Protein AF-0000000073364385 (afdb_homodimer)

Nearest PDB structures (foldseek):
  1y7i-assembly1_B  TM=8.921E-01  e=2.331E-27  Nicotiana tabacum
  3wwp-assembly2_L  TM=8.942E-01  e=1.582E-25  Baliospermum montanum
  6cod-assembly1_A  TM=8.585E-01  e=2.812E-25  Arabidopsis thaliana
  3dqz-assembly2_D  TM=8.590E-01  e=8.334E-25  Arabidopsis thaliana
  5tdx-assembly1_B  TM=8.971E-01  e=1.791E-23  synthetic construct

Radius of gyration: 24.04 Å; Cα contacts (8 Å, |Δi|>4): 1164; chains: 2; bounding box: 54×69×54 Å

Sequence (532 aa):
MPKVPDFLENINVKKFVLVHGEGFGAWCWYKTIALLEEAGLFPIAIDLTGSGIDLADTSSVTTLAEYSKPLISYLENLPEDEQVFLVGHSSGGACVSYALEHFPKKISKAIFLCATMVSDGQRPFDVFAEELGSAERFMQESQFLIYGNGKDKPPTAFMFEKQQMKGLYFNQSPTKDVALAMVSMRPIPLGPIMEKLSLSPEKYGTGRRFFIQTLDDRALSPDVQEKLVRDNPPERVFKIKGSDHCPFFSKPQSLHKMLLEIAQIPMPKVPDFLENINVKKFVLVHGEGFGAWCWYKTIALLEEAGLFPIAIDLTGSGIDLADTSSVTTLAEYSKPLISYLENLPEDEQVFLVGHSSGGACVSYALEHFPKKISKAIFLCATMVSDGQRPFDVFAEELGSAERFMQESQFLIYGNGKDKPPTAFMFEKQQMKGLYFNQSPTKDVALAMVSMRPIPLGPIMEKLSLSPEKYGTGRRFFIQTLDDRALSPDVQEKLVRDNPPERVFKIKGSDHCPFFSKPQSLHKMLLEIAQIP

Solvent-accessible surface area (backbone atoms only — not comparable to full-atom values): 26856 Å² total; per-residue (Å²): 120,84,76,67,58,79,75,54,76,74,39,85,64,51,35,34,38,38,36,40,28,75,26,38,19,27,49,65,39,15,52,49,40,33,55,35,42,75,63,71,35,45,60,45,61,41,42,37,56,25,16,37,68,42,56,49,58,31,52,74,36,57,36,51,66,56,31,32,38,55,58,51,54,51,60,71,68,46,57,89,90,46,50,26,36,38,36,10,25,30,56,16,12,42,49,46,50,52,43,26,45,74,41,38,84,42,39,64,34,38,36,29,41,59,31,29,57,66,52,67,67,36,33,46,49,65,70,37,21,88,77,58,39,50,71,68,54,35,76,71,64,50,87,38,59,32,43,72,80,33,84,93,41,73,66,21,23,32,46,77,53,69,69,56,42,42,57,28,40,38,68,49,37,49,60,40,56,51,38,28,44,74,58,48,52,44,56,27,39,39,31,33,36,66,37,61,41,86,59,44,68,89,29,32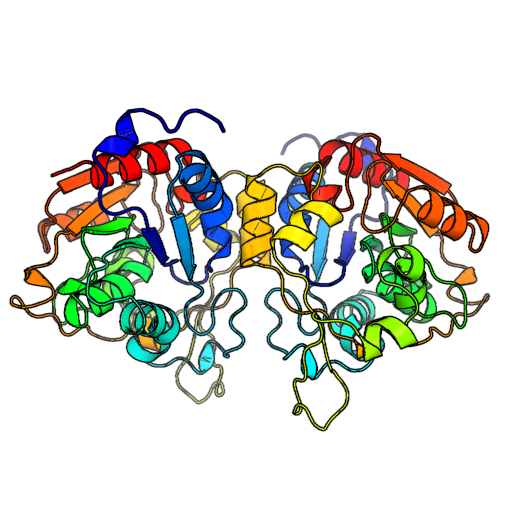,58,65,44,47,32,33,35,37,41,26,61,51,13,61,53,56,33,45,66,55,52,51,50,39,42,66,77,46,65,50,80,46,78,46,78,39,80,73,9,12,58,38,36,49,60,36,31,39,67,61,49,49,50,50,52,54,54,57,61,59,56,129,122,86,75,67,60,79,75,53,75,74,39,85,64,51,36,36,37,38,36,40,28,77,24,40,18,26,50,66,40,14,52,50,40,32,54,36,42,75,62,70,34,46,60,44,61,42,42,38,55,24,16,37,67,41,57,50,59,31,53,73,35,57,36,50,67,58,32,32,37,55,57,51,53,50,59,71,67,46,56,88,91,46,49,25,36,39,35,10,24,31,56,16,12,42,48,45,50,52,42,26,45,74,40,37,82,41,40,65,35,38,36,28,42,57,30,30,59,66,53,64,66,36,34,44,47,64,72,38,22,86,75,59,40,50,72,69,54,35,75,73,63,49,87,40,60,32,42,73,80,33,83,92,41,72,67,20,26,33,46,78,53,70,69,56,42,42,58,28,42,39,68,48,37,50,62,40,56,51,37,28,45,74,58,46,53,45,55,26,39,39,32,33,35,65,37,61,41,86,58,43,65,88,30,32,58,65,43,47,32,32,35,36,41,26,61,51,12,60,53,54,34,47,66,55,51,51,50,39,41,68,79,45,65,50,79,46,78,46,76,38,81,72,9,12,59,38,36,49,60,35,31,41,68,62,50,50,53,50,53,53,54,58,60,59,55,130

InterPro domains:
  IPR000073 Alpha/beta hydrolase fold-1 [PF12697] (16-253)
  IPR029058 Alpha/Beta hydrolase fold [G3DSA:3.40.50.1820] (9-264)
  IPR029058 Alpha/Beta hydrolase fold [SSF53474] (16-262)
  IPR045889 Methylesterase/Alpha-hydroxynitrile lyase [PTHR10992] (14-263)

pLDDT: mean 94.69, std 9.62, range [30.25, 98.94]

Structure (mmCIF, N/CA/C/O backbone):
data_AF-0000000073364385-model_v1
#
loop_
_entity.id
_entity.type
_entity.pdbx_description
1 polymer 'AB hydrolase-1 domain-containing protein'
#
loop_
_atom_site.group_PDB
_atom_site.id
_atom_site.type_symbol
_atom_site.label_atom_id
_atom_site.label_alt_id
_atom_site.label_comp_id
_atom_site.label_asym_id
_atom_site.label_entity_id
_atom_site.label_seq_id
_atom_site.pdbx_PDB_ins_code
_atom_site.Cartn_x
_atom_site.Cartn_y
_atom_site.Cartn_z
_atom_site.occupancy
_atom_site.B_iso_or_equiv
_atom_site.auth_seq_id
_atom_site.auth_comp_id
_atom_site.auth_asym_id
_atom_site.auth_atom_id
_atom_site.pdbx_PDB_model_num
ATOM 1 N N . MET A 1 1 ? -18.109 -6.727 23.766 1 30.61 1 MET A N 1
ATOM 2 C CA . MET A 1 1 ? -17.5 -5.539 23.156 1 30.61 1 MET A CA 1
ATOM 3 C C . MET A 1 1 ? -16.344 -5.02 24 1 30.61 1 MET A C 1
ATOM 5 O O . MET A 1 1 ? -16.5 -4.824 25.203 1 30.61 1 MET A O 1
ATOM 9 N N . PRO A 1 2 ? -15.055 -5.254 23.578 1 38.16 2 PRO A N 1
ATOM 10 C CA . PRO A 1 2 ? -14.086 -4.766 24.562 1 38.16 2 PRO A CA 1
ATOM 11 C C . PRO A 1 2 ? -14.484 -3.42 25.156 1 38.16 2 PRO A C 1
ATOM 13 O O . PRO A 1 2 ? -15.18 -2.631 24.516 1 38.16 2 PRO A O 1
ATOM 16 N N . LYS A 1 3 ? -14.352 -3.283 26.375 1 37.38 3 LYS A N 1
ATOM 17 C CA . LYS A 1 3 ? -14.719 -2.109 27.172 1 37.38 3 LYS A CA 1
ATOM 18 C C . LYS A 1 3 ? -14.039 -0.853 26.641 1 37.38 3 LYS A C 1
ATOM 20 O O . LYS A 1 3 ? -12.812 -0.801 26.531 1 37.38 3 LYS A O 1
ATOM 25 N N . VAL A 1 4 ? -14.633 -0.017 25.75 1 48.19 4 VAL A N 1
ATOM 26 C CA . VAL A 1 4 ? -14.172 1.332 25.438 1 48.19 4 VAL A CA 1
ATOM 27 C C . VAL A 1 4 ? -13.531 1.96 26.672 1 48.19 4 VAL A C 1
ATOM 29 O O . VAL A 1 4 ? -14.148 2.006 27.75 1 48.19 4 VAL A O 1
ATOM 32 N N . PRO A 1 5 ? -12.211 2.07 26.672 1 52.53 5 PRO A N 1
ATOM 33 C CA . PRO A 1 5 ? -11.633 2.654 27.891 1 52.53 5 PRO A CA 1
ATOM 34 C C . PRO A 1 5 ? -12.328 3.949 28.297 1 52.53 5 PRO A C 1
ATOM 36 O O . PRO A 1 5 ? -12.828 4.688 27.453 1 52.53 5 PRO A O 1
ATOM 39 N N . ASP A 1 6 ? -12.688 4.031 29.516 1 54.06 6 ASP A N 1
ATOM 40 C CA . ASP A 1 6 ? -13.25 5.176 30.234 1 54.06 6 ASP A CA 1
ATOM 41 C C . ASP A 1 6 ? -12.703 6.488 29.672 1 54.06 6 ASP A C 1
ATOM 43 O O . ASP A 1 6 ? -13.367 7.527 29.75 1 54.06 6 ASP A O 1
ATOM 47 N N . PHE A 1 7 ? -11.57 6.422 29.016 1 55.28 7 PHE A N 1
ATOM 48 C CA . PHE A 1 7 ? -10.883 7.629 28.562 1 55.28 7 PHE A CA 1
ATOM 49 C C . PHE A 1 7 ? -11.641 8.273 27.406 1 55.28 7 PHE A C 1
ATOM 51 O O . PHE A 1 7 ? -11.578 9.484 27.219 1 55.28 7 PHE A O 1
ATOM 58 N N . LEU A 1 8 ? -12.438 7.488 26.688 1 62.41 8 LEU A N 1
ATOM 59 C CA . LEU A 1 8 ? -13.07 8.008 25.484 1 62.41 8 LEU A CA 1
ATOM 60 C C . LEU A 1 8 ? -14.359 8.75 25.812 1 62.41 8 LEU A C 1
ATOM 62 O O . LEU A 1 8 ? -14.945 9.414 24.953 1 62.41 8 LEU A O 1
ATOM 66 N N . GLU A 1 9 ? -14.68 8.695 27.031 1 61.5 9 GLU A N 1
ATOM 67 C CA . GLU A 1 9 ? -15.945 9.328 27.375 1 61.5 9 GLU A CA 1
ATOM 68 C C . GLU A 1 9 ? -15.867 10.844 27.203 1 61.5 9 GLU A C 1
ATOM 70 O O . GLU A 1 9 ? -16.875 11.492 26.891 1 61.5 9 GLU A O 1
ATOM 75 N N . ASN A 1 10 ? -14.633 11.375 27.172 1 67 10 ASN A N 1
ATOM 76 C CA . ASN A 1 10 ? -14.539 12.828 27.141 1 67 10 ASN A CA 1
ATOM 77 C C . ASN A 1 10 ? -14.188 13.344 25.734 1 67 10 ASN A C 1
ATOM 79 O O . ASN A 1 10 ? -14.023 14.547 25.547 1 67 10 ASN A O 1
ATOM 83 N N . ILE A 1 11 ? -14.148 12.406 24.781 1 73.06 11 ILE A N 1
ATOM 84 C CA . ILE A 1 11 ? -13.758 12.859 23.453 1 73.06 11 ILE A CA 1
ATOM 85 C C . ILE A 1 11 ? -15.008 13.031 22.578 1 73.06 11 ILE A C 1
ATOM 87 O O . ILE A 1 11 ? -15.703 12.055 22.281 1 73.06 11 ILE A O 1
ATOM 91 N N . ASN A 1 12 ? -15.359 14.258 22.359 1 82.44 12 ASN A N 1
ATOM 92 C CA . ASN A 1 12 ? -16.531 14.57 21.547 1 82.44 12 ASN A CA 1
ATOM 93 C C . ASN A 1 12 ? -16.281 14.289 20.062 1 82.44 12 ASN A C 1
ATOM 95 O O . ASN A 1 12 ? -17.156 13.766 19.375 1 82.44 12 ASN A O 1
ATOM 99 N N . VAL A 1 13 ? -15.07 14.594 19.672 1 93.5 13 VAL A N 1
ATOM 100 C CA . VAL A 1 13 ? -14.68 14.328 18.297 1 93.5 13 VAL A CA 1
ATOM 101 C C . VAL A 1 13 ? -14.016 12.953 18.203 1 93.5 13 VAL A C 1
ATOM 103 O O . VAL A 1 13 ? -13.094 12.648 18.953 1 93.5 13 VAL A O 1
ATOM 106 N N . LYS A 1 14 ? -14.438 12.086 17.25 1 94.75 14 LYS A N 1
ATOM 107 C CA . LYS A 1 14 ? -13.953 10.711 17.203 1 94.75 14 LYS A CA 1
ATOM 108 C C . LYS A 1 14 ? -13.242 10.422 15.883 1 94.75 14 LYS A C 1
ATOM 110 O O . LYS A 1 14 ? -12.539 9.414 15.758 1 94.75 14 LYS A O 1
ATOM 115 N N . LYS A 1 15 ? -13.375 11.258 14.891 1 97.88 15 LYS A N 1
ATOM 116 C CA . LYS A 1 15 ? -12.82 11.031 13.555 1 97.88 15 LYS A CA 1
ATOM 117 C C . LYS A 1 15 ? -11.406 11.602 13.445 1 97.88 15 LYS A C 1
ATOM 119 O O . LYS A 1 15 ? -11.188 12.781 13.734 1 97.88 15 LYS A O 1
ATOM 124 N N . PHE A 1 16 ? -10.469 10.797 13.148 1 98.75 16 PHE A N 1
ATOM 125 C CA . PHE A 1 16 ? -9.117 11.211 12.805 1 98.75 16 PHE A CA 1
ATOM 126 C C . PHE A 1 16 ? -8.898 11.125 11.297 1 98.75 16 PHE A C 1
ATOM 128 O O . PHE A 1 16 ? -8.883 10.031 10.727 1 98.75 16 PHE A O 1
ATOM 135 N N . VAL A 1 17 ? -8.758 12.234 10.648 1 98.94 17 VAL A N 1
ATOM 136 C CA . VAL A 1 17 ? -8.383 12.25 9.234 1 98.94 17 VAL A CA 1
ATOM 137 C C . VAL A 1 17 ? -6.863 12.289 9.109 1 98.94 17 VAL A C 1
ATOM 139 O O . VAL A 1 17 ? -6.211 13.195 9.641 1 98.94 17 VAL A O 1
ATOM 142 N N . LEU A 1 18 ? -6.301 11.312 8.461 1 98.94 18 LEU A N 1
ATOM 143 C CA . LEU A 1 18 ? -4.859 11.117 8.383 1 98.94 18 LEU A CA 1
ATOM 144 C C . LEU A 1 18 ? -4.34 11.43 6.984 1 98.94 18 LEU A C 1
ATOM 146 O O . LEU A 1 18 ? -4.711 10.766 6.016 1 98.94 18 LEU A O 1
ATOM 150 N N . VAL A 1 19 ? -3.506 12.453 6.898 1 98.94 19 VAL A N 1
ATOM 151 C CA . VAL A 1 19 ? -2.945 12.922 5.633 1 98.94 19 VAL A CA 1
ATOM 152 C C . VAL A 1 19 ? -1.459 12.578 5.57 1 98.94 19 VAL A C 1
ATOM 154 O O . VAL A 1 19 ? -0.683 12.977 6.438 1 98.94 19 VAL A O 1
ATOM 157 N N . HIS A 1 20 ? -1.089 11.859 4.562 1 98.94 20 HIS A N 1
ATOM 158 C CA . HIS A 1 20 ? 0.266 11.344 4.406 1 98.94 20 HIS A CA 1
ATOM 159 C C . HIS A 1 20 ? 1.203 12.406 3.848 1 98.94 20 HIS A C 1
ATOM 161 O O . HIS A 1 20 ? 0.749 13.445 3.363 1 98.94 20 HIS A O 1
ATOM 167 N N . GLY A 1 21 ? 2.494 12.156 3.959 1 98.38 21 GLY A N 1
ATOM 168 C CA . GLY A 1 21 ? 3.535 13.008 3.408 1 98.38 21 GLY A CA 1
ATOM 169 C C . GLY A 1 21 ? 3.891 12.664 1.974 1 98.38 21 GLY A C 1
ATOM 170 O O . GLY A 1 21 ? 3.207 11.859 1.334 1 98.38 21 GLY A O 1
ATOM 171 N N . GLU A 1 22 ? 4.961 13.312 1.478 1 96.19 22 GLU A N 1
ATOM 172 C CA . GLU A 1 22 ? 5.348 13.195 0.075 1 96.19 22 GLU A CA 1
ATOM 173 C C . GLU A 1 22 ? 5.777 11.773 -0.262 1 96.19 22 GLU A C 1
ATOM 175 O O . GLU A 1 22 ? 6.543 11.156 0.483 1 96.19 22 GLU A O 1
ATOM 180 N N . GLY A 1 23 ? 5.191 11.25 -1.382 1 97.44 23 GLY A N 1
ATOM 181 C CA . GLY A 1 23 ? 5.535 9.93 -1.888 1 97.44 23 GLY A CA 1
ATOM 182 C C . GLY A 1 23 ? 4.754 8.812 -1.223 1 97.44 23 GLY A C 1
ATOM 183 O O . GLY A 1 23 ? 4.703 7.691 -1.734 1 97.44 23 GLY A O 1
ATOM 184 N N . PHE A 1 24 ? 4.211 9.078 -0.078 1 98.56 24 PHE A N 1
ATOM 185 C CA . PHE A 1 24 ? 3.479 8.055 0.669 1 98.56 24 PHE A CA 1
ATOM 186 C C . PHE A 1 24 ? 2.025 7.996 0.217 1 98.56 24 PHE A C 1
ATOM 188 O O . PHE A 1 24 ? 1.673 8.523 -0.837 1 98.56 24 PHE A O 1
ATOM 195 N N . GLY A 1 25 ? 1.195 7.309 0.905 1 98.81 25 GLY A N 1
ATOM 196 C CA . GLY A 1 25 ? -0.241 7.129 0.771 1 98.81 25 GLY A CA 1
ATOM 197 C C . GLY A 1 25 ? -0.914 6.711 2.064 1 98.81 25 GLY A C 1
ATOM 198 O O . GLY A 1 25 ? -0.271 6.656 3.115 1 98.81 25 GLY A O 1
ATOM 199 N N . ALA A 1 26 ? -2.162 6.441 1.927 1 98.88 26 ALA A N 1
ATOM 200 C CA . ALA A 1 26 ? -2.936 6.031 3.096 1 98.88 26 ALA A CA 1
ATOM 201 C C . ALA A 1 26 ? -2.326 4.797 3.754 1 98.88 26 ALA A C 1
ATOM 203 O O . ALA A 1 26 ? -2.441 4.613 4.969 1 98.88 26 ALA A O 1
ATOM 204 N N . TRP A 1 27 ? -1.649 3.977 2.992 1 98.88 27 TRP A N 1
ATOM 205 C CA . TRP A 1 27 ? -1.084 2.711 3.441 1 98.88 27 TRP A CA 1
ATOM 206 C C . TRP A 1 27 ? -0.108 2.928 4.594 1 98.88 27 TRP A C 1
ATOM 208 O O . TRP A 1 27 ? 0.073 2.047 5.438 1 98.88 27 TRP A O 1
ATOM 218 N N . CYS A 1 28 ? 0.535 4.078 4.695 1 98.94 28 CYS A N 1
ATOM 219 C CA . CYS A 1 28 ? 1.584 4.262 5.691 1 98.94 28 CYS A CA 1
ATOM 220 C C . CYS A 1 28 ? 0.997 4.312 7.098 1 98.94 28 CYS A C 1
ATOM 222 O O . CYS A 1 28 ? 1.711 4.105 8.078 1 98.94 28 CYS A O 1
ATOM 224 N N . TRP A 1 29 ? -0.343 4.508 7.188 1 98.94 29 TRP A N 1
ATOM 225 C CA . TRP A 1 29 ? -1.011 4.699 8.469 1 98.94 29 TRP A CA 1
ATOM 226 C C . TRP A 1 29 ? -1.554 3.379 9.008 1 98.94 29 TRP A C 1
ATOM 228 O O . TRP A 1 29 ? -2.318 3.361 9.969 1 98.94 29 TRP A O 1
ATOM 238 N N . TYR A 1 30 ? -1.189 2.209 8.461 1 98.88 30 TYR A N 1
ATOM 239 C CA . TYR A 1 30 ? -1.899 0.962 8.727 1 98.88 30 TYR A CA 1
ATOM 240 C C . TYR A 1 30 ? -1.832 0.601 10.203 1 98.88 30 TYR A C 1
ATOM 242 O O . TYR A 1 30 ? -2.816 0.13 10.781 1 98.88 30 TYR A O 1
ATOM 250 N N . LYS A 1 31 ? -0.706 0.881 10.891 1 98.88 31 LYS A N 1
ATOM 251 C CA . LYS A 1 31 ? -0.619 0.615 12.32 1 98.88 31 LYS A CA 1
ATOM 252 C C . LYS A 1 31 ? -1.45 1.617 13.117 1 98.88 31 LYS A C 1
ATOM 254 O O . LYS A 1 31 ? -2.133 1.245 14.078 1 98.88 31 LYS A O 1
ATOM 259 N N . THR A 1 32 ? -1.344 2.895 12.672 1 98.94 32 THR A N 1
ATOM 260 C CA . THR A 1 32 ? -2.109 3.947 13.328 1 98.94 32 THR A CA 1
ATOM 261 C C . THR A 1 32 ? -3.607 3.674 13.219 1 98.94 32 THR A C 1
ATOM 263 O O . THR A 1 32 ? -4.344 3.838 14.195 1 98.94 32 THR A O 1
ATOM 266 N N . ILE A 1 33 ? -4.059 3.24 12.047 1 98.88 33 ILE A N 1
ATOM 267 C CA . ILE A 1 33 ? -5.465 2.92 11.82 1 98.88 33 ILE A CA 1
ATOM 268 C C . ILE A 1 33 ? -5.91 1.835 12.797 1 98.88 33 ILE A C 1
ATOM 270 O O . ILE A 1 33 ? -6.926 1.983 13.484 1 98.88 33 ILE A O 1
ATOM 274 N N . ALA A 1 34 ? -5.145 0.776 12.875 1 98.69 34 ALA A N 1
ATOM 275 C CA . ALA A 1 34 ? -5.5 -0.346 13.742 1 98.69 34 ALA A CA 1
ATOM 276 C C . ALA A 1 34 ? -5.59 0.092 15.195 1 98.69 34 ALA A C 1
ATOM 278 O O . ALA A 1 34 ? -6.535 -0.263 15.906 1 98.69 34 ALA A O 1
ATOM 279 N N . LEU A 1 35 ? -4.621 0.88 15.664 1 98.75 35 LEU A N 1
ATOM 280 C CA . LEU A 1 35 ? -4.57 1.32 17.062 1 98.75 35 LEU A CA 1
ATOM 281 C C . LEU A 1 35 ? -5.738 2.248 17.375 1 98.75 35 LEU A C 1
ATOM 283 O O . LEU A 1 35 ? -6.359 2.129 18.438 1 98.75 35 LEU A O 1
ATOM 287 N N . LEU A 1 36 ? -6.051 3.184 16.438 1 98.56 36 LEU A N 1
ATOM 288 C CA . LEU A 1 36 ? -7.156 4.109 16.656 1 98.56 36 LEU A CA 1
ATOM 289 C C . LEU A 1 36 ? -8.484 3.365 16.688 1 98.56 36 LEU A C 1
ATOM 291 O O . LEU A 1 36 ? -9.344 3.648 17.531 1 98.56 36 LEU A O 1
ATOM 295 N N . GLU A 1 37 ? -8.625 2.404 15.781 1 97.69 37 GLU A N 1
ATOM 296 C CA . GLU A 1 37 ? -9.852 1.612 15.773 1 97.69 37 GLU A CA 1
ATOM 297 C C . GLU A 1 37 ? -10.008 0.817 17.062 1 97.69 37 GLU A C 1
ATOM 299 O O . GLU A 1 37 ? -11.109 0.723 17.609 1 97.69 37 GLU A O 1
ATOM 304 N N . GLU A 1 38 ? -8.93 0.231 17.531 1 97 38 GLU A N 1
ATOM 305 C CA . GLU A 1 38 ? -8.953 -0.527 18.781 1 97 38 GLU A CA 1
ATOM 306 C C . GLU A 1 38 ? -9.359 0.356 19.953 1 97 38 GLU A C 1
ATOM 308 O O . GLU A 1 38 ? -9.969 -0.123 20.922 1 97 38 GLU A O 1
ATOM 313 N N . ALA A 1 39 ? -9.086 1.648 19.844 1 96.06 39 ALA A N 1
ATOM 314 C CA . ALA A 1 39 ? -9.414 2.6 20.891 1 96.06 39 ALA A CA 1
ATOM 315 C C . ALA A 1 39 ? -10.836 3.129 20.734 1 96.06 39 ALA A C 1
ATOM 317 O O . ALA A 1 39 ? -11.273 4.008 21.484 1 96.06 39 ALA A O 1
ATOM 318 N N . GLY A 1 40 ? -11.57 2.654 19.75 1 95.12 40 GLY A N 1
ATOM 319 C CA . GLY A 1 40 ? -12.945 3.07 19.531 1 95.12 40 GLY A CA 1
ATOM 320 C C . GLY A 1 40 ? -13.07 4.363 18.75 1 95.12 40 GLY A C 1
ATOM 321 O O . GLY A 1 40 ? -14.109 5.02 18.781 1 95.12 40 GLY A O 1
ATOM 322 N N . LEU A 1 41 ? -12.016 4.777 18.109 1 97.25 41 LEU A N 1
ATOM 323 C CA . LEU A 1 41 ? -12.016 5.98 17.281 1 97.25 41 LEU A CA 1
ATOM 324 C C . LEU A 1 41 ? -12.148 5.621 15.797 1 97.25 41 LEU A C 1
ATOM 326 O O . LEU A 1 41 ? -12.18 4.441 15.438 1 97.25 41 LEU A O 1
ATOM 330 N N . PHE A 1 42 ? -12.336 6.617 14.945 1 97.31 42 PHE A N 1
ATOM 331 C CA . PHE A 1 42 ? -12.641 6.391 13.539 1 97.31 42 PHE A CA 1
ATOM 332 C C . PHE A 1 42 ? -11.578 7.023 12.648 1 97.31 42 PHE A C 1
ATOM 334 O O . PHE A 1 42 ? -11.742 8.156 12.188 1 97.31 42 PHE A O 1
ATOM 341 N N . PRO A 1 43 ? -10.562 6.258 12.312 1 98.69 43 PRO A N 1
ATOM 342 C CA . PRO A 1 43 ? -9.539 6.785 11.406 1 98.69 43 PRO A CA 1
ATOM 343 C C . PRO A 1 43 ? -9.984 6.793 9.945 1 98.69 43 PRO A C 1
ATOM 345 O O . PRO A 1 43 ? -10.609 5.832 9.484 1 98.69 43 PRO A O 1
ATOM 348 N N . ILE A 1 44 ? -9.703 7.855 9.289 1 98.56 44 ILE A N 1
ATOM 349 C CA . ILE A 1 44 ? -9.914 8.023 7.852 1 98.56 44 ILE A CA 1
ATOM 350 C C . ILE A 1 44 ? -8.594 8.422 7.184 1 98.56 44 ILE A C 1
ATOM 352 O O . ILE A 1 44 ? -8.242 9.602 7.152 1 98.56 44 ILE A O 1
ATOM 356 N N . ALA A 1 45 ? -7.926 7.461 6.613 1 98.81 45 ALA A N 1
ATOM 357 C CA . ALA A 1 45 ? -6.688 7.746 5.895 1 98.81 45 ALA A CA 1
ATOM 358 C C . ALA A 1 45 ? -6.965 8.07 4.434 1 98.81 45 ALA A C 1
ATOM 360 O O . ALA A 1 45 ? -7.605 7.293 3.725 1 98.81 45 ALA A O 1
ATOM 361 N N . ILE A 1 46 ? -6.449 9.156 3.957 1 98.25 46 ILE A N 1
ATOM 362 C CA . ILE A 1 46 ? -6.77 9.648 2.623 1 98.25 46 ILE A CA 1
ATOM 363 C C . ILE A 1 46 ? -5.531 9.555 1.73 1 98.25 46 ILE A C 1
ATOM 365 O O . ILE A 1 46 ? -4.43 9.922 2.148 1 98.25 46 ILE A O 1
ATOM 369 N N . ASP A 1 47 ? -5.746 9.023 0.524 1 98.81 47 ASP A N 1
ATOM 370 C CA . ASP A 1 47 ? -4.742 9.211 -0.519 1 98.81 47 ASP A CA 1
ATOM 371 C C . ASP A 1 47 ? -4.906 10.57 -1.199 1 98.81 47 ASP A C 1
ATOM 373 O O . ASP A 1 47 ? -5.938 10.836 -1.822 1 98.81 47 ASP A O 1
ATOM 377 N N . LEU A 1 48 ? -3.918 11.406 -1.078 1 98.88 48 LEU A N 1
ATOM 378 C CA . LEU A 1 48 ? -3.934 12.648 -1.851 1 98.88 48 LEU A CA 1
ATOM 379 C C . LEU A 1 48 ? -3.867 12.352 -3.346 1 98.88 48 LEU A C 1
ATOM 381 O O . LEU A 1 48 ? -3.58 11.227 -3.75 1 98.88 48 LEU A O 1
ATOM 385 N N . THR A 1 49 ? -4.199 13.375 -4.141 1 98.75 49 THR A N 1
ATOM 386 C CA . THR A 1 49 ? -4.203 13.18 -5.586 1 98.75 49 THR A CA 1
ATOM 387 C C . THR A 1 49 ? -2.842 12.695 -6.07 1 98.75 49 THR A C 1
ATOM 389 O O . THR A 1 49 ? -1.812 13.281 -5.734 1 98.75 49 THR A O 1
ATOM 392 N N . GLY A 1 50 ? -2.887 11.555 -6.824 1 98.19 50 GLY A N 1
ATOM 393 C CA . GLY A 1 50 ? -1.657 11.023 -7.391 1 98.19 50 GLY A CA 1
ATOM 394 C C . GLY A 1 50 ? -0.835 10.227 -6.395 1 98.19 50 GLY A C 1
ATOM 395 O O . GLY A 1 50 ? 0.344 9.961 -6.633 1 98.19 50 GLY A O 1
ATOM 396 N N . SER A 1 51 ? -1.427 9.828 -5.262 1 98.44 51 SER A N 1
ATOM 397 C CA . SER A 1 51 ? -0.741 9.078 -4.215 1 98.44 51 SER A CA 1
ATOM 398 C C . SER A 1 51 ? -1.478 7.781 -3.898 1 98.44 51 SER A C 1
ATOM 400 O O . SER A 1 51 ? -2.67 7.652 -4.18 1 98.44 51 SER A O 1
ATOM 402 N N . GLY A 1 52 ? -0.744 6.793 -3.311 1 98.31 52 GLY A N 1
ATOM 403 C CA . GLY A 1 52 ? -1.372 5.531 -2.961 1 98.31 52 GLY A CA 1
ATOM 404 C C . GLY A 1 52 ? -2.078 4.871 -4.129 1 98.31 52 GLY A C 1
ATOM 405 O O . GLY A 1 52 ? -1.483 4.672 -5.191 1 98.31 52 GLY A O 1
ATOM 406 N N . ILE A 1 53 ? -3.338 4.648 -3.975 1 97.81 53 ILE A N 1
ATOM 407 C CA . ILE A 1 53 ? -4.051 3.912 -5.012 1 97.81 53 ILE A CA 1
ATOM 408 C C . ILE A 1 53 ? -4.832 4.883 -5.895 1 97.81 53 ILE A C 1
ATOM 410 O O . ILE A 1 53 ? -5.645 4.465 -6.723 1 97.81 53 ILE A O 1
ATOM 414 N N . ASP A 1 54 ? -4.629 6.242 -5.633 1 98.19 54 ASP A N 1
ATOM 415 C CA . ASP A 1 54 ? -5.227 7.227 -6.531 1 98.19 54 ASP A CA 1
ATOM 416 C C . ASP A 1 54 ? -4.672 7.086 -7.945 1 98.19 54 ASP A C 1
ATOM 418 O O . ASP A 1 54 ? -3.461 6.965 -8.133 1 98.19 54 ASP A O 1
ATOM 422 N N . LEU A 1 55 ? -5.469 7.227 -8.961 1 97.25 55 LEU A N 1
ATOM 423 C CA . LEU A 1 55 ? -5.078 6.824 -10.305 1 97.25 55 LEU A CA 1
ATOM 424 C C . LEU A 1 55 ? -4.469 7.996 -11.07 1 97.25 55 LEU A C 1
ATOM 426 O O . LEU A 1 55 ? -3.898 7.812 -12.148 1 97.25 55 LEU A O 1
ATOM 430 N N . ALA A 1 56 ? -4.52 9.172 -10.477 1 97.69 56 ALA A N 1
ATOM 431 C CA . ALA A 1 56 ? -3.957 10.312 -11.188 1 97.69 56 ALA A CA 1
ATOM 432 C C . ALA A 1 56 ? -2.449 10.164 -11.359 1 97.69 56 ALA A C 1
ATOM 434 O O . ALA A 1 56 ? -1.76 9.672 -10.469 1 97.69 56 ALA A O 1
ATOM 435 N N . ASP A 1 57 ? -1.987 10.578 -12.516 1 97 57 ASP A N 1
ATOM 436 C CA . ASP A 1 57 ? -0.549 10.672 -12.742 1 97 57 ASP A CA 1
ATOM 437 C C . ASP A 1 57 ? 0.07 11.781 -11.891 1 97 57 ASP A C 1
ATOM 439 O O . ASP A 1 57 ? -0.333 12.938 -11.992 1 97 57 ASP A O 1
ATOM 443 N N . THR A 1 58 ? 1.018 11.398 -11.164 1 97.12 58 THR A N 1
ATOM 444 C CA . THR A 1 58 ? 1.676 12.344 -10.266 1 97.12 58 THR A CA 1
ATOM 445 C C . THR A 1 58 ? 2.168 13.562 -11.039 1 97.12 58 THR A C 1
ATOM 447 O O . THR A 1 58 ? 2.109 14.688 -10.531 1 97.12 58 THR A O 1
ATOM 450 N N . SER A 1 59 ? 2.615 13.406 -12.219 1 96.25 59 SER A N 1
ATOM 451 C CA . SER A 1 59 ? 3.189 14.469 -13.031 1 96.25 59 SER A CA 1
ATOM 452 C C . SER A 1 59 ? 2.125 15.477 -13.461 1 96.25 59 SER A C 1
ATOM 454 O O . SER A 1 59 ? 2.447 16.578 -13.906 1 96.25 59 SER A O 1
ATOM 456 N N . SER A 1 60 ? 0.899 15.125 -13.328 1 96.88 60 SER A N 1
ATOM 457 C CA . SER A 1 60 ? -0.179 16.016 -13.766 1 96.88 60 SER A CA 1
ATOM 458 C C . SER A 1 60 ? -0.701 16.859 -12.609 1 96.88 60 SER A C 1
ATOM 460 O O . SER A 1 60 ? -1.551 17.734 -12.805 1 96.88 60 SER A O 1
ATOM 462 N N . VAL A 1 61 ? -0.222 16.609 -11.406 1 98.25 61 VAL A N 1
ATOM 463 C CA . VAL A 1 61 ? -0.653 17.344 -10.234 1 98.25 61 VAL A CA 1
ATOM 464 C C . VAL A 1 61 ? 0.204 18.609 -10.07 1 98.25 61 VAL A C 1
ATOM 466 O O . VAL A 1 61 ? 1.39 18.516 -9.742 1 98.25 61 VAL A O 1
ATOM 469 N N . THR A 1 62 ? -0.411 19.812 -10.148 1 97.38 62 THR A N 1
ATOM 470 C CA . THR A 1 62 ? 0.435 20.984 -10.328 1 97.38 62 THR A CA 1
ATOM 471 C C . THR A 1 62 ? 0.217 21.984 -9.188 1 97.38 62 THR A C 1
ATOM 473 O O . THR A 1 62 ? 1.025 22.891 -8.992 1 97.38 62 THR A O 1
ATOM 476 N N . THR A 1 63 ? -0.88 21.844 -8.469 1 98.19 63 THR A N 1
ATOM 477 C CA . THR A 1 63 ? -1.158 22.812 -7.41 1 98.19 63 THR A CA 1
ATOM 478 C C . THR A 1 63 ? -1.45 22.094 -6.094 1 98.19 63 THR A C 1
ATOM 480 O O . THR A 1 63 ? -1.795 20.906 -6.09 1 98.19 63 THR A O 1
ATOM 483 N N . LEU A 1 64 ? -1.327 22.812 -5.043 1 98.12 64 LEU A N 1
ATOM 484 C CA . LEU A 1 64 ? -1.646 22.281 -3.721 1 98.12 64 LEU A CA 1
ATOM 485 C C . LEU A 1 64 ? -3.133 21.969 -3.605 1 98.12 64 LEU A C 1
ATOM 487 O O . LEU A 1 64 ? -3.516 20.984 -2.969 1 98.12 64 LEU A O 1
ATOM 491 N N . ALA A 1 65 ? -3.975 22.797 -4.203 1 98.12 65 ALA A N 1
ATOM 492 C CA . ALA A 1 65 ? -5.418 22.547 -4.211 1 98.12 65 ALA A CA 1
ATOM 493 C C . ALA A 1 65 ? -5.754 21.234 -4.891 1 98.12 65 ALA A C 1
ATOM 495 O O . ALA A 1 65 ? -6.547 20.438 -4.375 1 98.12 65 ALA A O 1
ATOM 496 N N . GLU A 1 66 ? -5.141 20.984 -6.023 1 98.5 66 GLU A N 1
ATOM 497 C CA . GLU A 1 66 ? -5.348 19.734 -6.746 1 98.5 66 GLU A CA 1
ATOM 498 C C . GLU A 1 66 ? -4.836 18.547 -5.938 1 98.5 66 GLU A C 1
ATOM 500 O O . GLU A 1 66 ? -5.504 17.516 -5.859 1 98.5 66 GLU A O 1
ATOM 505 N N . TYR A 1 67 ? -3.641 18.703 -5.441 1 98.75 67 TYR A N 1
ATOM 506 C CA . TYR A 1 67 ? -3.029 17.656 -4.629 1 98.75 67 TYR A CA 1
ATOM 507 C C . TYR A 1 67 ? -3.916 17.312 -3.441 1 98.75 67 TYR A C 1
ATOM 509 O O . TYR A 1 67 ? -4.059 16.141 -3.094 1 98.75 67 TYR A O 1
ATOM 517 N N . SER A 1 68 ? -4.637 18.312 -2.836 1 98.69 68 SER A N 1
ATOM 518 C CA . SER A 1 68 ? -5.418 18.172 -1.612 1 98.69 68 SER A CA 1
ATOM 519 C C . SER A 1 68 ? -6.875 17.828 -1.921 1 98.69 68 SER A C 1
ATOM 521 O O . SER A 1 68 ? -7.703 17.75 -1.014 1 98.69 68 SER A O 1
ATOM 523 N N . LYS A 1 69 ? -7.242 17.641 -3.119 1 98.62 69 LYS A N 1
ATOM 524 C CA . LYS A 1 69 ? -8.633 17.531 -3.547 1 98.62 69 LYS A CA 1
ATOM 525 C C . LYS A 1 69 ? -9.367 16.453 -2.76 1 98.62 69 LYS A C 1
ATOM 527 O O . LYS A 1 69 ? -10.492 16.672 -2.295 1 98.62 69 LYS A O 1
ATOM 532 N N . PRO A 1 70 ? -8.805 15.25 -2.559 1 98.75 70 PRO A N 1
ATOM 533 C CA . PRO A 1 70 ? -9.539 14.242 -1.789 1 98.75 70 PRO A CA 1
ATOM 534 C C . PRO A 1 70 ? -9.836 14.688 -0.361 1 98.75 70 PRO A C 1
ATOM 536 O O . PRO A 1 70 ? -10.914 14.398 0.168 1 98.75 70 PRO A O 1
ATOM 539 N N . LEU A 1 71 ? -8.906 15.367 0.278 1 98.81 71 LEU A N 1
ATOM 540 C CA . LEU A 1 71 ? -9.117 15.898 1.619 1 98.81 71 LEU A CA 1
ATOM 541 C C . LEU A 1 71 ? -10.203 16.969 1.617 1 98.81 71 LEU A C 1
ATOM 543 O O . LEU A 1 71 ? -11.102 16.953 2.463 1 98.81 71 LEU A O 1
ATOM 547 N N . ILE A 1 72 ? -10.102 17.875 0.631 1 98.38 72 ILE A N 1
ATOM 548 C CA . ILE A 1 72 ? -11.047 18.984 0.521 1 98.38 72 ILE A CA 1
ATOM 549 C C . ILE A 1 72 ? -12.453 18.438 0.29 1 98.38 72 ILE A C 1
ATOM 551 O O . ILE A 1 72 ? -13.406 18.859 0.939 1 98.38 72 ILE A O 1
ATOM 555 N N . SER A 1 73 ? -12.539 17.484 -0.604 1 98.5 73 SER A N 1
ATOM 556 C CA . SER A 1 73 ? -13.828 16.859 -0.888 1 98.5 73 SER A CA 1
ATOM 557 C C . SER A 1 73 ? -14.414 16.219 0.36 1 98.5 73 SER A C 1
ATOM 559 O O . SER A 1 73 ? -15.617 16.312 0.611 1 98.5 73 SER A O 1
ATOM 561 N N . TYR A 1 74 ? -13.617 15.547 1.146 1 98.69 74 TYR A N 1
ATOM 562 C CA . TYR A 1 74 ? -14.086 14.922 2.377 1 98.69 74 TYR A CA 1
ATOM 563 C C . TYR A 1 74 ? -14.633 15.969 3.346 1 98.69 74 TYR A C 1
ATOM 565 O O . TYR A 1 74 ? -15.727 15.805 3.893 1 98.69 74 TYR A O 1
ATOM 573 N N . LEU A 1 75 ? -13.875 17.031 3.555 1 98.44 75 LEU A N 1
ATOM 574 C CA . LEU A 1 75 ? -14.258 18.062 4.508 1 98.44 75 LEU A CA 1
ATOM 575 C C . LEU A 1 75 ? -15.508 18.797 4.035 1 98.44 75 LEU A C 1
ATOM 577 O O . LEU A 1 75 ? -16.359 19.172 4.848 1 98.44 75 LEU A O 1
ATOM 581 N N . GLU A 1 76 ? -15.586 19.016 2.697 1 97.62 76 GLU A N 1
ATOM 582 C CA . GLU A 1 76 ? -16.766 19.656 2.127 1 97.62 76 GLU A CA 1
ATOM 583 C C . GLU A 1 76 ? -18.031 18.844 2.4 1 97.62 76 GLU A C 1
ATOM 585 O O . GLU A 1 76 ? -19.109 19.406 2.6 1 97.62 76 GLU A O 1
ATOM 590 N N . ASN A 1 77 ? -17.891 17.547 2.438 1 97.44 77 ASN A N 1
ATOM 591 C CA . ASN A 1 77 ? -19.047 16.656 2.57 1 97.44 77 ASN A CA 1
ATOM 592 C C . ASN A 1 77 ? -19.312 16.312 4.027 1 97.44 77 ASN A C 1
ATOM 594 O O . ASN A 1 77 ? -20.297 15.625 4.336 1 97.44 77 ASN A O 1
ATOM 598 N N . LEU A 1 78 ? -18.422 16.688 4.891 1 96.81 78 LEU A N 1
ATOM 599 C CA . LEU A 1 78 ? -18.641 16.484 6.32 1 96.81 78 LEU A CA 1
ATOM 600 C C . LEU A 1 78 ? -19.844 17.297 6.805 1 96.81 78 LEU A C 1
ATOM 602 O O . LEU A 1 78 ? -19.969 18.469 6.48 1 96.81 78 LEU A O 1
ATOM 606 N N . PRO A 1 79 ? -20.781 16.688 7.535 1 95.44 79 PRO A N 1
ATOM 607 C CA . PRO A 1 79 ? -21.906 17.453 8.086 1 95.44 79 PRO A CA 1
ATOM 608 C C . PRO A 1 79 ? -21.469 18.703 8.836 1 95.44 79 PRO A C 1
ATOM 610 O O . PRO A 1 79 ? -20.406 18.703 9.477 1 95.44 79 PRO A O 1
ATOM 613 N N . GLU A 1 80 ? -22.297 19.688 8.836 1 92.25 80 GLU A N 1
ATOM 614 C CA . GLU A 1 80 ? -21.969 21.016 9.352 1 92.25 80 GLU A CA 1
ATOM 615 C C . GLU A 1 80 ? -21.688 20.953 10.859 1 92.25 80 GLU A C 1
ATOM 617 O O . GLU A 1 80 ? -20.891 21.734 11.375 1 92.25 80 GLU A O 1
ATOM 622 N N . ASP A 1 81 ? -22.25 20.047 11.492 1 93.25 81 ASP A N 1
ATOM 623 C CA . ASP A 1 81 ? -22.125 19.984 12.945 1 93.25 81 ASP A CA 1
ATOM 624 C C . ASP A 1 81 ? -21.047 19.016 13.375 1 93.25 81 ASP A C 1
ATOM 626 O O . ASP A 1 81 ? -20.891 18.734 14.57 1 93.25 81 ASP A O 1
ATOM 630 N N . GLU A 1 82 ? -20.266 18.562 12.414 1 96 82 GLU A N 1
ATOM 631 C CA . GLU A 1 82 ? -19.219 17.594 12.742 1 96 82 GLU A CA 1
ATOM 632 C C . GLU A 1 82 ? -17.828 18.203 12.531 1 96 82 GLU A C 1
ATOM 634 O O . GLU A 1 82 ? -17.641 19.047 11.648 1 96 82 GLU A O 1
ATOM 639 N N . GLN A 1 83 ? -16.953 17.797 13.375 1 97.75 83 GLN A N 1
ATOM 640 C CA . GLN A 1 83 ? -15.539 18.156 13.266 1 97.75 83 GLN A CA 1
ATOM 641 C C . GLN A 1 83 ? -14.641 16.922 13.258 1 97.75 83 GLN A C 1
ATOM 643 O O . GLN A 1 83 ? -15.086 15.828 13.594 1 97.75 83 GLN A O 1
ATOM 648 N N . VAL A 1 84 ? -13.445 17.156 12.883 1 98.62 84 VAL A N 1
ATOM 649 C CA . VAL A 1 84 ? -12.484 16.062 12.859 1 98.62 84 VAL A CA 1
ATOM 650 C C . VAL A 1 84 ? -11.164 16.516 13.484 1 98.62 84 VAL A C 1
ATOM 652 O O . VAL A 1 84 ? -10.891 17.719 13.57 1 98.62 84 VAL A O 1
ATOM 655 N N . PHE A 1 85 ? -10.359 15.578 14.008 1 98.75 85 PHE A N 1
ATOM 656 C CA . PHE A 1 85 ? -8.922 15.758 14.188 1 98.75 85 PHE A CA 1
ATOM 657 C C . PHE A 1 85 ? -8.18 15.531 12.875 1 98.75 85 PHE A C 1
ATOM 659 O O . PHE A 1 85 ? -8.32 14.477 12.25 1 98.75 85 PHE A O 1
ATOM 666 N N . LEU A 1 86 ? -7.461 16.5 12.453 1 98.88 86 LEU A N 1
ATOM 667 C CA . LEU A 1 86 ? -6.734 16.406 11.188 1 98.88 86 LEU A CA 1
ATOM 668 C C . LEU A 1 86 ? -5.238 16.266 11.43 1 98.88 86 LEU A C 1
ATOM 670 O O . LEU A 1 86 ? -4.613 17.125 12.047 1 98.88 86 LEU A O 1
ATOM 674 N N . VAL A 1 87 ? -4.676 15.164 11 1 98.94 87 VAL A N 1
ATOM 675 C CA . VAL A 1 87 ? -3.258 14.875 11.18 1 98.94 87 VAL A CA 1
ATOM 676 C C . VAL A 1 87 ? -2.543 14.953 9.836 1 98.94 87 VAL A C 1
ATOM 678 O O . VAL A 1 87 ? -3 14.375 8.844 1 98.94 87 VAL A O 1
ATOM 681 N N . GLY A 1 88 ? -1.49 15.656 9.727 1 98.94 88 GLY A N 1
ATOM 682 C CA . GLY A 1 88 ? -0.67 15.727 8.523 1 98.94 88 GLY A CA 1
ATOM 683 C C . GLY A 1 88 ? 0.783 15.375 8.773 1 98.94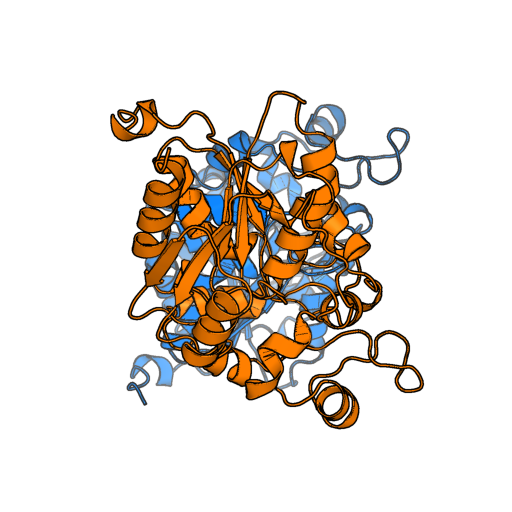 88 GLY A C 1
ATOM 684 O O . GLY A 1 88 ? 1.419 15.93 9.672 1 98.94 88 GLY A O 1
ATOM 685 N N . HIS A 1 89 ? 1.322 14.492 7.984 1 98.94 89 HIS A N 1
ATOM 686 C CA . HIS A 1 89 ? 2.709 14.047 8.078 1 98.94 89 HIS A CA 1
ATOM 687 C C . HIS A 1 89 ? 3.578 14.75 7.035 1 98.94 89 HIS A C 1
ATOM 689 O O . HIS A 1 89 ? 3.186 14.867 5.871 1 98.94 89 HIS A O 1
ATOM 695 N N . SER A 1 90 ? 4.754 15.203 7.445 1 98.31 90 SER A N 1
ATOM 696 C CA . SER A 1 90 ? 5.762 15.719 6.523 1 98.31 90 SER A CA 1
ATOM 697 C C . SER A 1 90 ? 5.18 16.781 5.605 1 98.31 90 SER A C 1
ATOM 699 O O . SER A 1 90 ? 4.586 17.766 6.078 1 98.31 90 SER A O 1
ATOM 701 N N . SER A 1 91 ? 5.25 16.688 4.32 1 97.25 91 SER A N 1
ATOM 702 C CA . SER A 1 91 ? 4.715 17.672 3.396 1 97.25 91 SER A CA 1
ATOM 703 C C . SER A 1 91 ? 3.193 17.734 3.461 1 97.25 91 SER A C 1
ATOM 705 O O . SER A 1 91 ? 2.582 18.703 3.008 1 97.25 91 SER A O 1
ATOM 707 N N . GLY A 1 92 ? 2.58 16.672 4.051 1 98.44 92 GLY A N 1
ATOM 708 C CA . GLY A 1 92 ? 1.144 16.703 4.277 1 98.44 92 GLY A CA 1
ATOM 709 C C . GLY A 1 92 ? 0.708 17.844 5.191 1 98.44 92 GLY A C 1
ATOM 710 O O . GLY A 1 92 ? -0.47 18.203 5.223 1 98.44 92 GLY A O 1
ATOM 711 N N . GLY A 1 93 ? 1.637 18.406 5.945 1 98.56 93 GLY A N 1
ATOM 712 C CA . GLY A 1 93 ? 1.349 19.578 6.762 1 98.56 93 GLY A CA 1
ATOM 713 C C . GLY A 1 93 ? 0.855 20.766 5.953 1 98.56 93 GLY A C 1
ATOM 714 O O . GLY A 1 93 ? 0.034 21.547 6.43 1 98.56 93 GLY A O 1
ATOM 715 N N . ALA A 1 94 ? 1.392 20.906 4.738 1 98.06 94 ALA A N 1
ATOM 716 C CA . ALA A 1 94 ? 0.927 21.969 3.855 1 98.06 94 ALA A CA 1
ATOM 717 C C . ALA A 1 94 ? -0.543 21.781 3.492 1 98.06 94 ALA A C 1
ATOM 719 O O . ALA A 1 94 ? -1.296 22.75 3.395 1 98.06 94 ALA A O 1
ATOM 720 N N . CYS A 1 95 ? -0.928 20.516 3.291 1 98.56 95 CYS A N 1
ATOM 721 C CA . CYS A 1 95 ? -2.328 20.219 3.014 1 98.56 95 CYS A CA 1
ATOM 722 C C . CYS A 1 95 ? -3.199 20.5 4.23 1 98.56 95 CYS A C 1
ATOM 724 O O . CYS A 1 95 ? -4.336 20.953 4.09 1 98.56 95 CYS A O 1
ATOM 726 N N . VAL A 1 96 ? -2.674 20.219 5.402 1 98.69 96 VAL A N 1
ATOM 727 C CA . VAL A 1 96 ? -3.371 20.547 6.645 1 98.69 96 VAL A CA 1
ATOM 728 C C . VAL A 1 96 ? -3.561 22.062 6.758 1 98.69 96 VAL A C 1
ATOM 730 O O . VAL A 1 96 ? -4.652 22.531 7.082 1 98.69 96 VAL A O 1
ATOM 733 N N . SER A 1 97 ? -2.5 22.812 6.48 1 98.31 97 SER A N 1
ATOM 734 C CA . SER A 1 97 ? -2.594 24.266 6.504 1 98.31 97 SER A CA 1
ATOM 735 C C . SER A 1 97 ? -3.619 24.781 5.496 1 98.31 97 SER A C 1
ATOM 737 O O . SER A 1 97 ? -4.406 25.672 5.797 1 98.31 97 SER A O 1
ATOM 739 N N . TYR A 1 98 ? -3.566 24.188 4.32 1 98.25 98 TYR A N 1
ATOM 740 C CA . TYR A 1 98 ? -4.543 24.531 3.295 1 98.25 98 TYR A CA 1
ATOM 741 C C . TYR A 1 98 ? -5.961 24.266 3.783 1 98.25 98 TYR A C 1
ATOM 743 O O . TYR A 1 98 ? -6.852 25.109 3.592 1 98.25 98 TYR A O 1
ATOM 751 N N . ALA A 1 99 ? -6.195 23.172 4.422 1 98.5 99 ALA A N 1
ATOM 752 C CA . ALA A 1 99 ? -7.504 22.797 4.953 1 98.5 99 ALA A CA 1
ATOM 753 C C . ALA A 1 99 ? -7.938 23.766 6.055 1 98.5 99 ALA A C 1
ATOM 755 O O . ALA A 1 99 ? -9.102 24.172 6.117 1 98.5 99 ALA A O 1
ATOM 756 N N . LEU A 1 100 ? -7.035 24.172 6.926 1 98.19 100 LEU A N 1
ATOM 757 C CA . LEU A 1 100 ? -7.34 25.109 7.996 1 98.19 100 LEU A CA 1
ATOM 758 C C . LEU A 1 100 ? -7.781 26.453 7.426 1 98.19 100 LEU A C 1
ATOM 760 O O . LEU A 1 100 ? -8.664 27.125 7.984 1 98.19 100 LEU A O 1
ATOM 764 N N . GLU A 1 101 ? -7.152 26.875 6.312 1 98.25 101 GLU A N 1
ATOM 765 C CA . GLU A 1 101 ? -7.48 28.141 5.676 1 98.25 101 GLU A CA 1
ATOM 766 C C . GLU A 1 101 ? -8.875 28.109 5.062 1 98.25 101 GLU A C 1
ATOM 768 O O . GLU A 1 101 ? -9.586 29.109 5.062 1 98.25 101 GLU A O 1
ATOM 773 N N . HIS A 1 102 ? -9.312 26.969 4.652 1 97.62 102 HIS A N 1
ATOM 774 C CA . HIS A 1 102 ? -10.531 26.906 3.854 1 97.62 102 HIS A CA 1
ATOM 775 C C . HIS A 1 102 ? -11.688 26.312 4.652 1 97.62 102 HIS A C 1
ATOM 777 O O . HIS A 1 102 ? -12.852 26.594 4.371 1 97.62 102 HIS A O 1
ATOM 783 N N . PHE A 1 103 ? -11.367 25.484 5.68 1 97.38 103 PHE A N 1
ATOM 784 C CA . PHE A 1 103 ? -12.398 24.797 6.457 1 97.38 103 PHE A CA 1
ATOM 785 C C . PHE A 1 103 ? -12.078 24.859 7.949 1 97.38 103 PHE A C 1
ATOM 787 O O . PHE A 1 103 ? -12.086 23.828 8.633 1 97.38 103 PHE A O 1
ATOM 794 N N . PRO A 1 104 ? -11.836 26.031 8.484 1 96.62 104 PRO A N 1
ATOM 795 C CA . PRO A 1 104 ? -11.422 26.125 9.883 1 96.62 104 PRO A CA 1
ATOM 796 C C . PRO A 1 104 ? -12.477 25.578 10.844 1 96.62 104 PRO A C 1
ATOM 798 O O . PRO A 1 104 ? -12.141 25.016 11.891 1 96.62 104 PRO A O 1
ATOM 801 N N . LYS A 1 105 ? -13.766 25.594 10.492 1 96.44 105 LYS A N 1
ATOM 802 C CA . LYS A 1 105 ? -14.852 25.203 11.383 1 96.44 105 LYS A CA 1
ATOM 803 C C . LYS A 1 105 ? -15.008 23.688 11.406 1 96.44 105 LYS A C 1
ATOM 805 O O . LYS A 1 105 ? -15.656 23.125 12.297 1 96.44 105 LYS A O 1
ATOM 810 N N . LYS A 1 106 ? -14.438 23 10.438 1 98 106 LYS A N 1
ATOM 811 C CA . LYS A 1 106 ? -14.562 21.547 10.328 1 98 106 LYS A CA 1
ATOM 812 C C . LYS A 1 106 ? -13.438 20.844 11.094 1 98 106 LYS A C 1
ATOM 814 O O . LYS A 1 106 ? -13.492 19.641 11.312 1 98 106 LYS A O 1
ATOM 819 N N . ILE A 1 107 ? -12.453 21.594 11.539 1 98.38 107 ILE A N 1
ATOM 820 C CA . ILE A 1 107 ? -11.266 21 12.133 1 98.38 107 ILE A CA 1
ATOM 821 C C . ILE A 1 107 ? -11.18 21.391 13.609 1 98.38 107 ILE A C 1
ATOM 823 O O . ILE A 1 107 ? -10.961 22.562 13.938 1 98.38 107 ILE A O 1
ATOM 827 N N . SER A 1 108 ? -11.336 20.453 14.438 1 98.12 108 SER A N 1
ATOM 828 C CA . SER A 1 108 ? -11.266 20.688 15.875 1 98.12 108 SER A CA 1
ATOM 829 C C . SER A 1 108 ? -9.828 20.922 16.328 1 98.12 108 SER A C 1
ATOM 831 O O . SER A 1 108 ? -9.555 21.828 17.109 1 98.12 108 SER A O 1
ATOM 833 N N . LYS A 1 109 ? -8.945 20.078 15.867 1 98.5 109 LYS A N 1
ATOM 834 C CA . LYS A 1 109 ? -7.516 20.172 16.125 1 98.5 109 LYS A CA 1
ATOM 835 C C . LYS A 1 109 ? -6.707 19.719 14.898 1 98.5 109 LYS A C 1
ATOM 837 O O . LYS A 1 109 ? -7.066 18.75 14.234 1 98.5 109 LYS A O 1
ATOM 842 N N . ALA A 1 110 ? -5.746 20.5 14.57 1 98.81 110 ALA A N 1
ATOM 843 C CA . ALA A 1 110 ? -4.785 20.156 13.523 1 98.81 110 ALA A CA 1
ATOM 844 C C . ALA A 1 110 ? -3.465 19.688 14.125 1 98.81 110 ALA A C 1
ATOM 846 O O . ALA A 1 110 ? -2.842 20.406 14.914 1 98.81 110 ALA A O 1
ATOM 847 N N . ILE A 1 111 ? -3.057 18.531 13.789 1 98.94 111 ILE A N 1
ATOM 848 C CA . ILE A 1 111 ? -1.851 17.922 14.344 1 98.94 111 ILE A CA 1
ATOM 849 C C . ILE A 1 111 ? -0.799 17.781 13.242 1 98.94 111 ILE A C 1
ATOM 851 O O . ILE A 1 111 ? -0.996 17.031 12.289 1 98.94 111 ILE A O 1
ATOM 855 N N . PHE A 1 112 ? 0.275 18.5 13.359 1 98.88 112 PHE A N 1
ATOM 856 C CA . PHE A 1 112 ? 1.407 18.422 12.445 1 98.88 112 PHE A CA 1
ATOM 857 C C . PHE A 1 112 ? 2.434 17.406 12.945 1 98.88 112 PHE A C 1
ATOM 859 O O . PHE A 1 112 ? 3.1 17.641 13.953 1 98.88 112 PHE A O 1
ATOM 866 N N . LEU A 1 113 ? 2.545 16.328 12.258 1 98.94 113 LEU A N 1
ATOM 867 C CA . LEU A 1 113 ? 3.451 15.25 12.609 1 98.94 113 LEU A CA 1
ATOM 868 C C . LEU A 1 113 ? 4.773 15.375 11.859 1 98.94 113 LEU A C 1
ATOM 870 O O . LEU A 1 113 ? 4.875 14.961 10.703 1 98.94 113 LEU A O 1
ATOM 874 N N . CYS A 1 114 ? 5.84 15.922 12.562 1 98.5 114 CYS A N 1
ATOM 875 C CA . CYS A 1 114 ? 7.086 16.297 11.906 1 98.5 114 CYS A CA 1
ATOM 876 C C . CYS A 1 114 ? 6.824 16.859 10.516 1 98.5 114 CYS A C 1
ATOM 878 O O . CYS A 1 114 ? 7.398 16.391 9.531 1 98.5 114 CYS A O 1
ATOM 880 N N . ALA A 1 115 ? 6.004 17.859 10.414 1 98.38 115 ALA A N 1
ATOM 881 C CA . ALA A 1 115 ? 5.398 18.266 9.148 1 98.38 115 ALA A CA 1
ATOM 882 C C . ALA A 1 115 ? 5.734 19.719 8.82 1 98.38 115 ALA A C 1
ATOM 884 O O . ALA A 1 115 ? 6.188 20.469 9.688 1 98.38 115 ALA A O 1
ATOM 885 N N . THR A 1 116 ? 5.516 20.062 7.566 1 96 116 THR A N 1
ATOM 886 C CA . THR A 1 116 ? 5.738 21.422 7.066 1 96 116 THR A CA 1
ATOM 887 C C . THR A 1 116 ? 4.633 22.359 7.543 1 96 116 THR A C 1
ATOM 889 O O . THR A 1 116 ? 3.732 22.703 6.773 1 96 116 THR A O 1
ATOM 892 N N . MET A 1 117 ? 4.73 22.797 8.758 1 96.12 117 MET A N 1
ATOM 893 C CA . MET A 1 117 ? 3.848 23.828 9.273 1 96.12 117 MET A CA 1
ATOM 894 C C . MET A 1 117 ? 4.348 25.219 8.875 1 96.12 117 MET A C 1
ATOM 896 O O . MET A 1 117 ? 4.77 26 9.727 1 96.12 117 MET A O 1
ATOM 900 N N . VAL A 1 118 ? 4.168 25.578 7.578 1 89.44 118 VAL A N 1
ATOM 901 C CA . VAL A 1 118 ? 4.801 26.75 6.992 1 89.44 118 VAL A CA 1
ATOM 902 C C . VAL A 1 118 ? 4.016 28 7.375 1 89.44 118 VAL A C 1
ATOM 904 O O . VAL A 1 118 ? 2.832 27.922 7.707 1 89.44 118 VAL A O 1
ATOM 907 N N . SER A 1 119 ? 4.723 29.094 7.312 1 93.12 119 SER A N 1
ATOM 908 C CA . SER A 1 119 ? 4.102 30.406 7.5 1 93.12 119 SER A CA 1
ATOM 909 C C . SER A 1 119 ? 3.527 30.938 6.191 1 93.12 119 SER A C 1
ATOM 911 O O . SER A 1 119 ? 3.803 30.406 5.121 1 93.12 119 SER A O 1
ATOM 913 N N . ASP A 1 120 ? 2.697 31.938 6.348 1 95.62 120 ASP A N 1
ATOM 914 C CA . ASP A 1 120 ? 2.113 32.594 5.176 1 95.62 120 ASP A CA 1
ATOM 915 C C . ASP A 1 120 ? 3.193 32.969 4.172 1 95.62 120 ASP A C 1
ATOM 917 O O . ASP A 1 120 ? 4.23 33.531 4.547 1 95.62 120 ASP A O 1
ATOM 921 N N . GLY A 1 121 ? 2.957 32.656 2.896 1 95.25 121 GLY A N 1
ATOM 922 C CA . GLY A 1 121 ? 3.854 33.031 1.82 1 95.25 121 GLY A CA 1
ATOM 923 C C . GLY A 1 121 ? 5.016 32.094 1.633 1 95.25 121 GLY A C 1
ATOM 924 O O . GLY A 1 121 ? 5.832 32.25 0.727 1 95.25 121 GLY A O 1
ATOM 925 N N . GLN A 1 122 ? 5.125 31.047 2.455 1 94 122 GLN A N 1
ATOM 926 C CA . GLN A 1 122 ? 6.215 30.078 2.34 1 94 122 GLN A CA 1
ATOM 927 C C . GLN A 1 122 ? 5.793 28.859 1.526 1 94 122 GLN A C 1
ATOM 929 O O . GLN A 1 122 ? 4.605 28.531 1.461 1 94 122 GLN A O 1
ATOM 934 N N . ARG A 1 123 ? 6.871 28.281 0.919 1 94.69 123 ARG A N 1
ATOM 935 C CA . ARG A 1 123 ? 6.691 27.016 0.221 1 94.69 123 ARG A CA 1
ATOM 936 C C . ARG A 1 123 ? 7.016 25.844 1.134 1 94.69 123 ARG A C 1
ATOM 938 O O . ARG A 1 123 ? 7.969 25.891 1.914 1 94.69 123 ARG A O 1
ATOM 945 N N . PRO A 1 124 ? 6.195 24.719 0.995 1 95.19 124 PRO A N 1
ATOM 946 C CA . PRO A 1 124 ? 6.555 23.516 1.742 1 95.19 124 PRO A CA 1
ATOM 947 C C . PRO A 1 124 ? 7.992 23.062 1.482 1 95.19 124 PRO A C 1
ATOM 949 O O . PRO A 1 124 ? 8.68 22.625 2.406 1 95.19 124 PRO A O 1
ATOM 952 N N . PHE A 1 125 ? 8.492 23.234 0.302 1 94.69 125 PHE A N 1
ATOM 953 C CA . PHE A 1 125 ? 9.828 22.781 -0.083 1 94.69 125 PHE A CA 1
ATOM 954 C C . PHE A 1 125 ? 10.891 23.469 0.766 1 94.69 125 PHE A C 1
ATOM 956 O O . PHE A 1 125 ? 11.914 22.859 1.096 1 94.69 125 PHE A O 1
ATOM 963 N N . ASP A 1 126 ? 10.664 24.672 1.123 1 91.44 126 ASP A N 1
ATOM 964 C CA . ASP A 1 126 ? 11.68 25.469 1.805 1 91.44 126 ASP A CA 1
ATOM 965 C C . ASP A 1 126 ? 12.016 24.891 3.172 1 91.44 126 ASP A C 1
ATOM 967 O O . ASP A 1 126 ? 13.117 25.094 3.686 1 91.44 126 ASP A O 1
ATOM 971 N N . VAL A 1 127 ? 11.109 24.141 3.686 1 90.94 127 VAL A N 1
ATOM 972 C CA . VAL A 1 127 ? 11.312 23.516 4.988 1 90.94 127 VAL A CA 1
ATOM 973 C C . VAL A 1 127 ? 12.383 22.438 4.879 1 90.94 127 VAL A C 1
ATOM 975 O O . VAL A 1 127 ? 13.086 22.141 5.852 1 90.94 127 VAL A O 1
ATOM 978 N N . PHE A 1 128 ? 12.539 21.875 3.713 1 90.19 128 PHE A N 1
ATOM 979 C CA . PHE A 1 128 ? 13.477 20.781 3.496 1 90.19 128 PHE A CA 1
ATOM 980 C C . PHE A 1 128 ? 14.789 21.297 2.936 1 90.19 128 PHE A C 1
ATOM 982 O O . PHE A 1 128 ? 15.648 20.5 2.525 1 90.19 128 PHE A O 1
ATOM 989 N N . ALA A 1 129 ? 15.016 22.562 2.846 1 86.31 129 ALA A N 1
ATOM 990 C CA . ALA A 1 129 ? 16.156 23.172 2.168 1 86.31 129 ALA A CA 1
ATOM 991 C C . ALA A 1 129 ? 17.469 2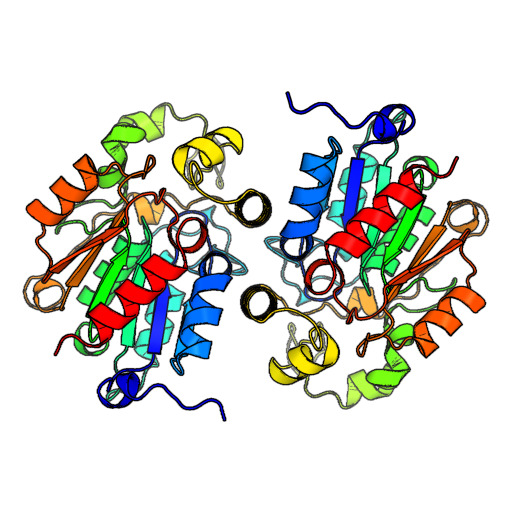2.766 2.822 1 86.31 129 ALA A C 1
ATOM 993 O O . ALA A 1 129 ? 18.5 22.656 2.152 1 86.31 129 ALA A O 1
ATOM 994 N N . GLU A 1 130 ? 17.438 22.562 4.07 1 82.25 130 GLU A N 1
ATOM 995 C CA . GLU A 1 130 ? 18.641 22.141 4.762 1 82.25 130 GLU A CA 1
ATOM 996 C C . GLU A 1 130 ? 19.156 20.812 4.199 1 82.25 130 GLU A C 1
ATOM 998 O O . GLU A 1 130 ? 20.375 20.609 4.066 1 82.25 130 GLU A O 1
ATOM 1003 N N . GLU A 1 131 ? 18.328 19.938 3.852 1 81.69 131 GLU A N 1
ATOM 1004 C CA . GLU A 1 131 ? 18.703 18.609 3.383 1 81.69 131 GLU A CA 1
ATOM 1005 C C . GLU A 1 131 ? 18.828 18.578 1.862 1 81.69 131 GLU A C 1
ATOM 1007 O O . GLU A 1 131 ? 19.719 17.906 1.328 1 81.69 131 GLU A O 1
ATOM 1012 N N . LEU A 1 132 ? 18.031 19.344 1.21 1 84.62 132 LEU A N 1
ATOM 1013 C CA . LEU A 1 132 ? 17.938 19.188 -0.236 1 84.62 132 LEU A CA 1
ATOM 1014 C C . LEU A 1 132 ? 18.594 20.359 -0.961 1 84.62 132 LEU A C 1
ATOM 1016 O O . LEU A 1 132 ? 18.781 20.312 -2.178 1 84.62 132 LEU A O 1
ATOM 1020 N N . GLY A 1 133 ? 18.953 21.328 -0.201 1 85.88 133 GLY A N 1
ATOM 1021 C CA . GLY A 1 133 ? 19.391 22.578 -0.814 1 85.88 133 GLY A CA 1
ATOM 1022 C C . GLY A 1 133 ? 18.25 23.5 -1.168 1 85.88 133 GLY A C 1
ATOM 1023 O O . GLY A 1 133 ? 17.078 23.156 -0.954 1 85.88 133 GLY A O 1
ATOM 1024 N N . SER A 1 134 ? 18.672 24.672 -1.697 1 88 134 SER A N 1
ATOM 1025 C CA . SER A 1 134 ? 17.641 25.609 -2.111 1 88 134 SER A CA 1
ATOM 1026 C C . SER A 1 134 ? 16.797 25.031 -3.248 1 88 134 SER A C 1
ATOM 1028 O O . SER A 1 134 ? 17.234 24.125 -3.949 1 88 134 SER A O 1
ATOM 1030 N N . ALA A 1 135 ? 15.586 25.594 -3.373 1 87.69 135 ALA A N 1
ATOM 1031 C CA . ALA A 1 135 ? 14.703 25.172 -4.457 1 87.69 135 ALA A CA 1
ATOM 1032 C C . ALA A 1 135 ? 15.383 25.312 -5.812 1 87.69 135 ALA A C 1
ATOM 1034 O O . ALA A 1 135 ? 15.281 24.422 -6.66 1 87.69 135 ALA A O 1
ATOM 1035 N N . GLU A 1 136 ? 16.047 26.406 -6.012 1 88.81 136 GLU A N 1
ATOM 1036 C CA . GLU A 1 136 ? 16.719 26.672 -7.27 1 88.81 136 GLU A CA 1
ATOM 1037 C C . GLU A 1 136 ? 17.812 25.641 -7.543 1 88.81 136 GLU A C 1
ATOM 1039 O O . GLU A 1 136 ? 17.891 25.109 -8.648 1 88.81 136 GLU A O 1
ATOM 1044 N N . ARG A 1 137 ? 18.547 25.406 -6.555 1 89.88 137 ARG A N 1
ATOM 1045 C CA . ARG A 1 137 ? 19.641 24.438 -6.703 1 89.88 137 ARG A CA 1
ATOM 1046 C C . ARG A 1 137 ? 19.094 23.047 -6.961 1 89.88 137 ARG A C 1
ATOM 1048 O O . ARG A 1 137 ? 19.594 22.312 -7.816 1 89.88 137 ARG A O 1
ATOM 1055 N N . PHE A 1 138 ? 18.094 22.688 -6.203 1 91.75 138 PHE A N 1
ATOM 1056 C CA . PHE A 1 138 ? 17.469 21.375 -6.359 1 91.75 138 PHE A CA 1
ATOM 1057 C C . PHE A 1 138 ? 16.953 21.188 -7.777 1 91.75 138 PHE A C 1
ATOM 1059 O O . PHE A 1 138 ? 17.188 20.156 -8.406 1 91.75 138 PHE A O 1
ATOM 1066 N N . MET A 1 139 ? 16.297 22.172 -8.359 1 88.5 139 MET A N 1
ATOM 1067 C CA . MET A 1 139 ? 15.68 22.109 -9.68 1 88.5 139 MET A CA 1
ATOM 1068 C C . MET A 1 139 ? 16.734 22.047 -10.773 1 88.5 139 MET A C 1
ATOM 1070 O O . MET A 1 139 ? 16.484 21.5 -11.852 1 88.5 139 MET A O 1
ATOM 1074 N N . GLN A 1 140 ? 17.875 22.484 -10.438 1 85.31 140 GLN A N 1
ATOM 1075 C CA . GLN A 1 140 ? 18.922 22.562 -11.445 1 85.31 140 GLN A CA 1
ATOM 1076 C C . GLN A 1 140 ? 19.812 21.328 -11.406 1 85.31 140 GLN A C 1
ATOM 1078 O O . GLN A 1 140 ? 20.281 20.844 -12.453 1 85.31 140 GLN A O 1
ATOM 1083 N N . GLU A 1 141 ? 19.969 20.75 -10.242 1 85.5 141 GLU A N 1
ATOM 1084 C CA . GLU A 1 141 ? 21.094 19.828 -10.117 1 85.5 141 GLU A CA 1
ATOM 1085 C C . GLU A 1 141 ? 20.625 18.438 -9.688 1 85.5 141 GLU A C 1
ATOM 1087 O O . GLU A 1 141 ? 21.375 17.469 -9.781 1 85.5 141 GLU A O 1
ATOM 1092 N N . SER A 1 142 ? 19.453 18.422 -9.328 1 89.69 142 SER A N 1
ATOM 1093 C CA . SER A 1 142 ? 19.062 17.156 -8.703 1 89.69 142 SER A CA 1
ATOM 1094 C C . SER A 1 142 ? 18.938 16.047 -9.734 1 89.69 142 SER A C 1
ATOM 1096 O O . SER A 1 142 ? 18.359 16.234 -10.805 1 89.69 142 SER A O 1
ATOM 1098 N N . GLN A 1 143 ? 19.453 14.875 -9.344 1 90.19 143 GLN A N 1
ATOM 1099 C CA . GLN A 1 143 ? 19.344 13.688 -10.18 1 90.19 143 GLN A CA 1
ATOM 1100 C C . GLN A 1 143 ? 18.016 12.977 -9.961 1 90.19 143 GLN A C 1
ATOM 1102 O O . GLN A 1 143 ? 17.719 11.992 -10.641 1 90.19 143 GLN A O 1
ATOM 1107 N N . PHE A 1 144 ? 17.219 13.461 -9.086 1 92.88 144 PHE A N 1
ATOM 1108 C CA . PHE A 1 144 ? 15.992 12.789 -8.656 1 92.88 144 PHE A CA 1
ATOM 1109 C C . PHE A 1 144 ? 14.789 13.289 -9.445 1 92.88 144 PHE A C 1
ATOM 1111 O O . PHE A 1 144 ? 13.688 12.758 -9.312 1 92.88 144 PHE A O 1
ATOM 1118 N N . LEU A 1 145 ? 14.977 14.242 -10.289 1 95.75 145 LEU A N 1
ATOM 1119 C CA . LEU A 1 145 ? 13.883 14.914 -10.969 1 95.75 145 LEU A CA 1
ATOM 1120 C C . LEU A 1 145 ? 13.297 14.023 -12.062 1 95.75 145 LEU A C 1
ATOM 1122 O O . LEU A 1 145 ? 14.023 13.266 -12.703 1 95.75 145 LEU A O 1
ATOM 1126 N N . ILE A 1 146 ? 12.062 14.117 -12.219 1 96.5 146 ILE A N 1
ATOM 1127 C CA . ILE A 1 146 ? 11.297 13.438 -13.258 1 96.5 146 ILE A CA 1
ATOM 1128 C C . ILE A 1 146 ? 10.68 14.469 -14.195 1 96.5 146 ILE A C 1
ATOM 1130 O O . ILE A 1 146 ? 10.094 15.453 -13.75 1 96.5 146 ILE A O 1
ATOM 1134 N N . TYR A 1 147 ? 10.812 14.211 -15.477 1 96.12 147 TYR A N 1
ATOM 1135 C CA . TYR A 1 147 ? 10.281 15.086 -16.516 1 96.12 147 TYR A CA 1
ATOM 1136 C C . TYR A 1 147 ? 9.109 14.438 -17.234 1 96.12 147 TYR A C 1
ATOM 1138 O O . TYR A 1 147 ? 9.25 13.961 -18.359 1 96.12 147 TYR A O 1
ATOM 1146 N N . GLY A 1 148 ? 7.977 14.516 -16.594 1 94.25 148 GLY A N 1
ATOM 1147 C CA . GLY A 1 148 ? 6.789 13.82 -17.062 1 94.25 148 GLY A CA 1
ATOM 1148 C C . GLY A 1 148 ? 6.27 14.367 -18.375 1 94.25 148 GLY A C 1
ATOM 1149 O O . GLY A 1 148 ? 5.535 13.688 -19.094 1 94.25 148 GLY A O 1
ATOM 1150 N N . ASN A 1 149 ? 6.594 15.57 -18.766 1 94.81 149 ASN A N 1
ATOM 1151 C CA . ASN A 1 149 ? 6.133 16.203 -20 1 94.81 149 ASN A CA 1
ATOM 1152 C C . ASN A 1 149 ? 7.234 16.25 -21.062 1 94.81 149 ASN A C 1
ATOM 1154 O O . ASN A 1 149 ? 7.105 16.953 -22.062 1 94.81 149 ASN A O 1
ATOM 1158 N N . GLY A 1 150 ? 8.297 15.609 -20.734 1 94.44 150 GLY A N 1
ATOM 1159 C CA . GLY A 1 150 ? 9.438 15.648 -21.641 1 94.44 150 GLY A CA 1
ATOM 1160 C C . GLY A 1 150 ? 10.625 16.391 -21.062 1 94.44 150 GLY A C 1
ATOM 1161 O O . GLY A 1 150 ? 10.461 17.344 -20.297 1 94.44 150 GLY A O 1
ATOM 1162 N N . LYS A 1 151 ? 11.781 16.031 -21.469 1 92.12 151 LYS A N 1
ATOM 1163 C CA . LYS A 1 151 ? 13.031 16.547 -20.922 1 92.12 151 LYS A CA 1
ATOM 1164 C C . LYS A 1 151 ? 13.227 18.031 -21.266 1 92.12 151 LYS A C 1
ATOM 1166 O O . LYS A 1 151 ? 14.016 18.719 -20.641 1 92.12 151 LYS A O 1
ATOM 1171 N N . ASP A 1 152 ? 12.523 18.484 -22.281 1 94 152 ASP A N 1
ATOM 1172 C CA . ASP A 1 152 ? 12.656 19.875 -22.734 1 94 152 ASP A CA 1
ATOM 1173 C C . ASP A 1 152 ? 11.703 20.781 -21.969 1 94 152 ASP A C 1
ATOM 1175 O O . ASP A 1 152 ? 11.695 22 -22.188 1 94 152 ASP A O 1
ATOM 1179 N N . LYS A 1 153 ? 10.945 20.219 -21.109 1 94.56 153 LYS A N 1
ATOM 1180 C CA . LYS A 1 153 ? 10.016 20.969 -20.266 1 94.56 153 LYS A CA 1
ATOM 1181 C C . LYS A 1 153 ? 10.445 20.906 -18.812 1 94.56 153 LYS A C 1
ATOM 1183 O O . LYS A 1 153 ? 11.305 20.109 -18.438 1 94.56 153 LYS A O 1
ATOM 1188 N N . PRO A 1 154 ? 9.953 21.797 -17.969 1 94 154 PRO A N 1
ATOM 1189 C CA . PRO A 1 154 ? 10.312 21.766 -16.547 1 94 154 PRO A CA 1
ATOM 1190 C C . PRO A 1 154 ? 9.953 20.438 -15.883 1 94 154 PRO A C 1
ATOM 1192 O O . PRO A 1 154 ? 9.008 19.766 -16.312 1 94 154 PRO A O 1
ATOM 1195 N N . PRO A 1 155 ? 10.727 20.078 -14.875 1 96.38 155 PRO A N 1
ATOM 1196 C CA . PRO A 1 155 ? 10.398 18.844 -14.148 1 96.38 155 PRO A CA 1
ATOM 1197 C C . PRO A 1 155 ? 9.031 18.906 -13.469 1 96.38 155 PRO A C 1
ATOM 1199 O O . PRO A 1 155 ? 8.57 19.984 -13.086 1 96.38 155 PRO A O 1
ATOM 1202 N N . THR A 1 156 ? 8.391 17.734 -13.328 1 97.12 156 THR A N 1
ATOM 1203 C CA . THR A 1 156 ? 7.016 17.672 -12.852 1 97.12 156 THR A CA 1
ATOM 1204 C C . THR A 1 156 ? 6.945 16.922 -11.516 1 97.12 156 THR A C 1
ATOM 1206 O O . THR A 1 156 ? 5.957 17.031 -10.789 1 97.12 156 THR A O 1
ATOM 1209 N N . ALA A 1 157 ? 7.941 16.109 -11.242 1 97.69 157 ALA A N 1
ATOM 1210 C CA . ALA A 1 157 ? 7.98 15.289 -10.039 1 97.69 157 ALA A CA 1
ATOM 1211 C C . ALA A 1 157 ? 9.414 14.93 -9.664 1 97.69 157 ALA A C 1
ATOM 1213 O O . ALA A 1 157 ? 10.359 15.305 -10.359 1 97.69 157 ALA A O 1
ATOM 1214 N N . PHE A 1 158 ? 9.602 14.336 -8.492 1 95.88 158 PHE A N 1
ATOM 1215 C CA . PHE A 1 158 ? 10.898 13.773 -8.117 1 95.88 158 PHE A CA 1
ATOM 1216 C C . PHE A 1 158 ? 10.719 12.523 -7.27 1 95.88 158 PHE A C 1
ATOM 1218 O O . PHE A 1 158 ? 9.633 12.266 -6.746 1 95.88 158 PHE A O 1
ATOM 1225 N N . MET A 1 159 ? 11.664 11.734 -7.203 1 95.81 159 MET A N 1
ATOM 1226 C CA . MET A 1 159 ? 11.68 10.5 -6.422 1 95.81 159 MET A CA 1
ATOM 1227 C C . MET A 1 159 ? 13.102 10.156 -5.984 1 95.81 159 MET A C 1
ATOM 1229 O O . MET A 1 159 ? 14.016 10.117 -6.809 1 95.81 159 MET A O 1
ATOM 1233 N N . PHE A 1 160 ? 13.219 9.883 -4.711 1 92.56 160 PHE A N 1
ATOM 1234 C CA . PHE A 1 160 ? 14.523 9.477 -4.195 1 92.56 160 PHE A CA 1
ATOM 1235 C C . PHE A 1 160 ? 14.805 8.016 -4.531 1 92.56 160 PHE A C 1
ATOM 1237 O O . PHE A 1 160 ? 13.875 7.211 -4.648 1 92.56 160 PHE A O 1
ATOM 1244 N N . GLU A 1 161 ? 16.078 7.719 -4.609 1 92.5 161 GLU A N 1
ATOM 1245 C CA . GLU A 1 161 ? 16.484 6.32 -4.727 1 92.5 161 GLU A CA 1
ATOM 1246 C C . GLU A 1 161 ? 16.219 5.559 -3.428 1 92.5 161 GLU A C 1
ATOM 1248 O O . GLU A 1 161 ? 16.172 6.156 -2.352 1 92.5 161 GLU A O 1
ATOM 1253 N N . LYS A 1 162 ? 16.156 4.262 -3.541 1 90.56 162 LYS A N 1
ATOM 1254 C CA . LYS A 1 162 ? 15.797 3.404 -2.418 1 90.56 162 LYS A CA 1
ATOM 1255 C C . LYS A 1 162 ? 16.766 3.584 -1.253 1 90.56 162 LYS A C 1
ATOM 1257 O O . LYS A 1 162 ? 16.344 3.717 -0.102 1 90.56 162 LYS A O 1
ATOM 1262 N N . GLN A 1 163 ? 17.969 3.613 -1.54 1 90.69 163 GLN A N 1
ATOM 1263 C CA . GLN A 1 163 ? 18.969 3.719 -0.483 1 90.69 163 GLN A CA 1
ATOM 1264 C C . GLN A 1 163 ? 18.891 5.066 0.226 1 90.69 163 GLN A C 1
ATOM 1266 O O . GLN A 1 163 ? 19.047 5.145 1.445 1 90.69 163 GLN A O 1
ATOM 1271 N N . GLN A 1 164 ? 18.641 6.102 -0.571 1 90.94 164 GLN A N 1
ATOM 1272 C CA . GLN A 1 164 ? 18.484 7.43 0.012 1 90.94 164 GLN A CA 1
ATOM 1273 C C . GLN A 1 164 ? 17.25 7.5 0.896 1 90.94 164 GLN A C 1
ATOM 1275 O O . GLN A 1 164 ? 17.281 8.094 1.977 1 90.94 164 GLN A O 1
ATOM 1280 N N . MET A 1 165 ? 16.234 6.918 0.458 1 93.12 165 MET A N 1
ATOM 1281 C CA . MET A 1 165 ? 15 6.895 1.234 1 93.12 165 MET A CA 1
ATOM 1282 C C . MET A 1 165 ? 15.203 6.168 2.561 1 93.12 165 MET A C 1
ATOM 1284 O O . MET A 1 165 ? 14.75 6.641 3.605 1 93.12 165 MET A O 1
ATOM 1288 N N . LYS A 1 166 ? 15.891 5.016 2.512 1 94.81 166 LYS A N 1
ATOM 1289 C CA . LYS A 1 166 ? 16.141 4.219 3.709 1 94.81 166 LYS A CA 1
ATOM 1290 C C . LYS A 1 166 ? 16.891 5.031 4.758 1 94.81 166 LYS A C 1
ATOM 1292 O O . LYS A 1 166 ? 16.578 4.961 5.949 1 94.81 166 LYS A O 1
ATOM 1297 N N . GLY A 1 167 ? 17.812 5.836 4.316 1 94.75 167 GLY A N 1
ATOM 1298 C CA . GLY A 1 167 ? 18.625 6.629 5.223 1 94.75 167 GLY A CA 1
ATOM 1299 C C . GLY A 1 167 ? 17.922 7.871 5.73 1 94.75 167 GLY A C 1
ATOM 1300 O O . GLY A 1 167 ? 18.094 8.266 6.883 1 94.75 167 GLY A O 1
ATOM 1301 N N . LEU A 1 168 ? 17.078 8.438 4.902 1 94.25 168 LEU A N 1
ATOM 1302 C CA . LEU A 1 168 ? 16.484 9.727 5.215 1 94.25 168 LEU A CA 1
ATOM 1303 C C . LEU A 1 168 ? 15.164 9.547 5.969 1 94.25 168 LEU A C 1
ATOM 1305 O O . LEU A 1 168 ? 14.914 10.234 6.957 1 94.25 168 LEU A O 1
ATOM 1309 N N . TYR A 1 169 ? 14.367 8.57 5.531 1 97.25 169 TYR A N 1
ATOM 1310 C CA . TYR A 1 169 ? 13.008 8.469 6.059 1 97.25 169 TYR A CA 1
ATOM 1311 C C . TYR A 1 169 ? 12.906 7.355 7.094 1 97.25 169 TYR A C 1
ATOM 1313 O O . TYR A 1 169 ? 12.07 7.418 8 1 97.25 169 TYR A O 1
ATOM 1321 N N . PHE A 1 170 ? 13.766 6.301 6.945 1 98.44 170 PHE A N 1
ATOM 1322 C CA . PHE A 1 170 ? 13.469 5.059 7.648 1 98.44 170 PHE A CA 1
ATOM 1323 C C . PHE A 1 170 ? 14.664 4.609 8.477 1 98.44 170 PHE A C 1
ATOM 1325 O O . PHE A 1 170 ? 14.93 3.412 8.609 1 98.44 170 PHE A O 1
ATOM 1332 N N . ASN A 1 171 ? 15.422 5.496 9 1 98.12 171 ASN A N 1
ATOM 1333 C CA . ASN A 1 171 ? 16.672 5.184 9.695 1 98.12 171 ASN A CA 1
ATOM 1334 C C . ASN A 1 171 ? 16.406 4.52 11.047 1 98.12 171 ASN A C 1
ATOM 1336 O O . ASN A 1 171 ? 17.344 4.039 11.695 1 98.12 171 ASN A O 1
ATOM 1340 N N . GLN A 1 172 ? 15.133 4.449 11.531 1 98.31 172 GLN A N 1
ATOM 1341 C CA . GLN A 1 172 ? 14.773 3.766 12.773 1 98.31 172 GLN A CA 1
ATOM 1342 C C . GLN A 1 172 ? 13.586 2.828 12.555 1 98.31 172 GLN A C 1
ATOM 1344 O O . GLN A 1 172 ? 13.086 2.225 13.508 1 98.31 172 GLN A O 1
ATOM 1349 N N . SER A 1 173 ? 13.078 2.715 11.32 1 98.69 173 SER A N 1
ATOM 1350 C CA . SER A 1 173 ? 11.891 1.926 11.016 1 98.69 173 SER A CA 1
ATOM 1351 C C . SER A 1 173 ? 12.242 0.454 10.82 1 98.69 173 SER A C 1
ATOM 1353 O O . SER A 1 173 ? 13.289 0.13 10.258 1 98.69 173 SER A O 1
ATOM 1355 N N . PRO A 1 174 ? 11.352 -0.444 11.266 1 98.38 174 PRO A N 1
ATOM 1356 C CA . PRO A 1 174 ? 11.562 -1.875 11.039 1 98.38 174 PRO A CA 1
ATOM 1357 C C . PRO A 1 174 ? 11.656 -2.23 9.555 1 98.38 174 PRO A C 1
ATOM 1359 O O . PRO A 1 174 ? 11 -1.599 8.719 1 98.38 174 PRO A O 1
ATOM 1362 N N . THR A 1 175 ? 12.336 -3.309 9.266 1 97.94 175 THR A N 1
ATOM 1363 C CA . THR A 1 175 ? 12.625 -3.721 7.895 1 97.94 175 THR A CA 1
ATOM 1364 C C . THR A 1 175 ? 11.336 -4.035 7.145 1 97.94 175 THR A C 1
ATOM 1366 O O . THR A 1 175 ? 11.234 -3.789 5.941 1 97.94 175 THR A O 1
ATOM 1369 N N . LYS A 1 176 ? 10.336 -4.578 7.832 1 98.5 176 LYS A N 1
ATOM 1370 C CA . LYS A 1 176 ? 9.07 -4.898 7.164 1 98.5 176 LYS A CA 1
ATOM 1371 C C . LYS A 1 176 ? 8.375 -3.635 6.68 1 98.5 176 LYS A C 1
ATOM 1373 O O . LYS A 1 176 ? 7.781 -3.623 5.598 1 98.5 176 LYS A O 1
ATOM 1378 N N . ASP A 1 177 ? 8.453 -2.609 7.496 1 98.81 177 ASP A N 1
ATOM 1379 C CA . ASP A 1 177 ? 7.844 -1.344 7.102 1 98.81 177 ASP A CA 1
ATOM 1380 C C . ASP A 1 177 ? 8.602 -0.708 5.938 1 98.81 177 ASP A C 1
ATOM 1382 O O . ASP A 1 177 ? 7.992 -0.096 5.055 1 98.81 177 ASP A O 1
ATOM 1386 N N . VAL A 1 178 ? 9.891 -0.859 5.977 1 98.56 178 VAL A N 1
ATOM 1387 C CA . VAL A 1 178 ? 10.711 -0.362 4.883 1 98.56 178 VAL A CA 1
ATOM 1388 C C . VAL A 1 178 ? 10.367 -1.106 3.594 1 98.56 178 VAL A C 1
ATOM 1390 O O . VAL A 1 178 ? 10.219 -0.492 2.535 1 98.56 178 VAL A O 1
ATOM 1393 N N . ALA A 1 179 ? 10.211 -2.408 3.664 1 98.62 179 ALA A N 1
ATOM 1394 C CA . ALA A 1 179 ? 9.805 -3.213 2.514 1 98.62 179 ALA A CA 1
ATOM 1395 C C . ALA A 1 179 ? 8.469 -2.74 1.954 1 98.62 179 ALA A C 1
ATOM 1397 O O . ALA A 1 179 ? 8.305 -2.617 0.738 1 98.62 179 ALA A O 1
ATOM 1398 N N . LEU A 1 180 ? 7.535 -2.486 2.852 1 98.81 180 LEU A N 1
ATOM 1399 C CA . LEU A 1 180 ? 6.242 -1.958 2.439 1 98.81 180 LEU A CA 1
ATOM 1400 C C . LEU A 1 180 ? 6.406 -0.652 1.668 1 98.81 180 LEU A C 1
ATOM 1402 O O . LEU A 1 180 ? 5.816 -0.478 0.6 1 98.81 180 LEU A O 1
ATOM 1406 N N . ALA A 1 181 ? 7.172 0.223 2.199 1 98.69 181 ALA A N 1
ATOM 1407 C CA . ALA A 1 181 ? 7.383 1.526 1.576 1 98.69 181 ALA A CA 1
ATOM 1408 C C . ALA A 1 181 ? 8.008 1.377 0.192 1 98.69 181 ALA A C 1
ATOM 1410 O O . ALA A 1 181 ? 7.602 2.053 -0.756 1 98.69 181 ALA A O 1
ATOM 1411 N N . MET A 1 182 ? 8.938 0.491 0.025 1 97.75 182 MET A N 1
ATOM 1412 C CA . MET A 1 182 ? 9.703 0.355 -1.215 1 97.75 182 MET A CA 1
ATOM 1413 C C . MET A 1 182 ? 8.805 -0.104 -2.357 1 97.75 182 MET A C 1
ATOM 1415 O O . MET A 1 182 ? 9.07 0.188 -3.523 1 97.75 182 MET A O 1
ATOM 1419 N N . VAL A 1 183 ? 7.711 -0.746 -1.993 1 98.12 183 VAL A N 1
ATOM 1420 C CA . VAL A 1 183 ? 6.855 -1.241 -3.066 1 98.12 183 VAL A CA 1
ATOM 1421 C C . VAL A 1 183 ? 5.617 -0.358 -3.189 1 98.12 183 VAL A C 1
ATOM 1423 O O . VAL A 1 183 ? 4.781 -0.57 -4.07 1 98.12 183 VAL A O 1
ATOM 1426 N N . SER A 1 184 ? 5.48 0.658 -2.293 1 98.62 184 SER A N 1
ATOM 1427 C CA . SER A 1 184 ? 4.211 1.377 -2.244 1 98.62 184 SER A CA 1
ATOM 1428 C C . SER A 1 184 ? 4.41 2.865 -2.516 1 98.62 184 SER A C 1
ATOM 1430 O O . SER A 1 184 ? 3.451 3.576 -2.822 1 98.62 184 SER A O 1
ATOM 1432 N N . MET A 1 185 ? 5.59 3.383 -2.363 1 98.06 185 MET A N 1
ATOM 1433 C CA . MET A 1 185 ? 5.832 4.809 -2.549 1 98.06 185 MET A CA 1
ATOM 1434 C C . MET A 1 185 ? 5.781 5.18 -4.027 1 98.06 185 MET A C 1
ATOM 1436 O O . MET A 1 185 ? 6.223 4.41 -4.883 1 98.06 185 MET A O 1
ATOM 1440 N N . ARG A 1 186 ? 5.277 6.359 -4.332 1 97.94 186 ARG A N 1
ATOM 1441 C CA . ARG A 1 186 ? 5.168 6.926 -5.672 1 97.94 186 ARG A CA 1
ATOM 1442 C C . ARG A 1 186 ? 5.98 8.211 -5.793 1 97.94 186 ARG A C 1
ATOM 1444 O O . ARG A 1 186 ? 6.41 8.773 -4.785 1 97.94 186 ARG A O 1
ATOM 1451 N N . PRO A 1 187 ? 6.238 8.672 -7.027 1 97.69 187 PRO A N 1
ATOM 1452 C CA . PRO A 1 187 ? 6.91 9.969 -7.176 1 97.69 187 PRO A CA 1
ATOM 1453 C C . PRO A 1 187 ? 6.164 11.102 -6.473 1 97.69 187 PRO A C 1
ATOM 1455 O O . PRO A 1 187 ? 4.961 10.992 -6.223 1 97.69 187 PRO A O 1
ATOM 1458 N N . ILE A 1 188 ? 6.883 12.102 -6.133 1 97.19 188 ILE A N 1
ATOM 1459 C CA . ILE A 1 188 ? 6.363 13.266 -5.426 1 97.19 188 ILE A CA 1
ATOM 1460 C C . ILE A 1 188 ? 6.098 14.398 -6.414 1 97.19 188 ILE A C 1
ATOM 1462 O O . ILE A 1 188 ? 6.996 14.805 -7.16 1 97.19 188 ILE A O 1
ATOM 1466 N N . PRO A 1 189 ? 4.891 14.883 -6.492 1 98 189 PRO A N 1
ATOM 1467 C CA . PRO A 1 189 ? 4.645 16.016 -7.398 1 98 189 PRO A CA 1
ATOM 1468 C C . PRO A 1 189 ? 5.344 17.297 -6.949 1 98 189 PRO A C 1
ATOM 1470 O O . PRO A 1 189 ? 5.238 17.672 -5.785 1 98 189 PRO A O 1
ATOM 1473 N N . LEU A 1 190 ? 5.938 18 -7.84 1 96.88 190 LEU A N 1
ATOM 1474 C CA . LEU A 1 190 ? 6.711 19.188 -7.516 1 96.88 190 LEU A CA 1
ATOM 1475 C C . LEU A 1 190 ? 5.801 20.391 -7.348 1 96.88 190 LEU A C 1
ATOM 1477 O O . LEU A 1 190 ? 6.035 21.234 -6.477 1 96.88 190 LEU A O 1
ATOM 1481 N N . GLY A 1 191 ? 4.785 20.5 -8.164 1 96.25 191 GLY A N 1
ATOM 1482 C CA . GLY A 1 191 ? 3.914 21.656 -8.172 1 96.25 191 GLY A CA 1
ATOM 1483 C C . GLY A 1 191 ? 3.432 22.047 -6.789 1 96.25 191 GLY A C 1
ATOM 1484 O O . GLY A 1 191 ? 3.729 23.141 -6.309 1 96.25 191 GLY A O 1
ATOM 1485 N N . PRO A 1 192 ? 2.773 21.125 -6.121 1 97.69 192 PRO A N 1
ATOM 1486 C CA . PRO A 1 192 ? 2.242 21.438 -4.793 1 97.69 192 PRO A CA 1
ATOM 1487 C C . PRO A 1 192 ? 3.338 21.766 -3.779 1 97.69 192 PRO A C 1
ATOM 1489 O O . PRO A 1 192 ? 3.152 22.625 -2.918 1 97.69 192 PRO A O 1
ATOM 1492 N N . ILE A 1 193 ? 4.473 21.125 -3.852 1 95.88 193 ILE A N 1
ATOM 1493 C CA . ILE A 1 193 ? 5.559 21.266 -2.887 1 95.88 193 ILE A CA 1
ATOM 1494 C C . ILE A 1 193 ? 6.242 22.625 -3.084 1 95.88 193 ILE A C 1
ATOM 1496 O O . ILE A 1 193 ? 6.734 23.219 -2.125 1 95.88 193 ILE A O 1
ATOM 1500 N N . MET A 1 194 ? 6.18 23.172 -4.305 1 95.38 194 MET A N 1
ATOM 1501 C CA . MET A 1 194 ? 6.871 24.406 -4.664 1 95.38 194 MET A CA 1
ATOM 1502 C C . MET A 1 194 ? 5.922 25.594 -4.613 1 95.38 194 MET A C 1
ATOM 1504 O O . MET A 1 194 ? 6.324 26.734 -4.887 1 95.38 194 MET A O 1
ATOM 1508 N N . GLU A 1 195 ? 4.727 25.359 -4.25 1 96.56 195 GLU A N 1
ATOM 1509 C CA . GLU A 1 195 ? 3.719 26.422 -4.234 1 96.56 195 GLU A CA 1
ATOM 1510 C C . GLU A 1 195 ? 3.719 27.156 -2.898 1 96.56 195 GLU A C 1
ATOM 1512 O O . GLU A 1 195 ? 3.713 26.531 -1.836 1 96.56 195 GLU A O 1
ATOM 1517 N N . LYS A 1 196 ? 3.643 28.5 -2.996 1 96.56 196 LYS A N 1
ATOM 1518 C CA . LYS A 1 196 ? 3.504 29.297 -1.778 1 96.56 196 LYS A CA 1
ATOM 1519 C C . LYS A 1 196 ? 2.082 29.219 -1.229 1 96.56 196 LYS A C 1
ATOM 1521 O O . LYS A 1 196 ? 1.114 29.25 -1.991 1 96.56 196 LYS A O 1
ATOM 1526 N N . LEU A 1 197 ? 1.984 29.125 0.069 1 96.75 197 LEU A N 1
ATOM 1527 C CA . LEU A 1 197 ? 0.667 29.109 0.693 1 96.75 197 LEU A CA 1
ATOM 1528 C C . LEU A 1 197 ? 0.224 30.5 1.092 1 96.75 197 LEU A C 1
ATOM 1530 O O . LEU A 1 197 ? 1.05 31.328 1.484 1 96.75 197 LEU A O 1
ATOM 1534 N N . SER A 1 198 ? -1.052 30.766 0.897 1 97.12 198 SER A N 1
ATOM 1535 C CA . SER A 1 198 ? -1.692 31.969 1.429 1 97.12 198 SER A CA 1
ATOM 1536 C C . SER A 1 198 ? -2.527 31.641 2.664 1 97.12 198 SER A C 1
ATOM 1538 O O . SER A 1 198 ? -3.566 30.984 2.562 1 97.12 198 SER A O 1
ATOM 1540 N N . LEU A 1 199 ? -2.105 32.094 3.814 1 97.44 199 LEU A N 1
ATOM 1541 C CA . LEU A 1 199 ? -2.742 31.797 5.094 1 97.44 199 LEU A CA 1
ATOM 1542 C C . LEU A 1 199 ? -3.125 33.062 5.816 1 97.44 199 LEU A C 1
ATOM 1544 O O . LEU A 1 199 ? -2.375 34.062 5.789 1 97.44 199 LEU A O 1
ATOM 1548 N N . SER A 1 200 ? -4.281 33.094 6.418 1 97.5 200 SER A N 1
ATOM 1549 C CA . SER A 1 200 ? -4.77 34.312 7.07 1 97.5 200 SER A CA 1
ATOM 1550 C C . SER A 1 200 ? -4.902 34.094 8.578 1 97.5 200 SER A C 1
ATOM 1552 O O . SER A 1 200 ? -5.184 33 9.039 1 97.5 200 SER A O 1
ATOM 1554 N N . PRO A 1 201 ? -4.75 35.188 9.32 1 95.88 201 PRO A N 1
ATOM 1555 C CA . PRO A 1 201 ? -4.941 35.094 10.773 1 95.88 201 PRO A CA 1
ATOM 1556 C C . PRO A 1 201 ? -6.387 34.781 11.156 1 95.88 201 PRO A C 1
ATOM 1558 O O . PRO A 1 201 ? -6.629 34.156 12.195 1 95.88 201 PRO A O 1
ATOM 1561 N N . GLU A 1 202 ? -7.379 35.125 10.328 1 96.81 202 GLU A N 1
ATOM 1562 C CA . GLU A 1 202 ? -8.797 35 10.656 1 96.81 202 GLU A CA 1
ATOM 1563 C C . GLU A 1 202 ? -9.281 33.562 10.414 1 96.81 202 GLU A C 1
ATOM 1565 O O . GLU A 1 202 ? -10.344 33.188 10.906 1 96.81 202 GLU A O 1
ATOM 1570 N N . LYS A 1 203 ? -8.492 32.844 9.656 1 97.19 203 LYS A N 1
ATOM 1571 C CA . LYS A 1 203 ? -8.883 31.469 9.344 1 97.19 203 LYS A CA 1
ATOM 1572 C C . LYS A 1 203 ? -7.844 30.469 9.852 1 97.19 203 LYS A C 1
ATOM 1574 O O . LYS A 1 203 ? -7.934 30 10.984 1 97.19 203 LYS A O 1
ATOM 1579 N N . TYR A 1 204 ? -6.762 30.328 9.094 1 97.38 204 TYR A N 1
ATOM 1580 C CA . TYR A 1 204 ? -5.672 29.453 9.531 1 97.38 204 TYR A CA 1
ATOM 1581 C C . TYR A 1 204 ? -5.25 29.781 10.953 1 97.38 204 TYR A C 1
ATOM 1583 O O . TYR A 1 204 ? -5.039 28.875 11.766 1 97.38 204 TYR A O 1
ATOM 1591 N N . GLY A 1 205 ? -5.137 31.016 11.211 1 95.5 205 GLY A N 1
ATOM 1592 C CA . GLY A 1 205 ? -4.602 31.484 12.477 1 95.5 205 GLY A CA 1
ATOM 1593 C C . GLY A 1 205 ? -5.48 31.156 13.664 1 95.5 205 GLY A C 1
ATOM 1594 O O . GLY A 1 205 ? -5.023 31.156 14.812 1 95.5 205 GLY A O 1
ATOM 1595 N N . THR A 1 206 ? -6.77 30.891 13.414 1 95.44 206 THR A N 1
ATOM 1596 C CA . THR A 1 206 ? -7.691 30.609 14.5 1 95.44 206 THR A CA 1
ATOM 1597 C C . THR A 1 206 ? -7.715 29.125 14.82 1 95.44 206 THR A C 1
ATOM 1599 O O . THR A 1 206 ? -8.273 28.703 15.836 1 95.44 206 THR A O 1
ATOM 1602 N N . GLY A 1 207 ? -7.164 28.312 13.977 1 96.94 207 GLY A N 1
ATOM 1603 C CA . GLY A 1 207 ? -7.164 26.875 14.188 1 96.94 207 GLY A CA 1
ATOM 1604 C C . GLY A 1 207 ? -6.293 26.453 15.352 1 96.94 207 GLY A C 1
ATOM 1605 O O . GLY A 1 207 ? -5.223 27.016 15.578 1 96.94 207 GLY A O 1
ATOM 1606 N N . ARG A 1 208 ? -6.719 25.469 16.109 1 98.31 208 ARG A N 1
ATOM 1607 C CA . ARG A 1 208 ? -5.898 24.859 17.141 1 98.31 208 ARG A CA 1
ATOM 1608 C C . ARG A 1 208 ? -4.871 23.891 16.547 1 98.31 208 ARG A C 1
ATOM 1610 O O . ARG A 1 208 ? -5.234 22.859 15.992 1 98.31 208 ARG A O 1
ATOM 1617 N N . ARG A 1 209 ? -3.652 24.266 16.688 1 98.69 209 ARG A N 1
ATOM 1618 C CA . ARG A 1 209 ? -2.578 23.516 16.047 1 98.69 209 ARG A CA 1
ATOM 1619 C C . ARG A 1 209 ? -1.682 22.859 17.078 1 98.69 209 ARG A C 1
ATOM 1621 O O . ARG A 1 209 ? -1.38 23.438 18.125 1 98.69 209 ARG A O 1
ATOM 1628 N N . PHE A 1 210 ? -1.29 21.672 16.828 1 98.88 210 PHE A N 1
ATOM 1629 C CA . PHE A 1 210 ? -0.366 20.875 17.625 1 98.88 210 PHE A CA 1
ATOM 1630 C C . PHE A 1 210 ? 0.751 20.312 16.766 1 98.88 210 PHE A C 1
ATOM 1632 O O . PHE A 1 210 ? 0.547 20.047 15.578 1 98.88 210 PHE A O 1
ATOM 1639 N N . PHE A 1 211 ? 1.907 20.188 17.344 1 98.88 211 PHE A N 1
ATOM 1640 C CA . PHE A 1 211 ? 3.057 19.672 16.609 1 98.88 211 PHE A CA 1
ATOM 1641 C C . PHE A 1 211 ? 3.693 18.516 17.359 1 98.88 211 PHE A C 1
ATOM 1643 O O . PHE A 1 211 ? 3.875 18.562 18.578 1 98.88 211 PHE A O 1
ATOM 1650 N N . ILE A 1 212 ? 3.947 17.453 16.688 1 98.94 212 ILE A N 1
ATOM 1651 C CA . ILE A 1 212 ? 4.695 16.328 17.219 1 98.94 212 ILE A CA 1
ATOM 1652 C C . ILE A 1 212 ? 6.062 16.234 16.547 1 98.94 212 ILE A C 1
ATOM 1654 O O . ILE A 1 212 ? 6.152 16 15.344 1 98.94 212 ILE A O 1
ATOM 1658 N N . GLN A 1 213 ? 7.098 16.406 17.312 1 98.81 213 GLN A N 1
ATOM 1659 C CA . GLN A 1 213 ? 8.469 16.328 16.812 1 98.81 213 GLN A CA 1
ATOM 1660 C C . GLN A 1 213 ? 9.016 14.906 16.906 1 98.81 213 GLN A C 1
ATOM 1662 O O . GLN A 1 213 ? 8.734 14.188 17.875 1 98.81 213 GLN A O 1
ATOM 1667 N N . THR A 1 214 ? 9.695 14.5 15.93 1 98.81 214 THR A N 1
ATOM 1668 C CA . THR A 1 214 ? 10.438 13.25 15.914 1 98.81 214 THR A CA 1
ATOM 1669 C C . THR A 1 214 ? 11.938 13.508 16.031 1 98.81 214 THR A C 1
ATOM 1671 O O . THR A 1 214 ? 12.523 14.188 15.18 1 98.81 214 THR A O 1
ATOM 1674 N N . LEU A 1 215 ? 12.57 12.93 16.969 1 98.56 215 LEU A N 1
ATOM 1675 C CA . LEU A 1 215 ? 13.852 13.469 17.406 1 98.56 215 LEU A CA 1
ATOM 1676 C C . LEU A 1 215 ? 15.008 12.75 16.719 1 98.56 215 LEU A C 1
ATOM 1678 O O . LEU A 1 215 ? 16.156 13.195 16.781 1 98.56 215 LEU A O 1
ATOM 1682 N N . ASP A 1 216 ? 14.812 11.656 16.031 1 98.5 216 ASP A N 1
ATOM 1683 C CA . ASP A 1 216 ? 15.828 11 15.211 1 98.5 216 ASP A CA 1
ATOM 1684 C C . ASP A 1 216 ? 15.5 11.117 13.727 1 98.5 216 ASP A C 1
ATOM 1686 O O . ASP A 1 216 ? 15.805 10.211 12.945 1 98.5 216 ASP A O 1
ATOM 1690 N N . ASP A 1 217 ? 14.789 12.141 13.391 1 98.12 217 ASP A N 1
ATOM 1691 C CA . ASP A 1 217 ? 14.367 12.43 12.023 1 98.12 217 ASP A CA 1
ATOM 1692 C C . ASP A 1 217 ? 15.523 12.977 11.188 1 98.12 217 ASP A C 1
ATOM 1694 O O . ASP A 1 217 ? 16.156 13.969 11.555 1 98.12 217 ASP A O 1
ATOM 1698 N N . ARG A 1 218 ? 15.797 12.359 10.047 1 96.56 218 ARG A N 1
ATOM 1699 C CA . ARG A 1 218 ? 16.891 12.805 9.203 1 96.56 218 ARG A CA 1
ATOM 1700 C C . ARG A 1 218 ? 16.375 13.57 7.984 1 96.56 218 ARG A C 1
ATOM 1702 O O . ARG A 1 218 ? 17.141 14.25 7.301 1 96.56 218 ARG A O 1
ATOM 1709 N N . ALA A 1 219 ? 15.102 13.422 7.688 1 95.44 219 ALA A N 1
ATOM 1710 C CA . ALA A 1 219 ? 14.508 14.164 6.578 1 95.44 219 ALA A CA 1
ATOM 1711 C C . ALA A 1 219 ? 14.188 15.602 6.992 1 95.44 219 ALA A C 1
ATOM 1713 O O . ALA A 1 219 ? 14.406 16.531 6.219 1 95.44 219 ALA A O 1
ATOM 1714 N N . LEU A 1 220 ? 13.609 15.719 8.102 1 96.31 220 LEU A N 1
ATOM 1715 C CA . LEU A 1 220 ? 13.359 16.984 8.789 1 96.31 220 LEU A CA 1
ATOM 1716 C C . LEU A 1 220 ? 14.016 16.984 10.164 1 96.31 220 LEU A C 1
ATOM 1718 O O . LEU A 1 220 ? 13.375 16.641 11.164 1 96.31 220 LEU A O 1
ATOM 1722 N N . SER A 1 221 ? 15.18 17.516 10.266 1 96.12 221 SER A N 1
ATOM 1723 C CA . SER A 1 221 ? 15.969 17.406 11.484 1 96.12 221 SER A CA 1
ATOM 1724 C C . SER A 1 221 ? 15.25 18.031 12.672 1 96.12 221 SER A C 1
ATOM 1726 O O . SER A 1 221 ? 14.422 18.938 12.5 1 96.12 221 SER A O 1
ATOM 1728 N N . PRO A 1 222 ? 15.578 17.547 13.859 1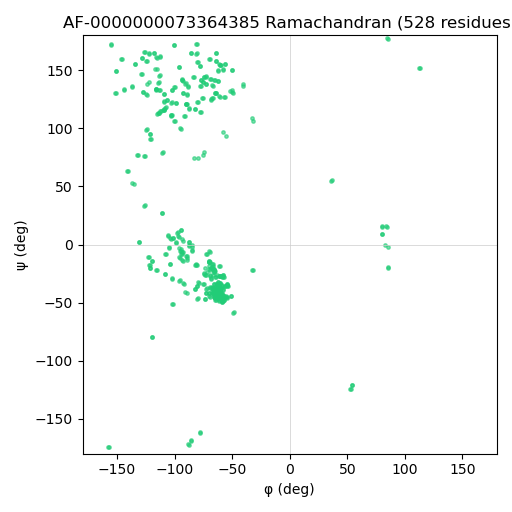 96.88 222 PRO A N 1
ATOM 1729 C CA . PRO A 1 222 ? 14.992 18.172 15.055 1 96.88 222 PRO A CA 1
ATOM 1730 C C . PRO A 1 222 ? 15.219 19.672 15.117 1 96.88 222 PRO A C 1
ATOM 1732 O O . PRO A 1 222 ? 14.336 20.422 15.562 1 96.88 222 PRO A O 1
ATOM 1735 N N . ASP A 1 223 ? 16.328 20.125 14.633 1 96.56 223 ASP A N 1
ATOM 1736 C CA . ASP A 1 223 ? 16.609 21.562 14.625 1 96.56 223 ASP A CA 1
ATOM 1737 C C . ASP A 1 223 ? 15.656 22.312 13.711 1 96.56 223 ASP A C 1
ATOM 1739 O O . ASP A 1 223 ? 15.164 23.391 14.055 1 96.56 223 ASP A O 1
ATOM 1743 N N . VAL A 1 224 ? 15.453 21.766 12.555 1 96.06 224 VAL A N 1
ATOM 1744 C CA . VAL A 1 224 ? 14.523 22.391 11.609 1 96.06 224 VAL A CA 1
ATOM 1745 C C . VAL A 1 224 ? 13.117 22.391 12.188 1 96.06 224 VAL A C 1
ATOM 1747 O O . VAL A 1 224 ? 12.391 23.375 12.07 1 96.06 224 VAL A O 1
ATOM 1750 N N . GLN A 1 225 ? 12.727 21.281 12.805 1 97.81 225 GLN A N 1
ATOM 1751 C CA . GLN A 1 225 ? 11.406 21.203 13.43 1 97.81 225 GLN A CA 1
ATOM 1752 C C . GLN A 1 225 ? 11.258 22.25 14.531 1 97.81 225 GLN A C 1
ATOM 1754 O O . GLN A 1 225 ? 10.211 22.891 14.656 1 97.81 225 GLN A O 1
ATOM 1759 N N . GLU A 1 226 ? 12.281 22.391 15.312 1 97.19 226 GLU A N 1
ATOM 1760 C CA . GLU A 1 226 ? 12.281 23.406 16.359 1 97.19 226 GLU A CA 1
ATOM 1761 C C . GLU A 1 226 ? 12.117 24.812 15.773 1 97.19 226 GLU A C 1
ATOM 1763 O O . GLU A 1 226 ? 11.383 25.641 16.312 1 97.19 226 GLU A O 1
ATOM 1768 N N . LYS A 1 227 ? 12.812 25.078 14.727 1 94.94 227 LYS A N 1
ATOM 1769 C CA . LYS A 1 227 ? 12.703 26.375 14.055 1 94.94 227 LYS A CA 1
ATOM 1770 C C . LYS A 1 227 ? 11.289 26.609 13.547 1 94.94 227 LYS A C 1
ATOM 1772 O O . LYS A 1 227 ? 10.766 27.734 13.656 1 94.94 227 LYS A O 1
ATOM 1777 N N . LEU A 1 228 ? 10.68 25.578 12.992 1 95.25 228 LEU A N 1
ATOM 1778 C CA . LEU A 1 228 ? 9.312 25.672 12.477 1 95.25 228 LEU A CA 1
ATOM 1779 C C . LEU A 1 228 ? 8.344 26.109 13.578 1 95.25 228 LEU A C 1
ATOM 1781 O O . LEU A 1 228 ? 7.543 27.016 13.375 1 95.25 228 LEU A O 1
ATOM 1785 N N . VAL A 1 229 ? 8.43 25.438 14.75 1 97 229 VAL A N 1
ATOM 1786 C CA . VAL A 1 229 ? 7.457 25.703 15.805 1 97 229 VAL A CA 1
ATOM 1787 C C . VAL A 1 229 ? 7.762 27.047 16.469 1 97 229 VAL A C 1
ATOM 1789 O O . VAL A 1 229 ? 6.859 27.703 17 1 97 229 VAL A O 1
ATOM 1792 N N . ARG A 1 230 ? 8.984 27.453 16.406 1 96.25 230 ARG A N 1
ATOM 1793 C CA . ARG A 1 230 ? 9.336 28.781 16.906 1 96.25 230 ARG A CA 1
ATOM 1794 C C . ARG A 1 230 ? 8.766 29.875 16.016 1 96.25 230 ARG A C 1
ATOM 1796 O O . ARG A 1 230 ? 8.211 30.859 16.516 1 96.25 230 ARG A O 1
ATOM 1803 N N . ASP A 1 231 ? 8.875 29.75 14.695 1 93.25 231 ASP A N 1
ATOM 1804 C CA . ASP A 1 231 ? 8.445 30.75 13.727 1 93.25 231 ASP A CA 1
ATOM 1805 C C . ASP A 1 231 ? 6.93 30.766 13.594 1 93.25 231 ASP A C 1
ATOM 1807 O O . ASP A 1 231 ? 6.344 31.812 13.273 1 93.25 231 ASP A O 1
ATOM 1811 N N . ASN A 1 232 ? 6.293 29.688 13.711 1 95.12 232 ASN A N 1
ATOM 1812 C CA . ASN A 1 232 ? 4.848 29.484 13.633 1 95.12 232 ASN A CA 1
ATOM 1813 C C . ASN A 1 232 ? 4.336 28.641 14.789 1 95.12 232 ASN A C 1
ATOM 1815 O O . ASN A 1 232 ? 3.998 27.469 14.609 1 95.12 232 ASN A O 1
ATOM 1819 N N . PRO A 1 233 ? 4.223 29.297 15.961 1 96.88 233 PRO A N 1
ATOM 1820 C CA . PRO A 1 233 ? 4.031 28.547 17.203 1 96.88 233 PRO A CA 1
ATOM 1821 C C . PRO A 1 233 ? 2.678 27.844 17.266 1 96.88 233 PRO A C 1
ATOM 1823 O O . PRO A 1 233 ? 1.638 28.484 17.094 1 96.88 233 PRO A O 1
ATOM 1826 N N . PRO A 1 234 ? 2.633 26.531 17.516 1 98.19 234 PRO A N 1
ATOM 1827 C CA . PRO A 1 234 ? 1.39 25.812 17.797 1 98.19 234 PRO A CA 1
ATOM 1828 C C . PRO A 1 234 ? 0.942 25.969 19.25 1 98.19 234 PRO A C 1
ATOM 1830 O O . PRO A 1 234 ? 1.647 26.578 20.062 1 98.19 234 PRO A O 1
ATOM 1833 N N . GLU A 1 235 ? -0.278 25.453 19.5 1 98.25 235 GLU A N 1
ATOM 1834 C CA . GLU A 1 235 ? -0.805 25.453 20.859 1 98.25 235 GLU A CA 1
ATOM 1835 C C . GLU A 1 235 ? 0.082 24.656 21.797 1 98.25 235 GLU A C 1
ATOM 1837 O O . GLU A 1 235 ? 0.327 25.062 22.938 1 98.25 235 GLU A O 1
ATOM 1842 N N . ARG A 1 236 ? 0.571 23.5 21.344 1 98.5 236 ARG A N 1
ATOM 1843 C CA . ARG A 1 236 ? 1.455 22.625 22.125 1 98.5 236 ARG A CA 1
ATOM 1844 C C . ARG A 1 236 ? 2.377 21.828 21.219 1 98.5 236 ARG A C 1
ATOM 1846 O O . ARG A 1 236 ? 2.014 21.516 20.078 1 98.5 236 ARG A O 1
ATOM 1853 N N . VAL A 1 237 ? 3.535 21.547 21.75 1 98.75 237 VAL A N 1
ATOM 1854 C CA . VAL A 1 237 ? 4.523 20.719 21.047 1 98.75 237 VAL A CA 1
ATOM 1855 C C . VAL A 1 237 ? 4.766 19.438 21.828 1 98.75 237 VAL A C 1
ATOM 1857 O O . VAL A 1 237 ? 4.902 19.453 23.062 1 98.75 237 VAL A O 1
ATOM 1860 N N . PHE A 1 238 ? 4.766 18.344 21.172 1 98.75 238 PHE A N 1
ATOM 1861 C CA . PHE A 1 238 ? 5.086 17.016 21.688 1 98.75 238 PHE A CA 1
ATOM 1862 C C . PHE A 1 238 ? 6.336 16.453 21.031 1 98.75 238 PHE A C 1
ATOM 1864 O O . PHE A 1 238 ? 6.75 16.938 19.969 1 98.75 238 PHE A O 1
ATOM 1871 N N . LYS A 1 239 ? 6.965 15.445 21.703 1 98.75 239 LYS A N 1
ATOM 1872 C CA . LYS A 1 239 ? 8.203 14.891 21.172 1 98.75 239 LYS A CA 1
ATOM 1873 C C . LYS A 1 239 ? 8.203 13.367 21.266 1 98.75 239 LYS A C 1
ATOM 1875 O O . LYS A 1 239 ? 7.734 12.797 22.25 1 98.75 239 LYS A O 1
ATOM 1880 N N . ILE A 1 240 ? 8.609 12.734 20.266 1 98.75 240 ILE A N 1
ATOM 1881 C CA . ILE A 1 240 ? 8.82 11.289 20.266 1 98.75 240 ILE A CA 1
ATOM 1882 C C . ILE A 1 240 ? 10.312 10.992 20.141 1 98.75 240 ILE A C 1
ATOM 1884 O O . ILE A 1 240 ? 10.93 11.273 19.109 1 98.75 240 ILE A O 1
ATOM 1888 N N . LYS A 1 241 ? 10.898 10.406 21.172 1 98.06 241 LYS A N 1
ATOM 1889 C CA . LYS A 1 241 ? 12.289 9.984 21.156 1 98.06 241 LYS A CA 1
ATOM 1890 C C . LYS A 1 241 ? 12.469 8.688 20.359 1 98.06 241 LYS A C 1
ATOM 1892 O O . LYS A 1 241 ? 11.617 7.801 20.422 1 98.06 241 LYS A O 1
ATOM 1897 N N . GLY A 1 242 ? 13.523 8.602 19.641 1 97.94 242 GLY A N 1
ATOM 1898 C CA . GLY A 1 242 ? 13.867 7.371 18.938 1 97.94 242 GLY A CA 1
ATOM 1899 C C . GLY A 1 242 ? 13.102 7.184 17.641 1 97.94 242 GLY A C 1
ATOM 1900 O O . GLY A 1 242 ? 13.148 6.113 17.031 1 97.94 242 GLY A O 1
ATOM 1901 N N . SER A 1 243 ? 12.391 8.234 17.25 1 98.56 243 SER A N 1
ATOM 1902 C CA . SER A 1 243 ? 11.617 8.109 16.016 1 98.56 243 SER A CA 1
ATOM 1903 C C . SER A 1 243 ? 12.32 8.805 14.844 1 98.56 243 SER A C 1
ATOM 1905 O O . SER A 1 243 ? 12.82 9.922 14.992 1 98.56 243 SER A O 1
ATOM 1907 N N . ASP A 1 244 ? 12.375 8.07 13.727 1 98.75 244 ASP A N 1
ATOM 1908 C CA . ASP A 1 244 ? 12.797 8.68 12.469 1 98.75 244 ASP A CA 1
ATOM 1909 C C . ASP A 1 244 ? 11.656 9.492 11.852 1 98.75 244 ASP A C 1
ATOM 1911 O O . ASP A 1 244 ? 10.75 9.945 12.555 1 98.75 244 ASP A O 1
ATOM 1915 N N . HIS A 1 245 ? 11.703 9.828 10.562 1 98.62 245 HIS A N 1
ATOM 1916 C CA . HIS A 1 245 ? 10.75 10.703 9.891 1 98.62 245 HIS A CA 1
ATOM 1917 C C . HIS A 1 245 ? 9.383 10.031 9.773 1 98.62 245 HIS A C 1
ATOM 1919 O O . HIS A 1 245 ? 8.422 10.648 9.305 1 98.62 245 HIS A O 1
ATOM 1925 N N . CYS A 1 246 ? 9.312 8.719 10.164 1 98.88 246 CYS A N 1
ATOM 1926 C CA . CYS A 1 246 ? 8.078 7.953 10.039 1 98.88 246 CYS A CA 1
ATOM 1927 C C . CYS A 1 246 ? 7.68 7.336 11.367 1 98.88 246 CYS A C 1
ATOM 1929 O O . CYS A 1 246 ? 7.719 6.113 11.531 1 98.88 246 CYS A O 1
ATOM 1931 N N . PRO A 1 247 ? 7.145 8.172 12.234 1 98.94 247 PRO A N 1
ATOM 1932 C CA . PRO A 1 247 ? 6.828 7.66 13.57 1 98.94 247 PRO A CA 1
ATOM 1933 C C . PRO A 1 247 ? 5.727 6.602 13.555 1 98.94 247 PRO A C 1
ATOM 1935 O O . PRO A 1 247 ? 5.629 5.789 14.477 1 98.94 247 PRO A O 1
ATOM 1938 N N . PHE A 1 248 ? 4.875 6.555 12.508 1 98.94 248 PHE A N 1
ATOM 1939 C CA . PHE A 1 248 ? 3.838 5.535 12.391 1 98.94 248 PHE A CA 1
ATOM 1940 C C . PHE A 1 248 ? 4.453 4.172 12.102 1 98.94 248 PHE A C 1
ATOM 1942 O O . PHE A 1 248 ? 3.783 3.145 12.234 1 98.94 248 PHE A O 1
ATOM 1949 N N . PHE A 1 249 ? 5.691 4.109 11.734 1 98.88 249 PHE A N 1
ATOM 1950 C CA . PHE A 1 249 ? 6.441 2.871 11.555 1 98.88 249 PHE A CA 1
ATOM 1951 C C . PHE A 1 249 ? 7.355 2.621 12.75 1 98.88 249 PHE A C 1
ATOM 1953 O O . PHE A 1 249 ? 7.25 1.588 13.414 1 98.88 249 PHE A O 1
ATOM 1960 N N . SER A 1 250 ? 8.18 3.604 13.156 1 98.81 250 SER A N 1
ATOM 1961 C CA . SER A 1 250 ? 9.281 3.418 14.102 1 98.81 250 SER A CA 1
ATOM 1962 C C . SER A 1 250 ? 8.773 3.414 15.539 1 98.81 250 SER A C 1
ATOM 1964 O O . SER A 1 250 ? 9.328 2.721 16.391 1 98.81 250 SER A O 1
ATOM 1966 N N . LYS A 1 251 ? 7.758 4.238 15.797 1 98.81 251 LYS A N 1
ATOM 1967 C CA . LYS A 1 251 ? 7.227 4.352 17.156 1 98.81 251 LYS A CA 1
ATOM 1968 C C . LYS A 1 251 ? 5.707 4.477 17.141 1 98.81 251 LYS A C 1
ATOM 1970 O O . LYS A 1 251 ? 5.152 5.426 17.688 1 98.81 251 LYS A O 1
ATOM 1975 N N . PRO A 1 252 ? 5.035 3.438 16.656 1 98.81 252 PRO A N 1
ATOM 1976 C CA . PRO A 1 252 ? 3.584 3.553 16.484 1 98.81 252 PRO A CA 1
ATOM 1977 C C . PRO A 1 252 ? 2.846 3.689 17.812 1 98.81 252 PRO A C 1
ATOM 1979 O O . PRO A 1 252 ? 1.842 4.402 17.891 1 98.81 252 PRO A O 1
ATOM 1982 N N . GLN A 1 253 ? 3.303 3.066 18.859 1 98.69 253 GLN A N 1
ATOM 1983 C CA . GLN A 1 253 ? 2.637 3.148 20.156 1 98.69 253 GLN A CA 1
ATOM 1984 C C . GLN A 1 253 ? 2.801 4.535 20.766 1 98.69 253 GLN A C 1
ATOM 1986 O O . GLN A 1 253 ? 1.856 5.082 21.344 1 98.69 253 GLN A O 1
ATOM 1991 N N . SER A 1 254 ? 4.008 5.098 20.656 1 98.81 254 SER A N 1
ATOM 1992 C CA . SER A 1 254 ? 4.234 6.449 21.156 1 98.81 254 SER A CA 1
ATOM 1993 C C . SER A 1 254 ? 3.379 7.469 20.406 1 98.81 254 SER A C 1
ATOM 1995 O O . SER A 1 254 ? 2.799 8.367 21.016 1 98.81 254 SER A O 1
ATOM 1997 N N . LEU A 1 255 ? 3.346 7.309 19.094 1 98.94 255 LEU A N 1
ATOM 1998 C CA . LEU A 1 255 ? 2.508 8.195 18.297 1 98.94 255 LEU A CA 1
ATOM 1999 C C . LEU A 1 255 ? 1.045 8.086 18.719 1 98.94 255 LEU A C 1
ATOM 2001 O O . LEU A 1 255 ? 0.362 9.102 18.891 1 98.94 255 LEU A O 1
ATOM 2005 N N . HIS A 1 256 ? 0.592 6.832 18.906 1 98.75 256 HIS A N 1
ATOM 2006 C CA . HIS A 1 256 ? -0.786 6.59 19.328 1 98.75 256 HIS A CA 1
ATOM 2007 C C . HIS A 1 256 ? -1.095 7.285 20.641 1 98.75 256 HIS A C 1
ATOM 2009 O O . HIS A 1 256 ? -2.125 7.953 20.781 1 98.75 256 HIS A O 1
ATOM 2015 N N . LYS A 1 257 ? -0.23 7.164 21.562 1 98.25 257 LYS A N 1
ATOM 2016 C CA . LYS A 1 257 ? -0.402 7.793 22.859 1 98.25 257 LYS A CA 1
ATOM 2017 C C . LYS A 1 257 ? -0.502 9.312 22.734 1 98.25 257 LYS A C 1
ATOM 2019 O O . LYS A 1 257 ? -1.349 9.945 23.359 1 98.25 257 LYS A O 1
ATOM 2024 N N . MET A 1 258 ? 0.297 9.922 21.938 1 98.5 258 MET A N 1
ATOM 2025 C CA . MET A 1 258 ? 0.304 11.367 21.75 1 98.5 258 MET A CA 1
ATOM 2026 C C . MET A 1 258 ? -0.979 11.844 21.078 1 98.5 258 MET A C 1
ATOM 2028 O O . MET A 1 258 ? -1.525 12.883 21.438 1 98.5 258 MET A O 1
ATOM 2032 N N . LEU A 1 259 ? -1.417 11.094 20.078 1 98.5 259 LEU A N 1
ATOM 2033 C CA . LEU A 1 259 ? -2.668 11.445 19.406 1 98.5 259 LEU A CA 1
ATOM 2034 C C . LEU A 1 259 ? -3.83 11.438 20.391 1 98.5 259 LEU A C 1
ATOM 2036 O O . LEU A 1 259 ? -4.66 12.344 20.391 1 98.5 259 LEU A O 1
ATOM 2040 N N . LEU A 1 260 ? -3.867 10.422 21.281 1 97.25 260 LEU A N 1
ATOM 2041 C CA . LEU A 1 260 ? -4.93 10.336 22.266 1 97.25 260 LEU A CA 1
ATOM 2042 C C . LEU A 1 260 ? -4.828 11.477 23.281 1 97.25 260 LEU A C 1
ATOM 2044 O O . LEU A 1 260 ? -5.844 12.039 23.688 1 97.25 260 LEU A O 1
ATOM 2048 N N . GLU A 1 261 ? -3.596 11.773 23.672 1 96.94 261 GLU A N 1
ATOM 2049 C CA . GLU A 1 261 ? -3.389 12.891 24.594 1 96.94 261 GLU A CA 1
ATOM 2050 C C . GLU A 1 261 ? -3.885 14.203 24 1 96.94 261 GLU A C 1
ATOM 2052 O O . GLU A 1 261 ? -4.562 14.977 24.672 1 96.94 261 GLU A O 1
ATOM 2057 N N . ILE A 1 262 ? -3.568 14.461 22.766 1 97.88 262 ILE A N 1
ATOM 2058 C CA . ILE A 1 262 ? -3.988 15.688 22.094 1 97.88 262 ILE A CA 1
ATOM 2059 C C . ILE A 1 262 ? -5.512 15.719 21.984 1 97.88 262 ILE A C 1
ATOM 2061 O O . ILE A 1 262 ? -6.133 16.75 22.234 1 97.88 262 ILE A O 1
ATOM 2065 N N . ALA A 1 263 ? -6.113 14.586 21.625 1 96.56 263 ALA A N 1
ATOM 2066 C CA . ALA A 1 263 ? -7.566 14.492 21.484 1 96.56 263 ALA A CA 1
ATOM 2067 C C . ALA A 1 263 ? -8.273 14.867 22.781 1 96.56 263 ALA A C 1
ATOM 2069 O O . ALA A 1 263 ? -9.383 15.406 22.766 1 96.56 263 ALA A O 1
ATOM 2070 N N . GLN A 1 264 ? -7.625 14.695 23.891 1 94.5 264 GLN A N 1
ATOM 2071 C CA . GLN A 1 264 ? -8.258 14.867 25.203 1 94.5 264 GLN A CA 1
ATOM 2072 C C . GLN A 1 264 ? -8.062 16.297 25.719 1 94.5 264 GLN A C 1
ATOM 2074 O O . GLN A 1 264 ? -8.68 16.688 26.703 1 94.5 264 GLN A O 1
ATOM 2079 N N . ILE A 1 265 ? -7.188 17 25.125 1 94.12 265 ILE A N 1
ATOM 2080 C CA . ILE A 1 265 ? -7 18.375 25.531 1 94.12 265 ILE A CA 1
ATOM 2081 C C . ILE A 1 265 ? -8.297 19.156 25.328 1 94.12 265 ILE A C 1
ATOM 2083 O O . ILE A 1 265 ? -8.898 19.109 24.25 1 94.12 265 ILE A O 1
ATOM 2087 N N . PRO A 1 266 ? -8.797 19.844 26.359 1 90.12 266 PRO A N 1
ATOM 2088 C CA . PRO A 1 266 ? -10.07 20.562 26.25 1 90.12 266 PRO A CA 1
ATOM 2089 C C . PRO A 1 266 ? -10 21.75 25.281 1 90.12 266 PRO A C 1
ATOM 2091 O O . PRO A 1 266 ? -8.938 22.328 25.094 1 90.12 266 PRO A O 1
ATOM 2094 N N . MET B 1 1 ? 28.422 -8.484 7.93 1 30.25 1 MET B N 1
ATOM 2095 C CA . MET B 1 1 ? 27.344 -9 7.086 1 30.25 1 MET B CA 1
ATOM 2096 C C . MET B 1 1 ? 26.703 -10.219 7.719 1 30.25 1 MET B C 1
ATOM 2098 O O . MET B 1 1 ? 27.391 -11.172 8.102 1 30.25 1 MET B O 1
ATOM 2102 N N . PRO B 1 2 ? 25.469 -10.07 8.32 1 38.5 2 PRO B N 1
ATOM 2103 C CA . PRO B 1 2 ? 25.047 -11.328 8.945 1 38.5 2 PRO B CA 1
ATOM 2104 C C . PRO B 1 2 ? 25.375 -12.547 8.086 1 38.5 2 PRO B C 1
ATOM 2106 O O . PRO B 1 2 ? 25.422 -12.445 6.855 1 38.5 2 PRO B O 1
ATOM 2109 N N . LYS B 1 3 ? 25.812 -13.516 8.68 1 38.47 3 LYS B N 1
ATOM 2110 C CA . LYS B 1 3 ? 26.25 -14.766 8.062 1 38.47 3 LYS B CA 1
ATOM 2111 C C . LYS B 1 3 ? 25.125 -15.406 7.246 1 38.47 3 LYS B C 1
ATOM 2113 O O . LYS B 1 3 ? 24.047 -15.672 7.77 1 38.47 3 LYS B O 1
ATOM 2118 N N . VAL B 1 4 ? 25.016 -15.234 5.93 1 48.81 4 VAL B N 1
ATOM 2119 C CA . VAL B 1 4 ? 24.172 -16.031 5.055 1 48.81 4 VAL B CA 1
ATOM 2120 C C . VAL B 1 4 ? 24.094 -17.469 5.586 1 48.81 4 VAL B C 1
ATOM 2122 O O . VAL B 1 4 ? 25.109 -18.109 5.828 1 48.81 4 VAL B O 1
ATOM 2125 N N . PRO B 1 5 ? 22.922 -17.828 6.121 1 53.03 5 PRO B N 1
ATOM 2126 C CA . PRO B 1 5 ? 22.891 -19.203 6.629 1 53.03 5 PRO B CA 1
ATOM 2127 C C . PRO B 1 5 ? 23.391 -20.219 5.609 1 53.03 5 PRO B C 1
ATOM 2129 O O . PRO B 1 5 ? 23.234 -20.016 4.402 1 53.03 5 PRO B O 1
ATOM 2132 N N . ASP B 1 6 ? 24.25 -21.047 6.016 1 54.06 6 ASP B N 1
ATOM 2133 C CA . ASP B 1 6 ? 24.828 -22.188 5.309 1 54.06 6 ASP B CA 1
ATOM 2134 C C . ASP B 1 6 ? 23.812 -22.812 4.352 1 54.06 6 ASP B C 1
ATOM 2136 O O . ASP B 1 6 ? 24.188 -23.391 3.328 1 54.06 6 ASP B O 1
ATOM 2140 N N . PHE B 1 7 ? 22.547 -22.578 4.605 1 55.22 7 PHE B N 1
ATOM 2141 C CA . PHE B 1 7 ? 21.5 -23.25 3.836 1 55.22 7 PHE B CA 1
ATOM 2142 C C . PHE B 1 7 ? 21.406 -22.672 2.428 1 55.22 7 PHE B C 1
ATOM 2144 O O . PHE B 1 7 ? 21 -23.359 1.493 1 55.22 7 PHE B O 1
ATOM 2151 N N . LEU B 1 8 ? 21.922 -21.469 2.236 1 62.44 8 LEU B N 1
ATOM 2152 C CA . LEU B 1 8 ? 21.75 -20.812 0.946 1 62.44 8 LEU B CA 1
ATOM 2153 C C . LEU B 1 8 ? 22.828 -21.25 -0.033 1 62.44 8 LEU B C 1
ATOM 2155 O O . LEU B 1 8 ? 22.766 -20.938 -1.224 1 62.44 8 LEU B O 1
ATOM 2159 N N . GLU B 1 9 ? 23.703 -21.984 0.471 1 61.41 9 GLU B N 1
ATOM 2160 C CA . GLU B 1 9 ? 24.797 -22.359 -0.417 1 61.41 9 GLU B CA 1
ATOM 2161 C C . GLU B 1 9 ? 24.312 -23.266 -1.547 1 61.41 9 GLU B C 1
ATOM 2163 O O . GLU B 1 9 ? 24.875 -23.25 -2.645 1 61.41 9 GLU B O 1
ATOM 2168 N N . ASN B 1 10 ? 23.141 -23.875 -1.352 1 67 10 ASN B N 1
ATOM 2169 C CA . ASN B 1 10 ? 22.719 -24.844 -2.361 1 67 10 ASN B CA 1
ATOM 2170 C C . ASN B 1 10 ? 21.641 -24.266 -3.273 1 67 10 ASN B C 1
ATOM 2172 O O . ASN B 1 10 ? 21.125 -24.953 -4.16 1 67 10 ASN B O 1
ATOM 2176 N N . ILE B 1 11 ? 21.344 -22.969 -3.068 1 72.88 11 ILE B N 1
ATOM 2177 C CA . ILE B 1 11 ? 20.281 -22.406 -3.891 1 72.88 11 ILE B CA 1
ATOM 2178 C C . ILE B 1 11 ? 20.891 -21.625 -5.055 1 72.88 11 ILE B C 1
ATOM 2180 O O . ILE B 1 11 ? 21.562 -20.609 -4.852 1 72.88 11 ILE B O 1
ATOM 2184 N N . ASN B 1 12 ? 20.797 -22.203 -6.207 1 82.31 12 ASN B N 1
ATOM 2185 C CA . ASN B 1 12 ? 21.328 -21.562 -7.41 1 82.31 12 ASN B CA 1
ATOM 2186 C C . ASN B 1 12 ? 20.484 -20.391 -7.848 1 82.31 12 ASN B C 1
ATOM 2188 O O . ASN B 1 12 ? 21 -19.344 -8.242 1 82.31 12 ASN B O 1
ATOM 2192 N N . VAL B 1 13 ? 19.203 -20.578 -7.695 1 93.5 13 VAL B N 1
ATOM 2193 C CA . VAL B 1 13 ? 18.266 -19.516 -8.031 1 93.5 13 VAL B CA 1
ATOM 2194 C C . VAL B 1 13 ? 17.969 -18.688 -6.785 1 93.5 13 VAL B C 1
ATOM 2196 O O . VAL B 1 13 ? 17.625 -19.219 -5.734 1 93.5 13 VAL B O 1
ATOM 2199 N N . LYS B 1 14 ? 18.062 -17.328 -6.855 1 94.75 14 LYS B N 1
ATOM 2200 C CA . LYS B 1 14 ? 17.938 -16.484 -5.668 1 94.75 14 LYS B CA 1
ATOM 2201 C C . LYS B 1 14 ? 16.766 -15.523 -5.805 1 94.75 14 LYS B C 1
ATOM 2203 O O . LYS B 1 14 ? 16.344 -14.914 -4.82 1 94.75 14 LYS B O 1
ATOM 2208 N N . LYS B 1 15 ? 16.219 -15.352 -6.977 1 97.88 15 LYS B N 1
ATOM 2209 C CA . LYS B 1 15 ? 15.156 -14.375 -7.23 1 97.88 15 LYS B CA 1
ATOM 2210 C C . LYS B 1 15 ? 13.781 -14.992 -7.016 1 97.88 15 LYS B C 1
ATOM 2212 O O . LYS B 1 15 ? 13.461 -16.031 -7.602 1 97.88 15 LYS B O 1
ATOM 2217 N N . PHE B 1 16 ? 13.031 -14.453 -6.137 1 98.75 16 PHE B N 1
ATOM 2218 C CA . PHE B 1 16 ? 11.617 -14.781 -5.957 1 98.75 16 PHE B CA 1
ATOM 2219 C C . PHE B 1 16 ? 10.727 -13.711 -6.57 1 98.75 16 PHE B C 1
ATOM 2221 O O . PHE B 1 16 ? 10.703 -12.57 -6.09 1 98.75 16 PHE B O 1
ATOM 2228 N N . VAL B 1 17 ? 10.039 -14.023 -7.629 1 98.94 17 VAL B N 1
ATOM 2229 C CA . VAL B 1 17 ? 9.039 -13.125 -8.188 1 98.94 17 VAL B CA 1
ATOM 2230 C C . VAL B 1 17 ? 7.684 -13.398 -7.543 1 98.94 17 VAL B C 1
ATOM 2232 O O . VAL B 1 17 ? 7.184 -14.523 -7.594 1 98.94 17 VAL B O 1
ATOM 2235 N N . LEU B 1 18 ? 7.113 -12.406 -6.914 1 98.94 18 LEU B N 1
ATOM 2236 C CA . LEU B 1 18 ? 5.898 -12.547 -6.117 1 98.94 18 LEU B CA 1
ATOM 2237 C C . LEU B 1 18 ? 4.715 -11.883 -6.809 1 98.94 18 LEU B C 1
ATOM 2239 O O . LEU B 1 18 ? 4.715 -10.664 -7.016 1 98.94 18 LEU B O 1
ATOM 2243 N N . VAL B 1 19 ? 3.734 -12.695 -7.18 1 98.94 19 VAL B N 1
ATOM 2244 C CA . VAL B 1 19 ? 2.547 -12.234 -7.891 1 98.94 19 VAL B CA 1
ATOM 2245 C C . VAL B 1 19 ? 1.335 -12.289 -6.961 1 98.94 19 VAL B C 1
ATOM 2247 O O . VAL B 1 19 ? 1.008 -13.352 -6.422 1 98.94 19 VAL B O 1
ATOM 2250 N N . HIS B 1 20 ? 0.691 -11.172 -6.797 1 98.88 20 HIS B N 1
ATOM 2251 C CA . HIS B 1 20 ? -0.412 -11.023 -5.855 1 98.88 20 HIS B CA 1
ATOM 2252 C C . HIS B 1 20 ? -1.716 -11.547 -6.445 1 98.88 20 HIS B C 1
ATOM 2254 O O . HIS B 1 20 ? -1.804 -11.797 -7.652 1 98.88 20 HIS B O 1
ATOM 2260 N N . GLY B 1 21 ? -2.689 -11.758 -5.582 1 98.38 21 GLY B N 1
ATOM 2261 C CA . GLY B 1 21 ? -4.031 -12.172 -5.965 1 98.38 21 GLY B CA 1
ATOM 2262 C C . GLY B 1 21 ? -4.945 -11 -6.293 1 98.38 21 GLY B C 1
ATOM 2263 O O . GLY B 1 21 ? -4.492 -9.859 -6.379 1 98.38 21 GLY B O 1
ATOM 2264 N N . GLU B 1 22 ? -6.238 -11.32 -6.496 1 96.19 22 GLU B N 1
ATOM 2265 C CA . GLU B 1 22 ? -7.215 -10.336 -6.953 1 96.19 22 GLU B CA 1
ATOM 2266 C C . GLU B 1 22 ? -7.418 -9.242 -5.914 1 96.19 22 GLU B C 1
ATOM 2268 O O . GLU B 1 22 ? -7.566 -9.523 -4.723 1 96.19 22 GLU B O 1
ATOM 2273 N N . GLY B 1 23 ? -7.336 -7.969 -6.406 1 97.44 23 GLY B N 1
ATOM 2274 C CA . GLY B 1 23 ? -7.57 -6.801 -5.574 1 97.44 23 GLY B CA 1
ATOM 2275 C C . GLY B 1 23 ? -6.336 -6.352 -4.812 1 97.44 23 GLY B C 1
ATOM 2276 O O . GLY B 1 23 ? -6.289 -5.23 -4.305 1 97.44 23 GLY B O 1
ATOM 2277 N N . PHE B 1 24 ? -5.391 -7.215 -4.668 1 98.56 24 PHE B N 1
ATOM 2278 C CA . PHE B 1 24 ? -4.188 -6.906 -3.91 1 98.56 24 PHE B CA 1
ATOM 2279 C C . PHE B 1 24 ? -3.156 -6.211 -4.793 1 98.56 24 PHE B C 1
ATOM 2281 O O . PHE B 1 24 ? -3.486 -5.727 -5.875 1 98.56 24 PHE B O 1
ATOM 2288 N N . GLY B 1 25 ? -1.965 -6.07 -4.355 1 98.81 25 GLY B N 1
ATOM 2289 C CA . GLY B 1 25 ? -0.772 -5.527 -4.984 1 98.81 25 GLY B CA 1
ATOM 2290 C C . GLY B 1 25 ? 0.515 -6.016 -4.348 1 98.81 25 GLY B C 1
ATOM 2291 O O . GLY B 1 25 ? 0.489 -6.871 -3.461 1 98.81 25 GLY B O 1
ATOM 2292 N N . ALA B 1 26 ? 1.57 -5.449 -4.824 1 98.88 26 ALA B N 1
ATOM 2293 C CA . ALA B 1 26 ? 2.881 -5.832 -4.305 1 98.88 26 ALA B CA 1
ATOM 2294 C C . ALA B 1 26 ? 2.959 -5.609 -2.795 1 98.88 26 ALA B C 1
ATOM 2296 O O . ALA B 1 26 ? 3.682 -6.32 -2.094 1 98.88 26 ALA B O 1
ATOM 2297 N N . TRP B 1 27 ? 2.199 -4.668 -2.283 1 98.88 27 TRP B N 1
ATOM 2298 C CA . TRP B 1 27 ? 2.221 -4.273 -0.878 1 98.88 27 TRP B CA 1
ATOM 2299 C C . TRP B 1 27 ? 1.9 -5.457 0.028 1 98.88 27 TRP B C 1
ATOM 2301 O O . TRP B 1 27 ? 2.348 -5.508 1.176 1 98.88 27 TRP B O 1
ATOM 2311 N N . CYS B 1 28 ? 1.148 -6.445 -0.427 1 98.94 28 CYS B N 1
ATOM 2312 C CA . CYS B 1 28 ? 0.699 -7.516 0.46 1 98.94 28 CYS B CA 1
ATOM 2313 C C . CYS B 1 28 ? 1.861 -8.414 0.865 1 98.94 28 CYS B C 1
ATOM 2315 O O . CYS B 1 28 ? 1.775 -9.141 1.857 1 98.94 28 CYS B O 1
ATOM 2317 N N . TRP B 1 29 ? 3 -8.305 0.13 1 98.94 29 TRP B N 1
ATOM 2318 C CA . TRP B 1 29 ? 4.141 -9.188 0.333 1 98.94 29 TRP B CA 1
ATOM 2319 C C . TRP B 1 29 ? 5.156 -8.562 1.283 1 98.94 29 TRP B C 1
ATOM 2321 O O . TRP B 1 29 ? 6.273 -9.07 1.425 1 98.94 29 TRP B O 1
ATOM 2331 N N . TYR B 1 30 ? 4.848 -7.477 2 1 98.88 30 TYR B N 1
ATOM 2332 C CA . TYR B 1 30 ? 5.859 -6.676 2.678 1 98.88 30 TYR B CA 1
ATOM 2333 C C . TYR B 1 30 ? 6.598 -7.5 3.729 1 98.88 30 TYR B C 1
ATOM 2335 O O . TYR B 1 30 ? 7.812 -7.375 3.881 1 98.88 30 TYR B O 1
ATOM 2343 N N . LYS B 1 31 ? 5.914 -8.43 4.43 1 98.88 31 LYS B N 1
ATOM 2344 C CA . LYS B 1 31 ? 6.59 -9.281 5.398 1 98.88 31 LYS B CA 1
ATOM 2345 C C . LYS B 1 31 ? 7.453 -10.328 4.695 1 98.88 31 LYS B C 1
ATOM 2347 O O . LYS B 1 31 ? 8.578 -10.609 5.121 1 98.88 31 LYS B O 1
ATOM 2352 N N . THR B 1 32 ? 6.855 -10.891 3.615 1 98.94 32 THR B N 1
ATOM 2353 C CA . THR B 1 32 ? 7.582 -11.883 2.836 1 98.94 32 THR B CA 1
ATOM 2354 C C . THR B 1 32 ? 8.859 -11.289 2.252 1 98.94 32 THR B C 1
ATOM 2356 O O . THR B 1 32 ? 9.914 -11.922 2.281 1 98.94 32 THR B O 1
ATOM 2359 N N . ILE B 1 33 ? 8.781 -10.062 1.739 1 98.88 33 ILE B N 1
ATOM 2360 C CA . ILE B 1 33 ? 9.93 -9.375 1.175 1 98.88 33 ILE B CA 1
ATOM 2361 C C . ILE B 1 33 ? 11.023 -9.242 2.234 1 98.88 33 ILE B C 1
ATOM 2363 O O . ILE B 1 33 ? 12.18 -9.602 1.991 1 98.88 33 ILE B O 1
ATOM 2367 N N . ALA B 1 34 ? 10.656 -8.766 3.391 1 98.69 34 ALA B N 1
ATOM 2368 C CA . ALA B 1 34 ? 11.625 -8.547 4.461 1 98.69 34 ALA B CA 1
ATOM 2369 C C . ALA B 1 34 ? 12.305 -9.852 4.859 1 98.69 34 ALA B C 1
ATOM 2371 O O . ALA B 1 34 ? 13.523 -9.906 5.02 1 98.69 34 ALA B O 1
ATOM 2372 N N . LEU B 1 35 ? 11.531 -10.93 5.012 1 98.75 35 LEU B N 1
ATOM 2373 C CA . LEU B 1 35 ? 12.055 -12.227 5.441 1 98.75 35 LEU B CA 1
ATOM 2374 C C . LEU B 1 35 ? 12.992 -12.805 4.387 1 98.75 35 LEU B C 1
ATOM 2376 O O . LEU B 1 35 ? 14.055 -13.336 4.715 1 98.75 35 LEU B O 1
ATOM 2380 N N . LEU B 1 36 ? 12.578 -12.695 3.084 1 98.56 36 LEU B N 1
ATOM 2381 C CA . LEU B 1 36 ? 13.414 -13.219 2.006 1 98.56 36 LEU B CA 1
ATOM 2382 C C . LEU B 1 36 ? 14.727 -12.445 1.907 1 98.56 36 LEU B C 1
ATOM 2384 O O . LEU B 1 36 ? 15.789 -13.039 1.722 1 98.56 36 LEU B O 1
ATOM 2388 N N . GLU B 1 37 ? 14.633 -11.133 2.061 1 97.75 37 GLU B N 1
ATOM 2389 C CA . GLU B 1 37 ? 15.844 -10.32 2.023 1 97.75 37 GLU B CA 1
ATOM 2390 C C . GLU B 1 37 ? 16.781 -10.672 3.176 1 97.75 37 GLU B C 1
ATOM 2392 O O . GLU B 1 37 ? 18 -10.75 2.994 1 97.75 37 GLU B O 1
ATOM 2397 N N . GLU B 1 38 ? 16.234 -10.852 4.344 1 97 38 GLU B N 1
ATOM 2398 C CA . GLU B 1 38 ? 17.031 -11.234 5.512 1 97 38 GLU B CA 1
ATOM 2399 C C . GLU B 1 38 ? 17.734 -12.562 5.293 1 97 38 GLU B C 1
ATOM 2401 O O . GLU B 1 38 ? 18.828 -12.789 5.832 1 97 38 GLU B O 1
ATOM 2406 N N . ALA B 1 39 ? 17.156 -13.398 4.457 1 96.06 39 ALA B N 1
ATOM 2407 C CA . ALA B 1 39 ? 17.734 -14.711 4.164 1 96.06 39 ALA B CA 1
ATOM 2408 C C . ALA B 1 39 ? 18.734 -14.625 3.018 1 96.06 39 ALA B C 1
ATOM 2410 O O . ALA B 1 39 ? 19.266 -15.648 2.57 1 96.06 39 ALA B O 1
ATOM 2411 N N . GLY B 1 40 ? 18.969 -13.445 2.494 1 95.12 40 GLY B N 1
ATOM 2412 C CA . GLY B 1 40 ? 19.938 -13.266 1.427 1 95.12 40 GLY B CA 1
ATOM 2413 C C . GLY B 1 40 ? 19.375 -13.547 0.049 1 95.12 40 GLY B C 1
ATOM 2414 O O . GLY B 1 40 ? 20.125 -13.758 -0.906 1 95.12 40 GLY B O 1
ATOM 2415 N N . LEU B 1 41 ? 18.078 -13.602 -0.071 1 97.31 41 LEU B N 1
ATOM 2416 C CA . LEU B 1 41 ? 17.406 -13.82 -1.347 1 97.31 41 LEU B CA 1
ATOM 2417 C C . LEU B 1 41 ? 16.891 -12.5 -1.92 1 97.31 41 LEU B C 1
ATOM 2419 O O . LEU B 1 41 ? 17 -11.453 -1.277 1 97.31 41 LEU B O 1
ATOM 2423 N N . PHE B 1 42 ? 16.406 -12.516 -3.158 1 97.31 42 PHE B N 1
ATOM 2424 C CA . PHE B 1 42 ? 16.047 -11.297 -3.871 1 97.31 42 PHE B CA 1
ATOM 2425 C C . PHE B 1 42 ? 14.57 -11.328 -4.27 1 97.31 42 PHE B C 1
ATOM 2427 O O . PHE B 1 42 ? 14.227 -11.711 -5.391 1 97.31 42 PHE B O 1
ATOM 2434 N N . PRO B 1 43 ? 13.719 -10.812 -3.4 1 98.69 43 PRO B N 1
ATOM 2435 C CA . PRO B 1 43 ? 12.297 -10.758 -3.742 1 98.69 43 PRO B CA 1
ATOM 2436 C C . PRO B 1 43 ? 11.969 -9.617 -4.711 1 98.69 43 PRO B C 1
ATOM 2438 O O . PRO B 1 43 ? 12.484 -8.508 -4.559 1 98.69 43 PRO B O 1
ATOM 2441 N N . ILE B 1 44 ? 11.18 -9.93 -5.672 1 98.56 44 ILE B N 1
ATOM 2442 C CA . ILE B 1 44 ? 10.625 -8.969 -6.625 1 98.56 44 ILE B CA 1
ATOM 2443 C C . ILE B 1 44 ? 9.102 -9.062 -6.621 1 98.56 44 ILE B C 1
ATOM 2445 O O . ILE B 1 44 ? 8.523 -9.906 -7.305 1 98.56 44 ILE B O 1
ATOM 2449 N N . ALA B 1 45 ? 8.477 -8.164 -5.914 1 98.81 45 ALA B N 1
ATOM 2450 C CA . ALA B 1 45 ? 7.02 -8.125 -5.891 1 98.81 45 ALA B CA 1
ATOM 2451 C C . ALA B 1 45 ? 6.477 -7.242 -7.012 1 98.81 45 ALA B C 1
ATOM 2453 O O . ALA B 1 45 ? 6.859 -6.078 -7.133 1 98.81 45 ALA B O 1
ATOM 2454 N N . ILE B 1 46 ? 5.562 -7.734 -7.766 1 98.25 46 ILE B N 1
ATOM 2455 C CA . ILE B 1 46 ? 5.078 -7.047 -8.961 1 98.25 46 ILE B CA 1
ATOM 2456 C C . ILE B 1 46 ? 3.623 -6.633 -8.758 1 98.25 46 ILE B C 1
ATOM 2458 O O . ILE B 1 46 ? 2.809 -7.418 -8.266 1 98.25 46 ILE B O 1
ATOM 2462 N N . ASP B 1 47 ? 3.344 -5.379 -9.102 1 98.81 47 ASP B N 1
ATOM 2463 C CA . ASP B 1 47 ? 1.948 -4.992 -9.289 1 98.81 47 ASP B CA 1
ATOM 2464 C C . ASP B 1 47 ? 1.453 -5.379 -10.68 1 98.81 47 ASP B C 1
ATOM 2466 O O . ASP B 1 47 ? 1.964 -4.883 -11.688 1 98.81 47 ASP B O 1
ATOM 2470 N N . LEU B 1 48 ? 0.486 -6.246 -10.734 1 98.88 48 LEU B N 1
ATOM 2471 C CA . LEU B 1 48 ? -0.154 -6.52 -12.016 1 98.88 48 LEU B CA 1
ATOM 2472 C C . LEU B 1 48 ? -0.863 -5.277 -12.547 1 98.88 48 LEU B C 1
ATOM 2474 O O . LEU B 1 48 ? -1.045 -4.301 -11.812 1 98.88 48 LEU B O 1
ATOM 2478 N N . THR B 1 49 ? -1.202 -5.328 -13.852 1 98.75 49 THR B N 1
ATOM 2479 C CA . THR B 1 49 ? -1.847 -4.168 -14.453 1 98.75 49 THR B CA 1
ATOM 2480 C C . THR B 1 49 ? -3.121 -3.803 -13.703 1 98.75 49 THR B C 1
ATOM 2482 O O . THR B 1 49 ? -3.967 -4.664 -13.445 1 98.75 49 THR B O 1
ATOM 2485 N N . GLY B 1 50 ? -3.184 -2.502 -13.305 1 98.19 50 GLY B N 1
ATOM 2486 C CA . GLY B 1 50 ? -4.375 -2.016 -12.625 1 98.19 50 GLY B CA 1
ATOM 2487 C C . GLY B 1 50 ? -4.414 -2.375 -11.156 1 98.19 50 GLY B C 1
ATOM 2488 O O . GLY B 1 50 ? -5.465 -2.291 -10.516 1 98.19 50 GLY B O 1
ATOM 2489 N N . SER B 1 51 ? -3.279 -2.791 -10.586 1 98.44 51 SER B N 1
ATOM 2490 C CA . SER B 1 51 ? -3.189 -3.18 -9.18 1 98.44 51 SER B CA 1
ATOM 2491 C C . SER B 1 51 ? -2.119 -2.375 -8.453 1 98.44 51 SER B C 1
ATOM 2493 O O . SER B 1 51 ? -1.212 -1.825 -9.078 1 98.44 51 SER B O 1
ATOM 2495 N N . GLY B 1 52 ? -2.242 -2.291 -7.09 1 98.31 52 GLY B N 1
ATOM 2496 C CA . GLY B 1 52 ? -1.256 -1.555 -6.316 1 98.31 52 GLY B CA 1
ATOM 2497 C C . GLY B 1 52 ? -1.065 -0.128 -6.793 1 98.31 52 GLY B C 1
ATOM 2498 O O . GLY B 1 52 ? -2.033 0.625 -6.922 1 98.31 52 GLY B O 1
ATOM 2499 N N . ILE B 1 53 ? 0.127 0.192 -7.176 1 97.81 53 ILE B N 1
ATOM 2500 C CA . ILE B 1 53 ? 0.403 1.579 -7.531 1 97.81 53 ILE B CA 1
ATOM 2501 C C . ILE B 1 53 ? 0.422 1.726 -9.055 1 97.81 53 ILE B C 1
ATOM 2503 O O . ILE B 1 53 ? 0.81 2.771 -9.578 1 97.81 53 ILE B O 1
ATOM 2507 N N . ASP B 1 54 ? 0.063 0.589 -9.781 1 98.19 54 ASP B N 1
ATOM 2508 C CA . ASP B 1 54 ? -0.09 0.702 -11.227 1 98.19 54 ASP B CA 1
ATOM 2509 C C . ASP B 1 54 ? -1.211 1.674 -11.586 1 98.19 54 ASP B C 1
ATOM 2511 O O . ASP B 1 54 ? -2.303 1.607 -11.016 1 98.19 54 ASP B O 1
ATOM 2515 N N . LEU B 1 55 ? -1.062 2.482 -12.586 1 97.25 55 LEU B N 1
ATOM 2516 C CA . LEU B 1 55 ? -1.955 3.617 -12.797 1 97.25 55 LEU B CA 1
ATOM 2517 C C . LEU B 1 55 ? -3.102 3.238 -13.734 1 97.25 55 LEU B C 1
ATOM 2519 O O . LEU B 1 55 ? -4.062 3.998 -13.875 1 97.25 55 LEU B O 1
ATOM 2523 N N . ALA B 1 56 ? -3.033 2.051 -14.281 1 97.69 56 ALA B N 1
ATOM 2524 C CA . ALA B 1 56 ? -4.109 1.66 -15.195 1 97.69 56 ALA B CA 1
ATOM 2525 C C . ALA B 1 56 ? -5.438 1.545 -14.453 1 97.69 56 ALA B C 1
ATOM 2527 O O . ALA B 1 56 ? -5.48 1.083 -13.312 1 97.69 56 ALA B O 1
ATOM 2528 N N . ASP B 1 57 ? -6.473 1.979 -15.133 1 97 57 ASP B N 1
ATOM 2529 C CA . ASP B 1 57 ? -7.824 1.757 -14.633 1 97 57 ASP B CA 1
ATOM 2530 C C . ASP B 1 57 ? -8.188 0.275 -14.672 1 97 57 ASP B C 1
ATOM 2532 O O . ASP B 1 57 ? -8.156 -0.346 -15.742 1 97 57 ASP B O 1
ATOM 2536 N N . THR B 1 58 ? -8.555 -0.198 -13.57 1 97.06 58 THR B N 1
ATOM 2537 C CA . THR B 1 58 ? -8.898 -1.611 -13.461 1 97.06 58 THR B CA 1
ATOM 2538 C C . THR B 1 58 ? -9.969 -1.992 -14.484 1 97.06 58 THR B C 1
ATOM 2540 O O . THR B 1 58 ? -9.93 -3.09 -15.039 1 97.06 58 THR B O 1
ATOM 2543 N N . SER B 1 59 ? -10.867 -1.139 -14.773 1 96.25 59 SER B N 1
ATOM 2544 C CA . SER B 1 59 ? -11.984 -1.402 -15.672 1 96.25 59 SER B CA 1
ATOM 2545 C C . SER B 1 59 ? -11.516 -1.533 -17.109 1 96.25 59 SER B C 1
ATOM 2547 O O . SER B 1 59 ? -12.258 -2.025 -17.969 1 96.25 59 SER B O 1
ATOM 2549 N N . SER B 1 60 ? -10.336 -1.12 -17.391 1 96.88 60 SER B N 1
ATOM 2550 C CA . SER B 1 60 ? -9.828 -1.162 -18.766 1 96.88 60 SER B CA 1
ATOM 2551 C C . SER B 1 60 ? -9.023 -2.432 -19.016 1 96.88 60 SER B C 1
ATOM 2553 O O . SER B 1 60 ? -8.594 -2.688 -20.141 1 96.88 60 SER B O 1
ATOM 2555 N N . VAL B 1 61 ? -8.805 -3.225 -17.984 1 98.19 61 VAL B N 1
ATOM 2556 C CA . VAL B 1 61 ? -8.039 -4.461 -18.109 1 98.19 61 VAL B CA 1
ATOM 2557 C C . VAL B 1 61 ? -8.969 -5.605 -18.5 1 98.19 61 VAL B C 1
ATOM 2559 O O . VAL B 1 61 ? -9.797 -6.051 -17.703 1 98.19 61 VAL B O 1
ATOM 2562 N N . THR B 1 62 ? -8.758 -6.207 -19.703 1 97.38 62 THR B N 1
ATOM 2563 C CA . THR B 1 62 ? -9.82 -7.062 -20.219 1 97.38 62 THR B CA 1
ATOM 2564 C C . THR B 1 62 ? -9.312 -8.484 -20.438 1 97.38 62 THR B C 1
ATOM 2566 O O . THR B 1 62 ? -10.102 -9.414 -20.594 1 97.38 62 THR B O 1
ATOM 2569 N N . THR B 1 63 ? -8.008 -8.656 -20.5 1 98.19 63 THR B N 1
ATOM 2570 C CA . THR B 1 63 ? -7.48 -9.992 -20.766 1 98.19 63 THR B CA 1
ATOM 2571 C C . THR B 1 63 ? -6.441 -10.383 -19.719 1 98.19 63 THR B C 1
ATOM 2573 O O . THR B 1 63 ? -5.879 -9.516 -19.047 1 98.19 63 THR B O 1
ATOM 2576 N N . LEU B 1 64 ? -6.203 -11.633 -19.625 1 98.12 64 LEU B N 1
ATOM 2577 C CA . LEU B 1 64 ? -5.18 -12.148 -18.719 1 98.12 64 LEU B CA 1
ATOM 2578 C C . LEU B 1 64 ? -3.793 -11.68 -19.156 1 98.12 64 LEU B C 1
ATOM 2580 O O . LEU B 1 64 ? -2.943 -11.383 -18.312 1 98.12 64 LEU B O 1
ATOM 2584 N N . ALA B 1 65 ? -3.543 -11.625 -20.438 1 98.12 65 ALA B N 1
ATOM 2585 C CA . ALA B 1 65 ? -2.273 -11.133 -20.969 1 98.12 65 ALA B CA 1
ATOM 2586 C C . ALA B 1 65 ? -2.02 -9.695 -20.547 1 98.12 65 ALA B C 1
ATOM 2588 O O . ALA B 1 65 ? -0.918 -9.352 -20.109 1 98.12 65 ALA B O 1
ATOM 2589 N N . GLU B 1 66 ? -3.033 -8.859 -20.672 1 98.5 66 GLU B N 1
ATOM 2590 C CA . GLU B 1 66 ? -2.922 -7.469 -20.25 1 98.5 66 GLU B CA 1
ATOM 2591 C C . GLU B 1 66 ? -2.699 -7.355 -18.75 1 98.5 66 GLU B C 1
ATOM 2593 O O . GLU B 1 66 ? -1.862 -6.574 -18.297 1 98.5 66 GLU B O 1
ATOM 2598 N N . TYR B 1 67 ? -3.508 -8.086 -18.031 1 98.75 67 TYR B N 1
ATOM 2599 C CA . TYR B 1 67 ? -3.396 -8.102 -16.578 1 98.75 67 TYR B CA 1
ATOM 2600 C C . TYR B 1 67 ? -1.994 -8.508 -16.141 1 98.75 67 TYR B C 1
ATOM 2602 O O . TYR B 1 67 ? -1.44 -7.938 -15.203 1 98.75 67 TYR B O 1
ATOM 2610 N N . SER B 1 68 ? -1.325 -9.445 -16.891 1 98.69 68 SER B N 1
ATOM 2611 C CA . SER B 1 68 ? -0.042 -10.039 -16.531 1 98.69 68 SER B CA 1
ATOM 2612 C C . SER B 1 68 ? 1.117 -9.273 -17.156 1 98.69 68 SER B C 1
ATOM 2614 O O . SER B 1 68 ? 2.275 -9.68 -17.031 1 98.69 68 SER B O 1
ATOM 2616 N N . LYS B 1 69 ? 0.903 -8.203 -17.812 1 98.62 69 LYS B N 1
ATOM 2617 C CA . LYS B 1 69 ? 1.9 -7.52 -18.625 1 98.62 69 LYS B CA 1
ATOM 2618 C C . LYS B 1 69 ? 3.146 -7.191 -17.812 1 98.62 69 LYS B C 1
ATOM 2620 O O . LYS B 1 69 ? 4.27 -7.418 -18.266 1 98.62 69 LYS B O 1
ATOM 2625 N N . PRO B 1 70 ? 3.037 -6.66 -16.578 1 98.75 70 PRO B N 1
ATOM 2626 C CA . PRO B 1 70 ? 4.258 -6.367 -15.82 1 98.75 70 PRO B CA 1
ATOM 2627 C C . PRO B 1 70 ? 5.098 -7.613 -15.555 1 98.75 70 PRO B C 1
ATOM 2629 O O . PRO B 1 70 ? 6.328 -7.555 -15.594 1 98.75 70 PRO B O 1
ATOM 2632 N N . LEU B 1 71 ? 4.469 -8.719 -15.258 1 98.81 71 LEU B N 1
ATOM 2633 C CA . LEU B 1 71 ? 5.168 -9.984 -15.039 1 98.81 71 LEU B CA 1
ATOM 2634 C C . LEU B 1 71 ? 5.844 -10.453 -16.328 1 98.81 71 LEU B C 1
ATOM 2636 O O . LEU B 1 71 ? 7.016 -10.836 -16.312 1 98.81 71 LEU B O 1
ATOM 2640 N N . ILE B 1 72 ? 5.078 -10.383 -17.422 1 98.44 72 ILE B N 1
ATOM 2641 C CA . ILE B 1 72 ? 5.582 -10.828 -18.719 1 98.44 72 ILE B CA 1
ATOM 2642 C C . ILE B 1 72 ? 6.785 -9.977 -19.125 1 98.44 72 ILE B C 1
ATOM 2644 O O . ILE B 1 72 ? 7.809 -10.508 -19.562 1 98.44 72 ILE B O 1
ATOM 2648 N N . SER B 1 73 ? 6.633 -8.703 -18.969 1 98.5 73 SER B N 1
ATOM 2649 C CA . SER B 1 73 ? 7.73 -7.797 -19.297 1 98.5 73 SER B CA 1
ATOM 2650 C C . SER B 1 73 ? 8.977 -8.117 -18.469 1 98.5 73 SER B C 1
ATOM 2652 O O . SER B 1 73 ? 10.094 -8.094 -19 1 98.5 73 SER B O 1
ATOM 2654 N N . TYR B 1 74 ? 8.828 -8.406 -17.203 1 98.69 74 TYR B N 1
ATOM 2655 C CA . TYR B 1 74 ? 9.961 -8.758 -16.359 1 98.69 74 TYR B CA 1
ATOM 2656 C C . TYR B 1 74 ? 10.648 -10.016 -16.859 1 98.69 74 TYR B C 1
ATOM 2658 O O . TYR B 1 74 ? 11.875 -10.055 -16.984 1 98.69 74 TYR B O 1
ATOM 2666 N N . LEU B 1 75 ? 9.875 -11.039 -17.141 1 98.44 75 LEU B N 1
ATOM 2667 C CA . LEU B 1 75 ? 10.422 -12.328 -17.562 1 98.44 75 LEU B CA 1
ATOM 2668 C C . LEU B 1 75 ? 11.078 -12.203 -18.938 1 98.44 75 LEU B C 1
ATOM 2670 O O . LEU B 1 75 ? 12.109 -12.836 -19.188 1 98.44 75 LEU B O 1
ATOM 2674 N N . GLU B 1 76 ? 10.461 -11.383 -19.828 1 97.62 76 GLU B N 1
ATOM 2675 C CA . GLU B 1 76 ? 11.031 -11.141 -21.141 1 97.62 76 GLU B CA 1
ATOM 2676 C C . GLU B 1 76 ? 12.422 -10.508 -21.031 1 97.62 76 GLU B C 1
ATOM 2678 O O . GLU B 1 76 ? 13.297 -10.781 -21.859 1 97.62 76 GLU B O 1
ATOM 2683 N N . ASN B 1 77 ? 12.609 -9.703 -20.016 1 97.44 77 ASN B N 1
ATOM 2684 C CA . ASN B 1 77 ? 13.852 -8.945 -19.891 1 97.44 77 ASN B CA 1
ATOM 2685 C C . ASN B 1 77 ? 14.867 -9.68 -19.016 1 97.44 77 ASN B C 1
ATOM 2687 O O . ASN B 1 77 ? 16 -9.227 -18.844 1 97.44 77 ASN B O 1
ATOM 2691 N N . LEU B 1 78 ? 14.445 -10.742 -18.406 1 96.81 78 LEU B N 1
ATOM 2692 C CA . LEU B 1 78 ? 15.367 -11.57 -17.625 1 96.81 78 LEU B CA 1
ATOM 2693 C C . LEU B 1 78 ? 16.438 -12.188 -18.531 1 96.81 78 LEU B C 1
ATOM 2695 O O . LEU B 1 78 ? 16.109 -12.719 -19.594 1 96.81 78 LEU B O 1
ATOM 2699 N N . PRO B 1 79 ? 17.719 -12.078 -18.188 1 95.38 79 PRO B N 1
ATOM 2700 C CA . PRO B 1 79 ? 18.75 -12.719 -18.984 1 95.38 79 PRO B CA 1
ATOM 2701 C C . PRO B 1 79 ? 18.469 -14.195 -19.266 1 95.38 79 PRO B C 1
ATOM 2703 O O . PRO B 1 79 ? 17.875 -14.883 -18.422 1 95.38 79 PRO B O 1
ATOM 2706 N N . GLU B 1 80 ? 18.938 -14.672 -20.375 1 92.12 80 GLU B N 1
ATOM 2707 C CA . GLU B 1 80 ? 18.609 -16 -20.875 1 92.12 80 GLU B CA 1
ATOM 2708 C C . GLU B 1 80 ? 19.109 -17.094 -19.938 1 92.12 80 GLU B C 1
ATOM 2710 O O . GLU B 1 80 ? 18.516 -18.156 -19.828 1 92.12 80 GLU B O 1
ATOM 2715 N N . ASP B 1 81 ? 20.109 -16.797 -19.219 1 93.12 81 ASP B N 1
ATOM 2716 C CA . ASP B 1 81 ? 20.719 -17.812 -18.375 1 93.12 81 ASP B CA 1
ATOM 2717 C C . ASP B 1 81 ? 20.219 -17.719 -16.938 1 93.12 81 ASP B C 1
ATOM 2719 O O . ASP B 1 81 ? 20.734 -18.422 -16.047 1 93.12 81 ASP B O 1
ATOM 2723 N N . GLU B 1 82 ? 19.203 -16.906 -16.734 1 96 82 GLU B N 1
ATOM 2724 C CA . GLU B 1 82 ? 18.688 -16.734 -15.383 1 96 82 GLU B CA 1
ATOM 2725 C C . GLU B 1 82 ? 17.281 -17.312 -15.25 1 96 82 GLU B C 1
ATOM 2727 O O . GLU B 1 82 ? 16.516 -17.281 -16.219 1 96 82 GLU B O 1
ATOM 2732 N N . GLN B 1 83 ? 17.031 -17.828 -14.094 1 97.75 83 GLN B N 1
ATOM 2733 C CA . GLN B 1 83 ? 15.703 -18.312 -13.742 1 97.75 83 GLN B CA 1
ATOM 2734 C C . GLN B 1 83 ? 15.219 -17.688 -12.438 1 97.75 83 GLN B C 1
ATOM 2736 O O . GLN B 1 83 ? 16 -17.094 -11.695 1 97.75 83 GLN B O 1
ATOM 2741 N N . VAL B 1 84 ? 13.969 -17.844 -12.227 1 98.62 84 VAL B N 1
ATOM 2742 C CA . VAL B 1 84 ? 13.391 -17.312 -11 1 98.62 84 VAL B CA 1
ATOM 2743 C C . VAL B 1 84 ? 12.477 -18.359 -10.367 1 98.62 84 VAL B C 1
ATOM 2745 O O . VAL B 1 84 ? 12.016 -19.281 -11.039 1 98.62 84 VAL B O 1
ATOM 2748 N N . PHE B 1 85 ? 12.258 -18.281 -9.039 1 98.75 85 PHE B N 1
ATOM 2749 C CA . PHE B 1 85 ? 11.086 -18.859 -8.383 1 98.75 85 PHE B CA 1
ATOM 2750 C C . PHE B 1 85 ? 9.875 -17.938 -8.539 1 98.75 85 PHE B C 1
ATOM 2752 O O . PHE B 1 85 ? 9.938 -16.766 -8.188 1 98.75 85 PHE B O 1
ATOM 2759 N N . LEU B 1 86 ? 8.844 -18.453 -9.094 1 98.88 86 LEU B N 1
ATOM 2760 C CA . LEU B 1 86 ? 7.641 -17.656 -9.336 1 98.88 86 LEU B CA 1
ATOM 2761 C C . LEU B 1 86 ? 6.523 -18.078 -8.375 1 98.88 86 LEU B C 1
ATOM 2763 O O . LEU B 1 86 ? 6.098 -19.234 -8.375 1 98.88 86 LEU B O 1
ATOM 2767 N N . VAL B 1 87 ? 6.098 -17.156 -7.547 1 98.94 87 VAL B N 1
ATOM 2768 C CA . VAL B 1 87 ? 5.047 -17.406 -6.562 1 98.94 87 VAL B CA 1
ATOM 2769 C C . VAL B 1 87 ? 3.775 -16.656 -6.969 1 98.94 87 VAL B C 1
ATOM 2771 O O . VAL B 1 87 ? 3.816 -15.469 -7.281 1 98.94 87 VAL B O 1
ATOM 2774 N N . GLY B 1 88 ? 2.666 -17.297 -7.016 1 98.94 88 GLY B N 1
ATOM 2775 C CA . GLY B 1 88 ? 1.377 -16.688 -7.293 1 98.94 88 GLY B CA 1
ATOM 2776 C C . GLY B 1 88 ? 0.346 -16.953 -6.211 1 98.94 88 GLY B C 1
ATOM 2777 O O . GLY B 1 88 ? 0.113 -18.094 -5.836 1 98.94 88 GLY B O 1
ATOM 2778 N N . HIS B 1 89 ? -0.284 -15.914 -5.73 1 98.94 89 HIS B N 1
ATOM 2779 C CA . HIS B 1 89 ? -1.316 -15.992 -4.703 1 98.94 89 HIS B CA 1
ATOM 2780 C C . HIS B 1 89 ? -2.711 -15.914 -5.316 1 98.94 89 HIS B C 1
ATOM 2782 O O . HIS B 1 89 ? -2.965 -15.086 -6.191 1 98.94 89 HIS B O 1
ATOM 2788 N N . SER B 1 90 ? -3.619 -16.781 -4.863 1 98.31 90 SER B N 1
ATOM 2789 C CA . SER B 1 90 ? -5.035 -16.688 -5.211 1 98.31 90 SER B CA 1
ATOM 2790 C C . SER B 1 90 ? -5.227 -16.625 -6.723 1 98.31 90 SER B C 1
ATOM 2792 O O . SER B 1 90 ? -4.723 -17.469 -7.457 1 98.31 90 SER B O 1
ATOM 2794 N N . SER B 1 91 ? -5.875 -15.648 -7.273 1 97.19 91 SER B N 1
ATOM 2795 C CA . SER B 1 91 ? -6.094 -15.539 -8.711 1 97.19 91 SER B CA 1
ATOM 2796 C C . SER B 1 91 ? -4.785 -15.281 -9.453 1 97.19 91 SER B C 1
ATOM 2798 O O . SER B 1 91 ? -4.707 -15.477 -10.664 1 97.19 91 SER B O 1
ATOM 2800 N N . GLY B 1 92 ? -3.74 -14.859 -8.703 1 98.38 92 GLY B N 1
ATOM 2801 C CA . GLY B 1 92 ? -2.422 -14.711 -9.297 1 98.38 92 GLY B CA 1
ATOM 2802 C C . GLY B 1 92 ? -1.868 -16.016 -9.844 1 98.38 92 GLY B C 1
ATOM 2803 O O . GLY B 1 92 ? -0.938 -16.016 -10.648 1 98.38 92 GLY B O 1
ATOM 2804 N N . GLY B 1 93 ? -2.424 -17.141 -9.406 1 98.5 93 GLY B N 1
ATOM 2805 C CA . GLY B 1 93 ? -2.049 -18.438 -9.953 1 98.5 93 GLY B CA 1
ATOM 2806 C C . GLY B 1 93 ? -2.285 -18.547 -11.445 1 98.5 93 GLY B C 1
ATOM 2807 O O . GLY B 1 93 ? -1.533 -19.219 -12.156 1 98.5 93 GLY B O 1
ATOM 2808 N N . ALA B 1 94 ? -3.357 -17.906 -11.914 1 98.06 94 ALA B N 1
ATOM 2809 C CA . ALA B 1 94 ? -3.629 -17.875 -13.352 1 98.06 94 ALA B CA 1
ATOM 2810 C C . ALA B 1 94 ? -2.516 -17.172 -14.109 1 98.06 94 ALA B C 1
ATOM 2812 O O . ALA B 1 94 ? -2.145 -17.578 -15.211 1 98.06 94 ALA B O 1
ATOM 2813 N N . CYS B 1 95 ? -2.002 -16.094 -13.5 1 98.56 95 CYS B N 1
ATOM 2814 C CA . CYS B 1 95 ? -0.882 -15.375 -14.102 1 98.56 95 CYS B CA 1
ATOM 2815 C C . CYS B 1 95 ? 0.378 -16.234 -14.102 1 98.56 95 CYS B C 1
ATOM 2817 O O . CYS B 1 95 ? 1.172 -16.188 -15.039 1 98.56 95 CYS B O 1
ATOM 2819 N N . VAL B 1 96 ? 0.568 -17 -13.055 1 98.69 96 VAL B N 1
ATOM 2820 C CA . VAL B 1 96 ? 1.683 -17.938 -12.977 1 98.69 96 VAL B CA 1
ATOM 2821 C C . VAL B 1 96 ? 1.556 -18.984 -14.078 1 98.69 96 VAL B C 1
ATOM 2823 O O . VAL B 1 96 ? 2.529 -19.281 -14.781 1 98.69 96 VAL B O 1
ATOM 2826 N N . SER B 1 97 ? 0.355 -19.531 -14.258 1 98.31 97 SER B N 1
ATOM 2827 C CA . SER B 1 97 ? 0.117 -20.5 -15.32 1 98.31 97 SER B CA 1
ATOM 2828 C C . SER B 1 97 ? 0.385 -19.891 -16.688 1 98.31 97 SER B C 1
ATOM 2830 O O . SER B 1 97 ? 0.993 -20.531 -17.547 1 98.31 97 SER B O 1
ATOM 2832 N N . TYR B 1 98 ? -0.097 -18.688 -16.859 1 98.25 98 TYR B N 1
ATOM 2833 C CA . TYR B 1 98 ? 0.158 -17.969 -18.094 1 98.25 98 TYR B CA 1
ATOM 2834 C C . TYR B 1 98 ? 1.654 -17.828 -18.344 1 98.25 98 TYR B C 1
ATOM 2836 O O . TYR B 1 98 ? 2.127 -18.047 -19.469 1 98.25 98 TYR B O 1
ATOM 2844 N N . ALA B 1 99 ? 2.404 -17.484 -17.344 1 98.5 99 ALA B N 1
ATOM 2845 C CA . ALA B 1 99 ? 3.854 -17.328 -17.453 1 98.5 99 ALA B CA 1
ATOM 2846 C C . ALA B 1 99 ? 4.531 -18.656 -17.781 1 98.5 99 ALA B C 1
ATOM 2848 O O . ALA B 1 99 ? 5.457 -18.703 -18.594 1 98.5 99 ALA B O 1
ATOM 2849 N N . LEU B 1 100 ? 4.102 -19.734 -17.172 1 98.19 100 LEU B N 1
ATOM 2850 C CA . LEU B 1 100 ? 4.66 -21.062 -17.438 1 98.19 100 LEU B CA 1
ATOM 2851 C C . LEU B 1 100 ? 4.453 -21.453 -18.906 1 98.19 100 LEU B C 1
ATOM 2853 O O . LEU B 1 100 ? 5.32 -22.094 -19.516 1 98.19 100 LEU B O 1
ATOM 2857 N N . GLU B 1 101 ? 3.291 -21.078 -19.453 1 98.25 101 GLU B N 1
ATOM 2858 C CA . GLU B 1 101 ? 2.977 -21.406 -20.844 1 98.25 101 GLU B CA 1
ATOM 2859 C C . GLU B 1 101 ? 3.871 -20.625 -21.812 1 98.25 101 GLU B C 1
ATOM 2861 O O . GLU B 1 101 ? 4.246 -21.141 -22.859 1 98.25 101 GLU B O 1
ATOM 2866 N N . HIS B 1 102 ? 4.293 -19.484 -21.422 1 97.69 102 HIS B N 1
ATOM 2867 C CA . HIS B 1 102 ? 4.953 -18.609 -22.375 1 97.69 102 HIS B CA 1
ATOM 2868 C C . HIS B 1 102 ? 6.449 -18.516 -22.109 1 97.69 102 HIS B C 1
ATOM 2870 O O . HIS B 1 102 ? 7.238 -18.25 -23.016 1 97.69 102 HIS B O 1
ATOM 2876 N N . PHE B 1 103 ? 6.867 -18.75 -20.828 1 97.38 103 PHE B N 1
ATOM 2877 C CA . PHE B 1 103 ? 8.266 -18.625 -20.438 1 97.38 103 PHE B CA 1
ATOM 2878 C C . PHE B 1 103 ? 8.703 -19.797 -19.562 1 97.38 103 PHE B C 1
ATOM 2880 O O . PHE B 1 103 ? 9.273 -19.594 -18.484 1 97.38 103 PHE B O 1
ATOM 2887 N N . PRO B 1 104 ? 8.477 -21.016 -20 1 96.62 104 PRO B N 1
ATOM 2888 C CA . PRO B 1 104 ? 8.789 -22.172 -19.141 1 96.62 104 PRO B CA 1
ATOM 2889 C C . PRO B 1 104 ? 10.266 -22.25 -18.781 1 96.62 104 PRO B C 1
ATOM 2891 O O . PRO B 1 104 ? 10.609 -22.688 -17.672 1 96.62 104 PRO B O 1
ATOM 2894 N N . LYS B 1 105 ? 11.18 -21.719 -19.594 1 96.44 105 LYS B N 1
ATOM 2895 C CA . LYS B 1 105 ? 12.617 -21.844 -19.375 1 96.44 105 LYS B CA 1
ATOM 2896 C C . LYS B 1 105 ? 13.109 -20.812 -18.359 1 96.44 105 LYS B C 1
ATOM 2898 O O . LYS B 1 105 ? 14.211 -20.922 -17.828 1 96.44 105 LYS B O 1
ATOM 2903 N N . LYS B 1 106 ? 12.312 -19.781 -18.109 1 98 106 LYS B N 1
ATOM 2904 C CA . LYS B 1 106 ? 12.695 -18.719 -17.188 1 98 106 LYS B CA 1
ATOM 2905 C C . LYS B 1 106 ? 12.273 -19.047 -15.758 1 98 106 LYS B C 1
ATOM 2907 O O . LYS B 1 106 ? 12.695 -18.375 -14.805 1 98 106 LYS B O 1
ATOM 2912 N N . ILE B 1 107 ? 11.477 -20.078 -15.586 1 98.38 107 ILE B N 1
ATOM 2913 C CA . ILE B 1 107 ? 10.898 -20.375 -14.281 1 98.38 107 ILE B CA 1
ATOM 2914 C C . ILE B 1 107 ? 11.445 -21.703 -13.758 1 98.38 107 ILE B C 1
ATOM 2916 O O . ILE B 1 107 ? 11.156 -22.766 -14.312 1 98.38 107 ILE B O 1
ATOM 2920 N N . SER B 1 108 ? 12.188 -21.625 -12.734 1 98.19 108 SER B N 1
ATOM 2921 C CA . SER B 1 108 ? 12.766 -22.812 -12.125 1 98.19 108 SER B CA 1
ATOM 2922 C C . SER B 1 108 ? 11.711 -23.609 -11.367 1 98.19 108 SER B C 1
ATOM 2924 O O . SER B 1 108 ? 11.648 -24.844 -11.484 1 98.19 108 SER B O 1
ATOM 2926 N N . LYS B 1 109 ? 10.93 -22.922 -10.578 1 98.56 109 LYS B N 1
ATOM 2927 C CA . LYS B 1 109 ? 9.82 -23.484 -9.82 1 98.56 109 LYS B CA 1
ATOM 2928 C C . LYS B 1 109 ? 8.656 -22.5 -9.75 1 98.56 109 LYS B C 1
ATOM 2930 O O . LYS B 1 109 ? 8.859 -21.297 -9.578 1 98.56 109 LYS B O 1
ATOM 2935 N N . ALA B 1 110 ? 7.504 -23 -10 1 98.81 110 ALA B N 1
ATOM 2936 C CA . ALA B 1 110 ? 6.262 -22.25 -9.844 1 98.81 110 ALA B CA 1
ATOM 2937 C C . ALA B 1 110 ? 5.535 -22.656 -8.562 1 98.81 110 ALA B C 1
ATOM 2939 O O . ALA B 1 110 ? 5.215 -23.828 -8.367 1 98.81 110 ALA B O 1
ATOM 2940 N N . ILE B 1 111 ? 5.297 -21.734 -7.715 1 98.94 111 ILE B N 1
ATOM 2941 C CA . ILE B 1 111 ? 4.68 -22 -6.422 1 98.94 111 ILE B CA 1
ATOM 2942 C C . ILE B 1 111 ? 3.297 -21.359 -6.367 1 98.94 111 ILE B C 1
ATOM 2944 O O . ILE B 1 111 ? 3.174 -20.125 -6.422 1 98.94 111 ILE B O 1
ATOM 2948 N N . PHE B 1 112 ? 2.279 -22.172 -6.312 1 98.88 112 PHE B N 1
ATOM 2949 C CA . PHE B 1 112 ? 0.899 -21.719 -6.18 1 98.88 112 PHE B CA 1
ATOM 2950 C C . PHE B 1 112 ? 0.497 -21.625 -4.711 1 98.88 112 PHE B C 1
ATOM 2952 O O . PHE B 1 112 ? 0.368 -22.656 -4.031 1 98.88 112 PHE B O 1
ATOM 2959 N N . LEU B 1 113 ? 0.318 -20.453 -4.242 1 98.94 113 LEU B N 1
ATOM 2960 C CA . LEU B 1 113 ? -0.034 -20.172 -2.852 1 98.94 113 LEU B CA 1
ATOM 2961 C C . LEU B 1 113 ? -1.543 -20.031 -2.693 1 98.94 113 LEU B C 1
ATOM 2963 O O . LEU B 1 113 ? -2.094 -18.953 -2.941 1 98.94 113 LEU B O 1
ATOM 2967 N N . CYS B 1 114 ? -2.236 -21.125 -2.215 1 98.5 114 CYS B N 1
ATOM 2968 C CA . CYS B 1 114 ? -3.693 -21.188 -2.219 1 98.5 114 CYS B CA 1
ATOM 2969 C C . CYS B 1 114 ? -4.266 -20.516 -3.463 1 98.5 114 CYS B C 1
ATOM 2971 O O . CYS B 1 114 ? -5.117 -19.641 -3.357 1 98.5 114 CYS B O 1
ATOM 2973 N N . ALA B 1 115 ? -3.848 -20.938 -4.609 1 98.38 115 ALA B N 1
ATOM 2974 C CA . ALA B 1 115 ? -4.031 -20.172 -5.84 1 98.38 115 ALA B CA 1
ATOM 2975 C C . ALA B 1 115 ? -4.801 -20.984 -6.879 1 98.38 115 ALA B C 1
ATOM 2977 O O . ALA B 1 115 ? -4.934 -22.203 -6.75 1 98.38 115 ALA B O 1
ATOM 2978 N N . THR B 1 116 ? -5.289 -20.281 -7.887 1 95.88 116 THR B N 1
ATOM 2979 C CA . THR B 1 116 ? -6.035 -20.875 -8.992 1 95.88 116 THR B CA 1
ATOM 2980 C C . THR B 1 116 ? -5.098 -21.594 -9.953 1 95.88 116 THR B C 1
ATOM 2982 O O . THR B 1 116 ? -4.828 -21.094 -11.055 1 95.88 116 THR B O 1
ATOM 2985 N N . MET B 1 117 ? -4.66 -22.75 -9.562 1 96.19 117 MET B N 1
ATOM 2986 C CA . MET B 1 117 ? -3.904 -23.609 -10.469 1 96.19 117 MET B CA 1
ATOM 2987 C C . MET B 1 117 ? -4.836 -24.359 -11.414 1 96.19 117 MET B C 1
ATOM 2989 O O . MET B 1 117 ? -4.957 -25.594 -11.328 1 96.19 117 MET B O 1
ATOM 2993 N N . VAL B 1 118 ? -5.383 -23.641 -12.414 1 89.56 118 VAL B N 1
ATOM 2994 C CA . VAL B 1 118 ? -6.469 -24.156 -13.242 1 89.56 118 VAL B CA 1
ATOM 2995 C C . VAL B 1 118 ? -5.91 -25.078 -14.312 1 89.56 118 VAL B C 1
ATOM 2997 O O . VAL B 1 118 ? -4.73 -25 -14.664 1 89.56 118 VAL B O 1
ATOM 3000 N N . SER B 1 119 ? -6.789 -25.938 -14.789 1 93.19 119 SER B N 1
ATOM 3001 C CA . SER B 1 119 ? -6.469 -26.812 -15.922 1 93.19 119 SER B CA 1
ATOM 3002 C C . SER B 1 119 ? -6.734 -26.109 -17.25 1 93.19 119 SER B C 1
ATOM 3004 O O . SER B 1 119 ? -7.359 -25.047 -17.281 1 93.19 119 SER B O 1
ATOM 3006 N N . ASP B 1 120 ? -6.188 -26.703 -18.266 1 95.69 120 ASP B N 1
ATOM 3007 C CA . ASP B 1 120 ? -6.402 -26.172 -19.609 1 95.69 120 ASP B CA 1
ATOM 3008 C C . ASP B 1 120 ? -7.891 -25.969 -19.891 1 95.69 120 ASP B C 1
ATOM 3010 O O . ASP B 1 120 ? -8.711 -26.828 -19.594 1 95.69 120 ASP B O 1
ATOM 3014 N N . GLY B 1 121 ? -8.227 -24.781 -20.422 1 9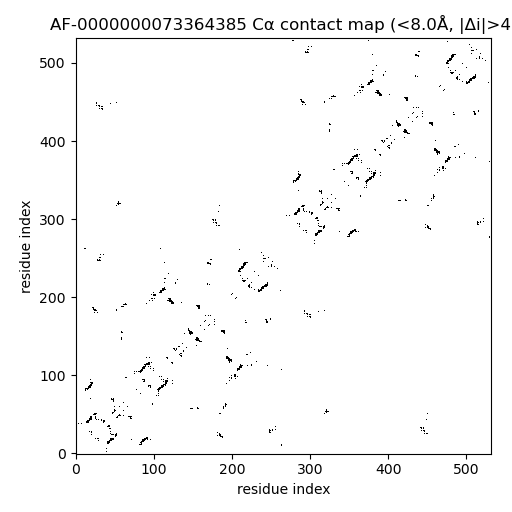5.31 121 GLY B N 1
ATOM 3015 C CA . GLY B 1 121 ? -9.586 -24.484 -20.828 1 95.31 121 GLY B CA 1
ATOM 3016 C C . GLY B 1 121 ? -10.445 -23.969 -19.688 1 95.31 121 GLY B C 1
ATOM 3017 O O . GLY B 1 121 ? -11.617 -23.625 -19.891 1 95.31 121 GLY B O 1
ATOM 3018 N N . GLN B 1 122 ? -9.906 -23.891 -18.469 1 94 122 GLN B N 1
ATOM 3019 C CA . GLN B 1 122 ? -10.672 -23.422 -17.328 1 94 122 GLN B CA 1
ATOM 3020 C C . GLN B 1 122 ? -10.43 -21.922 -17.078 1 94 122 GLN B C 1
ATOM 3022 O O . GLN B 1 122 ? -9.383 -21.391 -17.453 1 94 122 GLN B O 1
ATOM 3027 N N . ARG B 1 123 ? -11.508 -21.359 -16.469 1 94.62 123 ARG B N 1
ATOM 3028 C CA . ARG B 1 123 ? -11.414 -19.969 -16.016 1 94.62 123 ARG B CA 1
ATOM 3029 C C . ARG B 1 123 ? -10.984 -19.906 -14.555 1 94.62 123 ARG B C 1
ATOM 3031 O O . ARG B 1 123 ? -11.43 -20.703 -13.734 1 94.62 123 ARG B O 1
ATOM 3038 N N . PRO B 1 124 ? -10.102 -18.875 -14.227 1 95.12 124 PRO B N 1
ATOM 3039 C CA . PRO B 1 124 ? -9.773 -18.672 -12.812 1 95.12 124 PRO B CA 1
ATOM 3040 C C . PRO B 1 124 ? -11.008 -18.516 -11.938 1 95.12 124 PRO B C 1
ATOM 3042 O O . PRO B 1 124 ? -11.047 -19.031 -10.82 1 95.12 124 PRO B O 1
ATOM 3045 N N . PHE B 1 125 ? -12.039 -17.891 -12.422 1 94.62 125 PHE B N 1
ATOM 3046 C CA . PHE B 1 125 ? -13.25 -17.625 -11.656 1 94.62 125 PHE B CA 1
ATOM 3047 C C . PHE B 1 125 ? -13.906 -18.922 -11.188 1 94.62 125 PHE B C 1
ATOM 3049 O O . PHE B 1 125 ? -14.469 -18.969 -10.094 1 94.62 125 PHE B O 1
ATOM 3056 N N . ASP B 1 126 ? -13.805 -19.922 -11.961 1 91.44 126 ASP B N 1
ATOM 3057 C CA . ASP B 1 126 ? -14.523 -21.156 -11.688 1 91.44 126 ASP B CA 1
ATOM 3058 C C . ASP B 1 126 ? -14.016 -21.812 -10.406 1 91.44 126 ASP B C 1
ATOM 3060 O O . ASP B 1 126 ? -14.742 -22.562 -9.75 1 91.44 126 ASP B O 1
ATOM 3064 N N . VAL B 1 127 ? -12.828 -21.484 -10.062 1 90.88 127 VAL B N 1
ATOM 3065 C CA . VAL B 1 127 ? -12.234 -22.047 -8.852 1 90.88 127 VAL B CA 1
ATOM 3066 C C . VAL B 1 127 ? -12.945 -21.484 -7.621 1 90.88 127 VAL B C 1
ATOM 3068 O O . VAL B 1 127 ? -13 -22.141 -6.578 1 90.88 127 VAL B O 1
ATOM 3071 N N . PHE B 1 128 ? -13.508 -20.312 -7.738 1 90 128 PHE B N 1
ATOM 3072 C CA . PHE B 1 128 ? -14.156 -19.625 -6.621 1 90 128 PHE B CA 1
ATOM 3073 C C . PHE B 1 128 ? -15.656 -19.875 -6.641 1 90 128 PHE B C 1
ATOM 3075 O O . PHE B 1 128 ? -16.406 -19.25 -5.879 1 90 128 PHE B O 1
ATOM 3082 N N . ALA B 1 129 ? -16.172 -20.703 -7.484 1 86.38 129 ALA B N 1
ATOM 3083 C CA . ALA B 1 129 ? -17.609 -20.891 -7.723 1 86.38 129 ALA B CA 1
ATOM 3084 C C . ALA B 1 129 ? -18.312 -21.391 -6.461 1 86.38 129 ALA B C 1
ATOM 3086 O O . ALA B 1 129 ? -19.484 -21.078 -6.238 1 86.38 129 ALA B O 1
ATOM 3087 N N . GLU B 1 130 ? -17.641 -22.125 -5.699 1 82.25 130 GLU B N 1
ATOM 3088 C CA . GLU B 1 130 ? -18.234 -22.609 -4.453 1 82.25 130 GLU B CA 1
ATOM 3089 C C . GLU B 1 130 ? -18.641 -21.453 -3.555 1 82.25 130 GLU B C 1
ATOM 3091 O O . GLU B 1 130 ? -19.688 -21.5 -2.898 1 82.25 130 GLU B O 1
ATOM 3096 N N . GLU B 1 131 ? -17.906 -20.438 -3.512 1 81.69 131 GLU B N 1
ATOM 3097 C CA . GLU B 1 131 ? -18.156 -19.297 -2.627 1 81.69 131 GLU B CA 1
ATOM 3098 C C . GLU B 1 131 ? -19 -18.234 -3.318 1 81.69 131 GLU B C 1
ATOM 3100 O O . GLU B 1 131 ? -19.844 -17.609 -2.689 1 81.69 131 GLU B O 1
ATOM 3105 N N . LEU B 1 132 ? -18.797 -18.094 -4.578 1 84.44 132 LEU B N 1
ATOM 3106 C CA . LEU B 1 132 ? -19.375 -16.938 -5.254 1 84.44 132 LEU B CA 1
ATOM 3107 C C . LEU B 1 132 ? -20.547 -17.344 -6.141 1 84.44 132 LEU B C 1
ATOM 3109 O O . LEU B 1 132 ? -21.281 -16.484 -6.633 1 84.44 132 LEU B O 1
ATOM 3113 N N . GLY B 1 133 ? -20.703 -18.609 -6.27 1 85.75 133 GLY B N 1
ATOM 3114 C CA . GLY B 1 133 ? -21.656 -19.094 -7.258 1 85.75 133 GLY B CA 1
ATOM 3115 C C . GLY B 1 133 ? -21.062 -19.203 -8.648 1 85.75 133 GLY B C 1
ATOM 3116 O O . GLY B 1 133 ? -19.891 -18.859 -8.867 1 85.75 133 GLY B O 1
ATOM 3117 N N . SER B 1 134 ? -21.938 -19.719 -9.539 1 87.81 134 SER B N 1
ATOM 3118 C CA . SER B 1 134 ? -21.469 -19.828 -10.922 1 87.81 134 SER B CA 1
ATOM 3119 C C . SER B 1 134 ? -21.188 -18.453 -11.508 1 87.81 134 SER B C 1
ATOM 3121 O O . SER B 1 134 ? -21.672 -17.438 -11.016 1 87.81 134 SER B O 1
ATOM 3123 N N . ALA B 1 135 ? -20.344 -18.469 -12.555 1 87.5 135 ALA B N 1
ATOM 3124 C CA . ALA B 1 135 ? -20.016 -17.219 -13.242 1 87.5 135 ALA B CA 1
ATOM 3125 C C . ALA B 1 135 ? -21.281 -16.5 -13.703 1 87.5 135 ALA B C 1
ATOM 3127 O O . ALA B 1 135 ? -21.406 -15.281 -13.562 1 87.5 135 ALA B O 1
ATOM 3128 N N . GLU B 1 136 ? -22.172 -17.234 -14.266 1 88.62 136 GLU B N 1
ATOM 3129 C CA . GLU B 1 136 ? -23.422 -16.688 -14.773 1 88.62 136 GLU B CA 1
ATOM 3130 C C . GLU B 1 136 ? -24.25 -16.047 -13.664 1 88.62 136 GLU B C 1
ATOM 3132 O O . GLU B 1 136 ? -24.734 -14.922 -13.805 1 88.62 136 GLU B O 1
ATOM 3137 N N . ARG B 1 137 ? -24.344 -16.75 -12.633 1 89.75 137 ARG B N 1
ATOM 3138 C CA . ARG B 1 137 ? -25.109 -16.234 -11.5 1 89.75 137 ARG B CA 1
ATOM 3139 C C . ARG B 1 137 ? -24.453 -15 -10.906 1 89.75 137 ARG B C 1
ATOM 3141 O O . ARG B 1 137 ? -25.125 -14.023 -10.586 1 89.75 137 ARG B O 1
ATOM 3148 N N . PHE B 1 138 ? -23.172 -15.07 -10.734 1 91.62 138 PHE B N 1
ATOM 3149 C CA . PHE B 1 138 ? -22.422 -13.945 -10.188 1 91.62 138 PHE B CA 1
ATOM 3150 C C . PHE B 1 138 ? -22.609 -12.703 -11.039 1 91.62 138 PHE B C 1
ATOM 3152 O O . PHE B 1 138 ? -22.891 -11.617 -10.516 1 91.62 138 PHE B O 1
ATOM 3159 N N . MET B 1 139 ? -22.562 -12.805 -12.359 1 88.38 139 MET B N 1
ATOM 3160 C CA . MET B 1 139 ? -22.656 -11.688 -13.297 1 88.38 139 MET B CA 1
ATOM 3161 C C . MET B 1 139 ? -24.078 -11.102 -13.312 1 88.38 139 MET B C 1
ATOM 3163 O O . MET B 1 139 ? -24.25 -9.914 -13.594 1 88.38 139 MET B O 1
ATOM 3167 N N . GLN B 1 140 ? -24.969 -11.891 -12.883 1 85.19 140 GLN B N 1
ATOM 3168 C CA . GLN B 1 140 ? -26.375 -11.461 -12.953 1 85.19 140 GLN B CA 1
ATOM 3169 C C . GLN B 1 140 ? -26.828 -10.859 -11.625 1 85.19 140 GLN B C 1
ATOM 3171 O O . GLN B 1 140 ? -27.594 -9.906 -11.602 1 85.19 140 GLN B O 1
ATOM 3176 N N . GLU B 1 141 ? -26.266 -11.352 -10.547 1 85.38 141 GLU B N 1
ATOM 3177 C CA . GLU B 1 141 ? -26.953 -11.07 -9.289 1 85.38 141 GLU B CA 1
ATOM 3178 C C . GLU B 1 141 ? -26.031 -10.344 -8.312 1 85.38 141 GLU B C 1
ATOM 3180 O O . GLU B 1 141 ? -26.484 -9.797 -7.309 1 85.38 141 GLU B O 1
ATOM 3185 N N . SER B 1 142 ? -24.859 -10.328 -8.672 1 89.5 142 SER B N 1
ATOM 3186 C CA . SER B 1 142 ? -23.953 -9.844 -7.648 1 89.5 142 SER B CA 1
ATOM 3187 C C . SER B 1 142 ? -24.078 -8.336 -7.453 1 89.5 142 SER B C 1
ATOM 3189 O O . SER B 1 142 ? -24.156 -7.582 -8.422 1 89.5 142 SER B O 1
ATOM 3191 N N . GLN B 1 143 ? -24.062 -7.949 -6.176 1 90.06 143 GLN B N 1
ATOM 3192 C CA . GLN B 1 143 ? -24.109 -6.531 -5.82 1 90.06 143 GLN B CA 1
ATOM 3193 C C . GLN B 1 143 ? -22.703 -5.918 -5.84 1 90.06 143 GLN B C 1
ATOM 3195 O O . GLN B 1 143 ? -22.562 -4.711 -5.645 1 90.06 143 GLN B O 1
ATOM 3200 N N . PHE B 1 144 ? -21.719 -6.688 -6.133 1 92.88 144 PHE B N 1
ATOM 3201 C CA . PHE B 1 144 ? -20.328 -6.266 -6.02 1 92.88 144 PHE B CA 1
ATOM 3202 C C . PHE B 1 144 ? -19.797 -5.77 -7.363 1 92.88 144 PHE B C 1
ATOM 3204 O O . PHE B 1 144 ? -18.688 -5.262 -7.449 1 92.88 144 PHE B O 1
ATOM 3211 N N . LEU B 1 145 ? -20.578 -5.844 -8.383 1 95.69 145 LEU B N 1
ATOM 3212 C CA . LEU B 1 145 ? -20.141 -5.559 -9.742 1 95.69 145 LEU B CA 1
ATOM 3213 C C . LEU B 1 145 ? -19.969 -4.059 -9.953 1 95.69 145 LEU B C 1
ATOM 3215 O O . LEU B 1 145 ? -20.719 -3.256 -9.391 1 95.69 145 LEU B O 1
ATOM 3219 N N . ILE B 1 146 ? -19.031 -3.732 -10.703 1 96.5 146 ILE B N 1
ATOM 3220 C CA . ILE B 1 146 ? -18.719 -2.369 -11.117 1 96.5 146 ILE B CA 1
ATOM 3221 C C . ILE B 1 146 ? -18.891 -2.246 -12.633 1 96.5 146 ILE B C 1
ATOM 3223 O O . ILE B 1 146 ? -18.391 -3.088 -13.383 1 96.5 146 ILE B O 1
ATOM 3227 N N . TYR B 1 147 ? -19.547 -1.198 -13.039 1 96.12 147 TYR B N 1
ATOM 3228 C CA . TYR B 1 147 ? -19.812 -0.927 -14.453 1 96.12 147 TYR B CA 1
ATOM 3229 C C . TYR B 1 147 ? -19.016 0.282 -14.93 1 96.12 147 TYR B C 1
ATOM 3231 O O . TYR B 1 147 ? -19.562 1.37 -15.102 1 96.12 147 TYR B O 1
ATOM 3239 N N . GLY B 1 148 ? -17.75 0.03 -15.195 1 94.19 148 GLY B N 1
ATOM 3240 C CA . GLY B 1 148 ? -16.828 1.101 -15.516 1 94.19 148 GLY B CA 1
ATOM 3241 C C . GLY B 1 148 ? -17.141 1.787 -16.828 1 94.19 148 GLY B C 1
ATOM 3242 O O . GLY B 1 148 ? -16.703 2.918 -17.062 1 94.19 148 GLY B O 1
ATOM 3243 N N . ASN B 1 149 ? -17.859 1.188 -17.719 1 94.75 149 ASN B N 1
ATOM 3244 C CA . ASN B 1 149 ? -18.203 1.748 -19.031 1 94.75 149 ASN B CA 1
ATOM 3245 C C . ASN B 1 149 ? -19.656 2.205 -19.078 1 94.75 149 ASN B C 1
ATOM 3247 O O . ASN B 1 149 ? -20.188 2.484 -20.156 1 94.75 149 ASN B O 1
ATOM 3251 N N . GLY B 1 150 ? -20.266 2.176 -17.938 1 94.38 150 GLY B N 1
ATOM 3252 C CA . GLY B 1 150 ? -21.672 2.531 -17.891 1 94.38 150 GLY B CA 1
ATOM 3253 C C . GLY B 1 150 ? -22.562 1.354 -17.547 1 94.38 150 GLY B C 1
ATOM 3254 O O . GLY B 1 150 ? -22.266 0.215 -17.906 1 94.38 150 GLY B O 1
ATOM 3255 N N . LYS B 1 151 ? -23.672 1.618 -16.953 1 92.12 151 LYS B N 1
ATOM 3256 C CA . LYS B 1 151 ? -24.562 0.594 -16.422 1 92.12 151 LYS B CA 1
ATOM 3257 C C . LYS B 1 151 ? -25.234 -0.177 -17.562 1 92.12 151 LYS B C 1
ATOM 3259 O O . LYS B 1 151 ? -25.766 -1.273 -17.344 1 92.12 151 LYS B O 1
ATOM 3264 N N . ASP B 1 152 ? -25.234 0.405 -18.75 1 93.94 152 ASP B N 1
ATOM 3265 C CA . ASP B 1 152 ? -25.875 -0.23 -19.891 1 93.94 152 ASP B CA 1
ATOM 3266 C C . ASP B 1 152 ? -24.906 -1.171 -20.609 1 93.94 152 ASP B C 1
ATOM 3268 O O . ASP B 1 152 ? -25.281 -1.831 -21.578 1 93.94 152 ASP B O 1
ATOM 3272 N N . LYS B 1 153 ? -23.734 -1.236 -20.125 1 94.56 153 LYS B N 1
ATOM 3273 C CA . LYS B 1 153 ? -22.703 -2.119 -20.672 1 94.56 153 LYS B CA 1
ATOM 3274 C C . LYS B 1 153 ? -22.359 -3.225 -19.672 1 94.56 153 LYS B C 1
ATOM 3276 O O . LYS B 1 153 ? -22.734 -3.152 -18.5 1 94.56 153 LYS B O 1
ATOM 3281 N N . PRO B 1 154 ? -21.75 -4.301 -20.109 1 94 154 PRO B N 1
ATOM 3282 C CA . PRO B 1 154 ? -21.359 -5.367 -19.172 1 94 154 PRO B CA 1
ATOM 3283 C C . PRO B 1 154 ? -20.438 -4.875 -18.062 1 94 154 PRO B C 1
ATOM 3285 O O . PRO B 1 154 ? -19.688 -3.912 -18.266 1 94 154 PRO B O 1
ATOM 3288 N N . PRO B 1 155 ? -20.516 -5.527 -16.922 1 96.38 155 PRO B N 1
ATOM 3289 C CA . PRO B 1 155 ? -19.609 -5.152 -15.836 1 96.38 155 PRO B CA 1
ATOM 3290 C C . PRO B 1 155 ? -18.141 -5.363 -16.188 1 96.38 155 PRO B C 1
ATOM 3292 O O . PRO B 1 155 ? -17.812 -6.254 -16.969 1 96.38 155 PRO B O 1
ATOM 3295 N N . THR B 1 156 ? -17.281 -4.531 -15.609 1 97.06 156 THR B N 1
ATOM 3296 C CA . THR B 1 156 ? -15.867 -4.52 -15.977 1 97.06 156 THR B CA 1
ATOM 3297 C C . THR B 1 156 ? -14.992 -4.953 -14.797 1 97.06 156 THR B C 1
ATOM 3299 O O . THR B 1 156 ? -13.836 -5.32 -14.977 1 97.06 156 THR B O 1
ATOM 3302 N N . ALA B 1 157 ? -15.516 -4.828 -13.594 1 97.69 157 ALA B N 1
ATOM 3303 C CA . ALA B 1 157 ? -14.781 -5.148 -12.375 1 97.69 157 ALA B CA 1
ATOM 3304 C C . ALA B 1 157 ? -15.734 -5.492 -11.234 1 97.69 157 ALA B C 1
ATOM 3306 O O . ALA B 1 157 ? -16.953 -5.461 -11.406 1 97.69 157 ALA B O 1
ATOM 3307 N N . PHE B 1 158 ? -15.188 -5.953 -10.117 1 95.81 158 PHE B N 1
ATOM 3308 C CA . PHE B 1 158 ? -15.977 -6.137 -8.898 1 95.81 158 PHE B CA 1
ATOM 3309 C C . PHE B 1 158 ? -15.133 -5.863 -7.664 1 95.81 158 PHE B C 1
ATOM 3311 O O . PHE B 1 158 ? -13.906 -5.82 -7.742 1 95.81 158 PHE B O 1
ATOM 3318 N N . MET B 1 159 ? -15.734 -5.609 -6.621 1 95.69 159 MET B N 1
ATOM 3319 C CA . MET B 1 159 ? -15.086 -5.344 -5.336 1 95.69 159 MET B CA 1
ATOM 3320 C C . MET B 1 159 ? -16 -5.742 -4.18 1 95.69 159 MET B C 1
ATOM 3322 O O . MET B 1 159 ? -17.156 -5.344 -4.133 1 95.69 159 MET B O 1
ATOM 3326 N N . PHE B 1 160 ? -15.414 -6.492 -3.275 1 92.38 160 PHE B N 1
ATOM 3327 C CA . PHE B 1 160 ? -16.172 -6.879 -2.092 1 92.38 160 PHE B CA 1
ATOM 3328 C C . PHE B 1 160 ? -16.25 -5.73 -1.095 1 92.38 160 PHE B C 1
ATOM 3330 O O . PHE B 1 160 ? -15.336 -4.898 -1.03 1 92.38 160 PHE B O 1
ATOM 3337 N N . GLU B 1 161 ? -17.297 -5.77 -0.304 1 92.19 161 GLU B N 1
ATOM 3338 C CA . GLU B 1 161 ? -17.391 -4.84 0.821 1 92.19 161 GLU B CA 1
ATOM 3339 C C . GLU B 1 161 ? -16.359 -5.195 1.901 1 92.19 161 GLU B C 1
ATOM 3341 O O . GLU B 1 161 ? -15.938 -6.348 2.004 1 92.19 161 GLU B O 1
ATOM 3346 N N . LYS B 1 162 ? -16.078 -4.227 2.717 1 90.25 162 LYS B N 1
ATOM 3347 C CA . LYS B 1 162 ? -15.031 -4.367 3.729 1 90.25 162 LYS B CA 1
ATOM 3348 C C . LYS B 1 162 ? -15.336 -5.531 4.668 1 90.25 162 LYS B C 1
ATOM 3350 O O . LYS B 1 162 ? -14.453 -6.344 4.965 1 90.25 162 LYS B O 1
ATOM 3355 N N . GLN B 1 163 ? -16.5 -5.613 5.09 1 90.44 163 GLN B N 1
ATOM 3356 C CA . GLN B 1 163 ? -16.859 -6.656 6.043 1 90.44 163 GLN B CA 1
ATOM 3357 C C . GLN B 1 163 ? -16.75 -8.039 5.41 1 90.44 163 GLN B C 1
ATOM 3359 O O . GLN B 1 163 ? -16.328 -8.992 6.062 1 90.44 163 GLN B O 1
ATOM 3364 N N . GLN B 1 164 ? -17.172 -8.109 4.156 1 90.81 164 GLN B N 1
ATOM 3365 C CA . GLN B 1 164 ? -17.062 -9.383 3.439 1 90.81 164 GLN B CA 1
ATOM 3366 C C . GLN B 1 164 ? -15.602 -9.773 3.244 1 90.81 164 GLN B C 1
ATOM 3368 O O . GLN B 1 164 ? -15.242 -10.945 3.4 1 90.81 164 GLN B O 1
ATOM 3373 N N . MET B 1 165 ? -14.828 -8.852 2.941 1 93.06 165 MET B N 1
ATOM 3374 C CA . MET B 1 165 ? -13.398 -9.117 2.76 1 93.06 165 MET B CA 1
ATOM 3375 C C . MET B 1 165 ? -12.766 -9.617 4.055 1 93.06 165 MET B C 1
ATOM 3377 O O . MET B 1 165 ? -11.984 -10.57 4.039 1 93.06 165 MET B O 1
ATOM 3381 N N . LYS B 1 166 ? -13.102 -8.961 5.172 1 94.62 166 LYS B N 1
ATOM 3382 C CA . LYS B 1 166 ? -12.562 -9.344 6.473 1 94.62 166 LYS B CA 1
ATOM 3383 C C . LYS B 1 166 ? -12.883 -10.797 6.801 1 94.62 166 LYS B C 1
ATOM 3385 O O . LYS B 1 166 ? -12.031 -11.523 7.309 1 94.62 166 LYS B O 1
ATOM 3390 N N . GLY B 1 167 ? -14.062 -11.227 6.461 1 94.62 167 GLY B N 1
ATOM 3391 C CA . GLY B 1 167 ? -14.492 -12.586 6.758 1 94.62 167 GLY B CA 1
ATOM 3392 C C . GLY B 1 167 ? -13.922 -13.609 5.793 1 94.62 167 GLY B C 1
ATOM 3393 O O . GLY B 1 167 ? -13.602 -14.734 6.191 1 94.62 167 GLY B O 1
ATOM 3394 N N . LEU B 1 168 ? -13.75 -13.211 4.566 1 94.25 168 LEU B N 1
ATOM 3395 C CA . LEU B 1 168 ? -13.383 -14.156 3.516 1 94.25 168 LEU B CA 1
ATOM 3396 C C . LEU B 1 168 ? -11.867 -14.281 3.4 1 94.25 168 LEU B C 1
ATOM 3398 O O . LEU B 1 168 ? -11.336 -15.391 3.299 1 94.25 168 LEU B O 1
ATOM 3402 N N . TYR B 1 169 ? -11.18 -13.141 3.484 1 97.19 169 TYR B N 1
ATOM 3403 C CA . TYR B 1 169 ? -9.75 -13.141 3.174 1 97.19 169 TYR B CA 1
ATOM 3404 C C . TYR B 1 169 ? -8.914 -13.109 4.449 1 97.19 169 TYR B C 1
ATOM 3406 O O . TYR B 1 169 ? -7.789 -13.609 4.469 1 97.19 169 TYR B O 1
ATOM 3414 N N . PHE B 1 170 ? -9.469 -12.484 5.523 1 98.44 170 PHE B N 1
ATOM 3415 C CA . PHE B 1 170 ? -8.594 -12.086 6.625 1 98.44 170 PHE B CA 1
ATOM 3416 C C . PHE B 1 170 ? -9.109 -12.648 7.949 1 98.44 170 PHE B C 1
ATOM 3418 O O . PHE B 1 170 ? -9 -11.992 8.984 1 98.44 170 PHE B O 1
ATOM 3425 N N . ASN B 1 171 ? -9.688 -13.781 7.965 1 98.12 171 ASN B N 1
ATOM 3426 C CA . ASN B 1 171 ? -10.344 -14.344 9.141 1 98.12 171 ASN B CA 1
ATOM 3427 C C . ASN B 1 171 ? -9.32 -14.805 10.18 1 98.12 171 ASN B C 1
ATOM 3429 O O . ASN B 1 171 ? -9.688 -15.156 11.305 1 98.12 171 ASN B O 1
ATOM 3433 N N . GLN B 1 172 ? -7.992 -14.812 9.867 1 98.31 172 GLN B N 1
ATOM 3434 C CA . GLN B 1 172 ? -6.938 -15.156 10.812 1 98.31 172 GLN B CA 1
ATOM 3435 C C . GLN B 1 172 ? -5.824 -14.109 10.797 1 98.31 172 GLN B C 1
ATOM 3437 O O . GLN B 1 172 ? -4.805 -14.273 11.469 1 98.31 172 GLN B O 1
ATOM 3442 N N . SER B 1 173 ? -5.965 -13.055 10 1 98.69 173 SER B N 1
ATOM 3443 C CA . SER B 1 173 ? -4.93 -12.039 9.828 1 98.69 173 SER B CA 1
ATOM 3444 C C . SER B 1 173 ? -4.984 -11 10.938 1 98.69 173 SER B C 1
ATOM 3446 O O . SER B 1 173 ? -6.066 -10.625 11.391 1 98.69 173 SER B O 1
ATOM 3448 N N . PRO B 1 174 ? -3.812 -10.508 11.367 1 98.38 174 PRO B N 1
ATOM 3449 C CA . PRO B 1 174 ? -3.777 -9.438 12.375 1 98.38 174 PRO B CA 1
ATOM 3450 C C . PRO B 1 174 ? -4.492 -8.172 11.906 1 98.38 174 PRO B C 1
ATOM 3452 O O . PRO B 1 174 ? -4.48 -7.852 10.719 1 98.38 174 PRO B O 1
ATOM 3455 N N . THR B 1 175 ? -4.961 -7.402 12.852 1 97.94 175 THR B N 1
ATOM 3456 C CA . THR B 1 175 ? -5.773 -6.223 12.57 1 97.94 175 THR B CA 1
ATOM 3457 C C . THR B 1 175 ? -4.973 -5.188 11.789 1 97.94 175 THR B C 1
ATOM 3459 O O . THR B 1 175 ? -5.523 -4.477 10.945 1 97.94 175 THR B O 1
ATOM 3462 N N . LYS B 1 176 ? -3.664 -5.086 12.047 1 98.5 176 LYS B N 1
ATOM 3463 C CA . LYS B 1 176 ? -2.85 -4.117 11.32 1 98.5 176 LYS B CA 1
ATOM 3464 C C . LYS B 1 176 ? -2.775 -4.457 9.836 1 98.5 176 LYS B C 1
ATOM 3466 O O . LYS B 1 176 ? -2.803 -3.564 8.984 1 98.5 176 LYS B O 1
ATOM 3471 N N . ASP B 1 177 ? -2.688 -5.738 9.57 1 98.81 177 ASP B N 1
ATOM 3472 C CA . ASP B 1 177 ? -2.645 -6.168 8.172 1 98.81 177 ASP B CA 1
ATOM 3473 C C . ASP B 1 177 ? -3.992 -5.941 7.488 1 98.81 177 ASP B C 1
ATOM 3475 O O . ASP B 1 177 ? -4.043 -5.59 6.309 1 98.81 177 ASP B O 1
ATOM 3479 N N . VAL B 1 178 ? -5.023 -6.156 8.234 1 98.56 178 VAL B N 1
ATOM 3480 C CA . VAL B 1 178 ? -6.363 -5.898 7.719 1 98.56 178 VAL B CA 1
ATOM 3481 C C . VAL B 1 178 ? -6.523 -4.41 7.414 1 98.56 178 VAL B C 1
ATOM 3483 O O . VAL B 1 178 ? -7.051 -4.035 6.367 1 98.56 178 VAL B O 1
ATOM 3486 N N . ALA B 1 179 ? -6.066 -3.549 8.297 1 98.56 179 ALA B N 1
ATOM 3487 C CA . ALA B 1 179 ? -6.098 -2.105 8.086 1 98.56 179 ALA B CA 1
ATOM 3488 C C . ALA B 1 179 ? -5.344 -1.723 6.816 1 98.56 179 ALA B C 1
ATOM 3490 O O . ALA B 1 179 ? -5.82 -0.908 6.023 1 98.56 179 ALA B O 1
ATOM 3491 N N . LEU B 1 180 ? -4.18 -2.322 6.652 1 98.81 180 LEU B N 1
ATOM 3492 C CA . LEU B 1 180 ? -3.4 -2.09 5.441 1 98.81 180 LEU B CA 1
ATOM 3493 C C . LEU B 1 180 ? -4.203 -2.455 4.195 1 98.81 180 LEU B C 1
ATOM 3495 O O . LEU B 1 180 ? -4.258 -1.683 3.236 1 98.81 180 LEU B O 1
ATOM 3499 N N . ALA B 1 181 ? -4.797 -3.59 4.227 1 98.69 181 ALA B N 1
ATOM 3500 C CA . ALA B 1 181 ? -5.566 -4.066 3.082 1 98.69 181 ALA B CA 1
ATOM 3501 C C . ALA B 1 181 ? -6.73 -3.127 2.775 1 98.69 181 ALA B C 1
ATOM 3503 O O . ALA B 1 181 ? -6.996 -2.816 1.611 1 98.69 181 ALA B O 1
ATOM 3504 N N . MET B 1 182 ? -7.398 -2.627 3.766 1 97.75 182 MET B N 1
ATOM 3505 C CA . MET B 1 182 ? -8.609 -1.83 3.59 1 97.75 182 MET B CA 1
ATOM 3506 C C . MET B 1 182 ? -8.297 -0.512 2.891 1 97.75 182 MET B C 1
ATOM 3508 O O . MET B 1 182 ? -9.148 0.055 2.211 1 97.75 182 MET B O 1
ATOM 3512 N N . VAL B 1 183 ? -7.051 -0.092 3.006 1 98.12 183 VAL B N 1
ATOM 3513 C CA . VAL B 1 183 ? -6.73 1.191 2.389 1 98.12 183 VAL B CA 1
ATOM 3514 C C . VAL B 1 183 ? -5.941 0.965 1.101 1 98.12 183 VAL B C 1
ATOM 3516 O O . VAL B 1 183 ? -5.609 1.919 0.394 1 98.12 183 VAL B O 1
ATOM 3519 N N . SER B 1 184 ? -5.633 -0.317 0.781 1 98.62 184 SER B N 1
ATOM 3520 C CA . SER B 1 184 ? -4.695 -0.547 -0.313 1 98.62 184 SER B CA 1
ATOM 3521 C C . SER B 1 184 ? -5.328 -1.395 -1.412 1 98.62 184 SER B C 1
ATOM 3523 O O . SER B 1 184 ? -4.82 -1.439 -2.535 1 98.62 184 SER B O 1
ATOM 3525 N N . MET B 1 185 ? -6.375 -2.115 -1.127 1 98.06 185 MET B N 1
ATOM 3526 C CA . MET B 1 185 ? -6.996 -2.992 -2.117 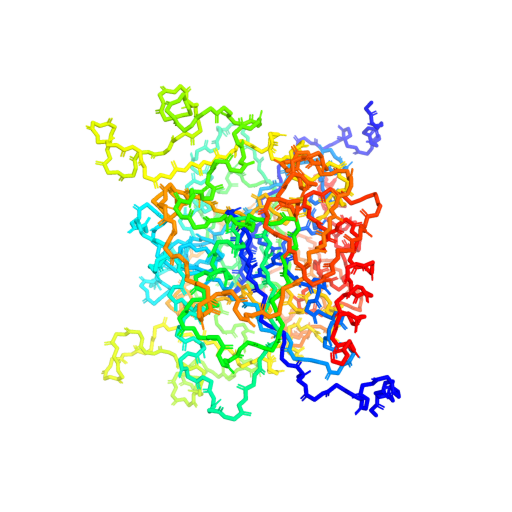1 98.06 185 MET B CA 1
ATOM 3527 C C . MET B 1 185 ? -7.75 -2.18 -3.166 1 98.06 185 MET B C 1
ATOM 3529 O O . MET B 1 185 ? -8.359 -1.159 -2.846 1 98.06 185 MET B O 1
ATOM 3533 N N . ARG B 1 186 ? -7.73 -2.639 -4.398 1 97.88 186 ARG B N 1
ATOM 3534 C CA . ARG B 1 186 ? -8.406 -2.037 -5.539 1 97.88 186 ARG B CA 1
ATOM 3535 C C . ARG B 1 186 ? -9.445 -2.99 -6.125 1 97.88 186 ARG B C 1
ATOM 3537 O O . ARG B 1 186 ? -9.461 -4.18 -5.801 1 97.88 186 ARG B O 1
ATOM 3544 N N . PRO B 1 187 ? -10.359 -2.475 -6.969 1 97.62 187 PRO B N 1
ATOM 3545 C CA . PRO B 1 187 ? -11.289 -3.379 -7.645 1 97.62 187 PRO B CA 1
ATOM 3546 C C . PRO B 1 187 ? -10.578 -4.465 -8.453 1 97.62 187 PRO B C 1
ATOM 3548 O O . PRO B 1 187 ? -9.422 -4.293 -8.836 1 97.62 187 PRO B O 1
ATOM 3551 N N . ILE B 1 188 ? -11.258 -5.539 -8.641 1 97.19 188 ILE B N 1
ATOM 3552 C CA . ILE B 1 188 ? -10.742 -6.703 -9.344 1 97.19 188 ILE B CA 1
ATOM 3553 C C . ILE B 1 188 ? -11.25 -6.699 -10.789 1 97.19 188 ILE B C 1
ATOM 3555 O O . ILE B 1 188 ? -12.453 -6.648 -11.023 1 97.19 188 ILE B O 1
ATOM 3559 N N . PRO B 1 189 ? -10.367 -6.695 -11.75 1 98 189 PRO B N 1
ATOM 3560 C CA . PRO B 1 189 ? -10.852 -6.75 -13.133 1 98 189 PRO B CA 1
ATOM 3561 C C . PRO B 1 189 ? -11.516 -8.078 -13.469 1 98 189 PRO B C 1
ATOM 3563 O O . PRO B 1 189 ? -10.953 -9.148 -13.195 1 98 189 PRO B O 1
ATOM 3566 N N . LEU B 1 190 ? -12.602 -8.055 -14.141 1 96.88 190 LEU B N 1
ATOM 3567 C CA . LEU B 1 190 ? -13.375 -9.25 -14.445 1 96.88 190 LEU B CA 1
ATOM 3568 C C . LEU B 1 190 ? -12.797 -9.977 -15.656 1 96.88 190 LEU B C 1
ATOM 3570 O O . LEU B 1 190 ? -12.766 -11.211 -15.695 1 96.88 190 LEU B O 1
ATOM 3574 N N . GLY B 1 191 ? -12.344 -9.234 -16.625 1 96.19 191 GLY B N 1
ATOM 3575 C CA . GLY B 1 191 ? -11.875 -9.812 -17.875 1 96.19 191 GLY B CA 1
ATOM 3576 C C . GLY B 1 191 ? -10.891 -10.953 -17.672 1 96.19 191 GLY B C 1
ATOM 3577 O O . GLY B 1 191 ? -11.156 -12.094 -18.062 1 96.19 191 GLY B O 1
ATOM 3578 N N . PRO B 1 192 ? -9.797 -10.656 -17 1 97.69 192 PRO B N 1
ATOM 3579 C CA . PRO B 1 192 ? -8.781 -11.68 -16.797 1 97.69 192 PRO B CA 1
ATOM 3580 C C . PRO B 1 192 ? -9.297 -12.859 -15.969 1 97.69 192 PRO B C 1
ATOM 3582 O O . PRO B 1 192 ? -8.922 -14.008 -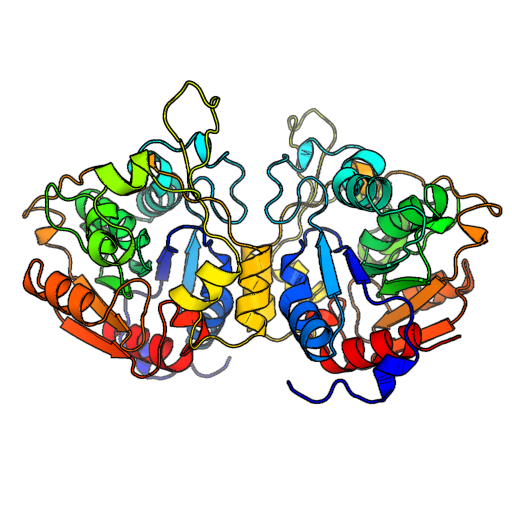16.219 1 97.69 192 PRO B O 1
ATOM 3585 N N . ILE B 1 193 ? -10.156 -12.641 -15.008 1 95.81 193 ILE B N 1
ATOM 3586 C CA . ILE B 1 193 ? -10.641 -13.672 -14.086 1 95.81 193 ILE B CA 1
ATOM 3587 C C . ILE B 1 193 ? -11.617 -14.586 -14.812 1 95.81 193 ILE B C 1
ATOM 3589 O O . ILE B 1 193 ? -11.711 -15.773 -14.508 1 95.81 193 ILE B O 1
ATOM 3593 N N . MET B 1 194 ? -12.281 -14.07 -15.859 1 95.38 194 MET B N 1
ATOM 3594 C CA . MET B 1 194 ? -13.32 -14.797 -16.578 1 95.38 194 MET B CA 1
ATOM 3595 C C . MET B 1 194 ? -12.758 -15.422 -17.859 1 95.38 194 MET B C 1
ATOM 3597 O O . MET B 1 194 ? -13.492 -16.078 -18.609 1 95.38 194 MET B O 1
ATOM 3601 N N . GLU B 1 195 ? -11.516 -15.258 -18.078 1 96.56 195 GLU B N 1
ATOM 3602 C CA . GLU B 1 195 ? -10.898 -15.75 -19.297 1 96.56 195 GLU B CA 1
ATOM 3603 C C . GLU B 1 195 ? -10.422 -17.188 -19.141 1 96.56 195 GLU B C 1
ATOM 3605 O O . GLU B 1 195 ? -9.758 -17.516 -18.156 1 96.56 195 GLU B O 1
ATOM 3610 N N . LYS B 1 196 ? -10.703 -18 -20.172 1 96.62 196 LYS B N 1
ATOM 3611 C CA . LYS B 1 196 ? -10.18 -19.359 -20.188 1 96.62 196 LYS B CA 1
ATOM 3612 C C . LYS B 1 196 ? -8.688 -19.375 -20.531 1 96.62 196 LYS B C 1
ATOM 3614 O O . LYS B 1 196 ? -8.25 -18.641 -21.406 1 96.62 196 LYS B O 1
ATOM 3619 N N . LEU B 1 197 ? -7.965 -20.219 -19.859 1 96.81 197 LEU B N 1
ATOM 3620 C CA . LEU B 1 197 ? -6.543 -20.344 -20.156 1 96.81 197 LEU B CA 1
ATOM 3621 C C . LEU B 1 197 ? -6.293 -21.469 -21.156 1 96.81 197 LEU B C 1
ATOM 3623 O O . LEU B 1 197 ? -6.984 -22.484 -21.141 1 96.81 197 LEU B O 1
ATOM 3627 N N . SER B 1 198 ? -5.367 -21.219 -22.047 1 97.12 198 SER B N 1
ATOM 3628 C CA . SER B 1 198 ? -4.84 -22.25 -22.938 1 97.12 198 SER B CA 1
ATOM 3629 C C . SER B 1 198 ? -3.465 -22.719 -22.484 1 97.12 198 SER B C 1
ATOM 3631 O O . SER B 1 198 ? -2.486 -21.969 -22.562 1 97.12 198 SER B O 1
ATOM 3633 N N . LEU B 1 199 ? -3.371 -23.922 -22 1 97.44 199 LEU B N 1
ATOM 3634 C CA . LEU B 1 199 ? -2.148 -24.5 -21.438 1 97.44 199 LEU B CA 1
ATOM 3635 C C . LEU B 1 199 ? -1.769 -25.781 -22.172 1 97.44 199 LEU B C 1
ATOM 3637 O O . LEU B 1 199 ? -2.639 -26.578 -22.516 1 97.44 199 LEU B O 1
ATOM 3641 N N . SER B 1 200 ? -0.498 -25.953 -22.406 1 97.5 200 SER B N 1
ATOM 3642 C CA . SER B 1 200 ? -0.046 -27.125 -23.172 1 97.5 200 SER B CA 1
ATOM 3643 C C . SER B 1 200 ? 0.839 -28.031 -22.328 1 97.5 200 SER B C 1
ATOM 3645 O O . SER B 1 200 ? 1.546 -27.547 -21.422 1 97.5 200 SER B O 1
ATOM 3647 N N . PRO B 1 201 ? 0.819 -29.312 -22.625 1 95.88 201 PRO B N 1
ATOM 3648 C CA . PRO B 1 201 ? 1.701 -30.234 -21.922 1 95.88 201 PRO B CA 1
ATOM 3649 C C . PRO B 1 201 ? 3.18 -29.969 -22.188 1 95.88 201 PRO B C 1
ATOM 3651 O O . PRO B 1 201 ? 4.027 -30.234 -21.328 1 95.88 201 PRO B O 1
ATOM 3654 N N . GLU B 1 202 ? 3.541 -29.406 -23.344 1 96.88 202 GLU B N 1
ATOM 3655 C CA . GLU B 1 202 ? 4.926 -29.219 -23.766 1 96.88 202 GLU B CA 1
ATOM 3656 C C . GLU B 1 202 ? 5.543 -27.984 -23.109 1 96.88 202 GLU B C 1
ATOM 3658 O O . GLU B 1 202 ? 6.766 -27.828 -23.094 1 96.88 202 GLU B O 1
ATOM 3663 N N . LYS B 1 203 ? 4.672 -27.141 -22.609 1 97.25 203 LYS B N 1
ATOM 3664 C CA . LYS B 1 203 ? 5.168 -25.906 -21.984 1 97.25 203 L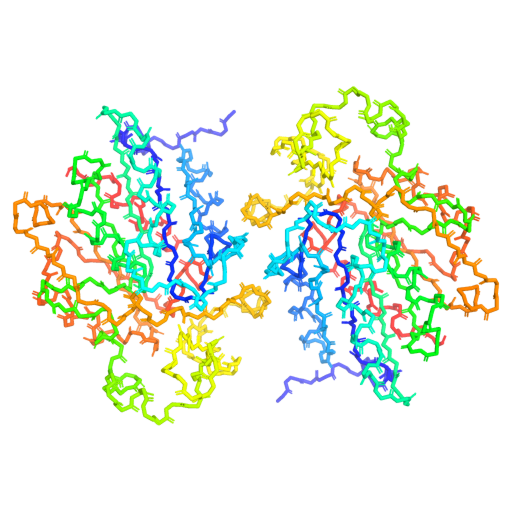YS B CA 1
ATOM 3665 C C . LYS B 1 203 ? 4.758 -25.844 -20.516 1 97.25 203 LYS B C 1
ATOM 3667 O O . LYS B 1 203 ? 5.492 -26.297 -19.641 1 97.25 203 LYS B O 1
ATOM 3672 N N . TYR B 1 204 ? 3.516 -25.453 -20.281 1 97.44 204 TYR B N 1
ATOM 3673 C CA . TYR B 1 204 ? 3.002 -25.422 -18.922 1 97.44 204 TYR B CA 1
ATOM 3674 C C . TYR B 1 204 ? 3.258 -26.75 -18.219 1 97.44 204 TYR B C 1
ATOM 3676 O O . TYR B 1 204 ? 3.682 -26.766 -17.062 1 97.44 204 TYR B O 1
ATOM 3684 N N . GLY B 1 205 ? 3.002 -27.781 -18.906 1 95.56 205 GLY B N 1
ATOM 3685 C CA . GLY B 1 205 ? 3.051 -29.109 -18.328 1 95.56 205 GLY B CA 1
ATOM 3686 C C . GLY B 1 205 ? 4.445 -29.531 -17.906 1 95.56 205 GLY B C 1
ATOM 3687 O O . GLY B 1 205 ? 4.609 -30.453 -17.094 1 95.56 205 GLY B O 1
ATOM 3688 N N . THR B 1 206 ? 5.469 -28.891 -18.469 1 95.44 206 THR B N 1
ATOM 3689 C CA . THR B 1 206 ? 6.84 -29.266 -18.141 1 95.44 206 THR B CA 1
ATOM 3690 C C . THR B 1 206 ? 7.348 -28.484 -16.938 1 95.44 206 THR B C 1
ATOM 3692 O O . THR B 1 206 ? 8.406 -28.797 -16.391 1 95.44 206 THR B O 1
ATOM 3695 N N . GLY B 1 207 ? 6.648 -27.484 -16.531 1 97 207 GLY B N 1
ATOM 3696 C CA . GLY B 1 207 ? 7.074 -26.672 -15.406 1 97 207 GLY B CA 1
ATOM 3697 C C . GLY B 1 207 ? 6.992 -27.406 -14.078 1 97 207 GLY B C 1
ATOM 3698 O O . GLY B 1 207 ? 6.066 -28.188 -13.852 1 97 207 GLY B O 1
ATOM 3699 N N . ARG B 1 208 ? 7.938 -27.188 -13.203 1 98.31 208 ARG B N 1
ATOM 3700 C CA . ARG B 1 208 ? 7.879 -27.703 -11.836 1 98.31 208 ARG B CA 1
ATOM 3701 C C . ARG B 1 208 ? 6.938 -26.875 -10.977 1 98.31 208 ARG B C 1
ATOM 3703 O O . ARG B 1 208 ? 7.211 -25.703 -10.703 1 98.31 208 ARG B O 1
ATOM 3710 N N . ARG B 1 209 ? 5.891 -27.5 -10.586 1 98.69 209 ARG B N 1
ATOM 3711 C CA . ARG B 1 209 ? 4.844 -26.781 -9.867 1 98.69 209 ARG B CA 1
ATOM 3712 C C . ARG B 1 209 ? 4.734 -27.266 -8.43 1 98.69 209 ARG B C 1
ATOM 3714 O O . ARG B 1 209 ? 4.844 -28.469 -8.164 1 98.69 209 ARG B O 1
ATOM 3721 N N . PHE B 1 210 ? 4.547 -26.391 -7.531 1 98.88 210 PHE B N 1
ATOM 3722 C CA . PHE B 1 210 ? 4.328 -26.641 -6.109 1 98.88 210 PHE B CA 1
ATOM 3723 C C . PHE B 1 210 ? 3.092 -25.891 -5.617 1 98.88 210 PHE B C 1
ATOM 3725 O O . PHE B 1 210 ? 2.756 -24.828 -6.133 1 98.88 210 PHE B O 1
ATOM 3732 N N . PHE B 1 211 ? 2.426 -26.484 -4.68 1 98.94 211 PHE B N 1
ATOM 3733 C CA . PHE B 1 211 ? 1.219 -25.875 -4.133 1 98.94 211 PHE B CA 1
ATOM 3734 C C . PHE B 1 211 ? 1.303 -25.781 -2.615 1 98.94 211 PHE B C 1
ATOM 3736 O O . PHE B 1 211 ? 1.723 -26.719 -1.943 1 98.94 211 PHE B O 1
ATOM 3743 N N . ILE B 1 212 ? 1.007 -24.641 -2.086 1 98.94 212 ILE B N 1
ATOM 3744 C CA . ILE B 1 212 ? 0.89 -24.438 -0.647 1 98.94 212 ILE B CA 1
ATOM 3745 C C . ILE B 1 212 ? -0.575 -24.219 -0.275 1 98.94 212 ILE B C 1
ATOM 3747 O O . ILE B 1 212 ? -1.182 -23.219 -0.684 1 98.94 212 ILE B O 1
ATOM 3751 N N . GLN B 1 213 ? -1.125 -25.094 0.5 1 98.81 213 GLN B N 1
ATOM 3752 C CA . GLN B 1 213 ? -2.508 -25.016 0.954 1 98.81 213 GLN B CA 1
ATOM 3753 C C . GLN B 1 213 ? -2.605 -24.25 2.273 1 98.81 213 GLN B C 1
ATOM 3755 O O . GLN B 1 213 ? -1.739 -24.391 3.141 1 98.81 213 GLN B O 1
ATOM 3760 N N . THR B 1 214 ? -3.557 -23.438 2.385 1 98.81 214 THR B N 1
ATOM 3761 C CA . THR B 1 214 ? -3.91 -22.75 3.627 1 98.81 214 THR B CA 1
ATOM 3762 C C . THR B 1 214 ? -5.184 -23.344 4.223 1 98.81 214 THR B C 1
ATOM 3764 O O . THR B 1 214 ? -6.242 -23.312 3.596 1 98.81 214 THR B O 1
ATOM 3767 N N . LEU B 1 215 ? -5.133 -23.766 5.414 1 98.56 215 LEU B N 1
ATOM 3768 C CA . LEU B 1 215 ? -6.125 -24.734 5.883 1 98.56 215 LEU B CA 1
ATOM 3769 C C . LEU B 1 215 ? -7.273 -24.016 6.59 1 98.56 215 LEU B C 1
ATOM 3771 O O . LEU B 1 215 ? -8.312 -24.625 6.867 1 98.56 215 LEU B O 1
ATOM 3775 N N . ASP B 1 216 ? -7.191 -22.766 6.914 1 98.5 216 ASP B N 1
ATOM 3776 C CA . ASP B 1 216 ? -8.297 -21.969 7.453 1 98.5 216 ASP B CA 1
ATOM 3777 C C . ASP B 1 216 ? -8.766 -20.922 6.449 1 98.5 216 ASP B C 1
ATOM 3779 O O . ASP B 1 216 ? -9.195 -19.828 6.836 1 98.5 216 ASP B O 1
ATOM 3783 N N . ASP B 1 217 ? -8.562 -21.219 5.207 1 98.19 217 ASP B N 1
ATOM 3784 C CA . ASP B 1 217 ? -8.922 -20.344 4.09 1 98.19 217 ASP B CA 1
ATOM 3785 C C . ASP B 1 217 ? -10.43 -20.375 3.834 1 98.19 217 ASP B C 1
ATOM 3787 O O . ASP B 1 217 ? -11.008 -21.438 3.611 1 98.19 217 ASP B O 1
ATOM 3791 N N . ARG B 1 218 ? -11.07 -19.203 3.82 1 96.62 218 ARG B N 1
ATOM 3792 C CA . ARG B 1 218 ? -12.508 -19.141 3.59 1 96.62 218 ARG B CA 1
ATOM 3793 C C . ARG B 1 218 ? -12.82 -18.672 2.176 1 96.62 218 ARG B C 1
ATOM 3795 O O . ARG B 1 218 ? -13.953 -18.812 1.702 1 96.62 218 ARG B O 1
ATOM 3802 N N . ALA B 1 219 ? -11.852 -18.094 1.513 1 95.5 219 ALA B N 1
ATOM 3803 C CA . ALA B 1 219 ? -12.047 -17.656 0.129 1 95.5 219 ALA B CA 1
ATOM 3804 C C . ALA B 1 219 ? -11.906 -18.844 -0.832 1 95.5 219 ALA B C 1
ATOM 3806 O O . ALA B 1 219 ? -12.672 -18.969 -1.786 1 95.5 219 ALA B O 1
ATOM 3807 N N . LEU B 1 220 ? -10.906 -19.578 -0.623 1 96.31 220 LEU B N 1
ATOM 3808 C CA . LEU B 1 220 ? -10.648 -20.844 -1.283 1 96.31 220 LEU B CA 1
ATOM 3809 C C . LEU B 1 220 ? -10.539 -21.969 -0.263 1 96.31 220 LEU B C 1
ATOM 3811 O O . LEU B 1 220 ? -9.438 -22.297 0.19 1 96.31 220 LEU B O 1
ATOM 3815 N N . SER B 1 221 ? -11.602 -22.672 -0.024 1 96.06 221 SER B N 1
ATOM 3816 C CA . SER B 1 221 ? -11.656 -23.641 1.067 1 96.06 221 SER B CA 1
ATOM 3817 C C . SER B 1 221 ? -10.617 -24.734 0.88 1 96.06 221 SER B C 1
ATOM 3819 O O . SER B 1 221 ? -10.211 -25.031 -0.246 1 96.06 221 SER B O 1
ATOM 3821 N N . PRO B 1 222 ? -10.219 -25.344 1.989 1 96.81 222 PRO B N 1
ATOM 3822 C CA . PRO B 1 222 ? -9.289 -26.469 1.886 1 96.81 222 PRO B CA 1
ATOM 3823 C C . PRO B 1 222 ? -9.797 -27.562 0.952 1 96.81 222 PRO B C 1
ATOM 3825 O O . PRO B 1 222 ? -9 -28.172 0.23 1 96.81 222 PRO B O 1
ATOM 3828 N N . ASP B 1 223 ? -11.07 -27.766 0.917 1 96.5 223 ASP B N 1
ATOM 3829 C CA . ASP B 1 223 ? -11.648 -28.781 0.035 1 96.5 223 ASP B CA 1
ATOM 3830 C C . ASP B 1 223 ? -11.438 -28.406 -1.432 1 96.5 223 ASP B C 1
ATOM 3832 O O . ASP B 1 223 ? -11.102 -29.266 -2.252 1 96.5 223 ASP B O 1
ATOM 3836 N N . VAL B 1 224 ? -11.695 -27.172 -1.729 1 96.06 224 VAL B N 1
ATOM 3837 C CA . VAL B 1 224 ? -11.508 -26.719 -3.098 1 96.06 224 VAL B CA 1
ATOM 3838 C C . VAL B 1 224 ? -10.031 -26.812 -3.479 1 96.06 224 VAL B C 1
ATOM 3840 O O . VAL B 1 224 ? -9.703 -27.219 -4.594 1 96.06 224 VAL B O 1
ATOM 3843 N N . GLN B 1 225 ? -9.148 -26.422 -2.578 1 97.81 225 GLN B N 1
ATOM 3844 C CA . GLN B 1 225 ? -7.719 -26.516 -2.834 1 97.81 225 GLN B CA 1
ATOM 3845 C C . GLN B 1 225 ? -7.301 -27.969 -3.078 1 97.81 225 GLN B C 1
ATOM 3847 O O . GLN B 1 225 ? -6.5 -28.25 -3.975 1 97.81 225 GLN B O 1
ATOM 3852 N N . GLU B 1 226 ? -7.828 -28.859 -2.283 1 97.19 226 GLU B N 1
ATOM 3853 C CA . GLU B 1 226 ? -7.551 -30.281 -2.469 1 97.19 226 GLU B CA 1
ATOM 3854 C C . GLU B 1 226 ? -8.016 -30.75 -3.842 1 97.19 226 GLU B C 1
ATOM 3856 O O . GLU B 1 226 ? -7.316 -31.531 -4.504 1 97.19 226 GLU B O 1
ATOM 3861 N N . LYS B 1 227 ? -9.172 -30.359 -4.242 1 94.94 227 LYS B N 1
ATOM 3862 C CA . LYS B 1 227 ? -9.695 -30.719 -5.559 1 94.94 227 LYS B CA 1
ATOM 3863 C C . LYS B 1 227 ? -8.789 -30.188 -6.672 1 94.94 227 LYS B C 1
ATOM 3865 O O . LYS B 1 227 ? -8.547 -30.891 -7.66 1 94.94 227 LYS B O 1
ATOM 3870 N N . LEU B 1 228 ? -8.305 -28.969 -6.508 1 95.25 228 LEU B N 1
ATOM 3871 C CA . LEU B 1 228 ? -7.422 -28.359 -7.496 1 95.25 228 LEU B CA 1
ATOM 3872 C C . LEU B 1 228 ? -6.172 -29.203 -7.703 1 95.25 228 LEU B C 1
ATOM 3874 O O . LEU B 1 228 ? -5.793 -29.5 -8.836 1 95.25 228 LEU B O 1
ATOM 3878 N N . VAL B 1 229 ? -5.52 -29.609 -6.582 1 97 229 VAL B N 1
ATOM 3879 C CA . VAL B 1 229 ? -4.246 -30.312 -6.691 1 97 229 VAL B CA 1
ATOM 3880 C C . VAL B 1 229 ? -4.484 -31.75 -7.156 1 97 229 VAL B C 1
ATOM 3882 O O . VAL B 1 229 ? -3.615 -32.375 -7.777 1 97 229 VAL B O 1
ATOM 3885 N N . ARG B 1 230 ? -5.664 -32.25 -6.906 1 96.25 230 ARG B N 1
ATOM 3886 C CA . ARG B 1 230 ? -6.016 -33.562 -7.414 1 96.25 230 ARG B CA 1
ATOM 3887 C C . ARG B 1 230 ? -6.199 -33.562 -8.93 1 96.25 230 ARG B C 1
ATOM 3889 O O . ARG B 1 230 ? -5.715 -34.438 -9.633 1 96.25 230 ARG B O 1
ATOM 3896 N N . ASP B 1 231 ? -6.898 -32.562 -9.461 1 93.25 231 ASP B N 1
ATOM 3897 C CA . ASP B 1 231 ? -7.23 -32.438 -10.875 1 93.25 231 ASP B CA 1
ATOM 3898 C C . ASP B 1 231 ? -6.012 -32 -11.688 1 93.25 231 ASP B C 1
ATOM 3900 O O . ASP B 1 231 ? -5.906 -32.344 -12.875 1 93.25 231 ASP B O 1
ATOM 3904 N N . ASN B 1 232 ? -5.168 -31.219 -11.164 1 95.12 232 ASN B N 1
ATOM 3905 C CA . ASN B 1 232 ? -3.941 -30.703 -11.766 1 95.12 232 ASN B CA 1
ATOM 3906 C C . ASN B 1 232 ? -2.754 -30.844 -10.812 1 95.12 232 ASN B C 1
ATOM 3908 O O . ASN B 1 232 ? -2.289 -29.859 -10.242 1 95.12 232 ASN B O 1
ATOM 3912 N N . PRO B 1 233 ? -2.256 -32.094 -10.734 1 96.88 233 PRO B N 1
ATOM 3913 C CA . PRO B 1 233 ? -1.325 -32.438 -9.656 1 96.88 233 PRO B CA 1
ATOM 3914 C C . PRO B 1 233 ? 0.011 -31.703 -9.781 1 96.88 233 PRO B C 1
ATOM 3916 O O . PRO B 1 233 ? 0.664 -31.781 -10.828 1 96.88 233 PRO B O 1
ATOM 3919 N N . PRO B 1 234 ? 0.464 -31 -8.75 1 98.19 234 PRO B N 1
ATOM 3920 C CA . PRO B 1 234 ? 1.816 -30.453 -8.688 1 98.19 234 PRO B CA 1
ATOM 3921 C C . PRO B 1 234 ? 2.861 -31.469 -8.258 1 98.19 234 PRO B C 1
ATOM 3923 O O . PRO B 1 234 ? 2.514 -32.625 -7.93 1 98.19 234 PRO B O 1
ATOM 3926 N N . GLU B 1 235 ? 4.137 -31.031 -8.352 1 98.25 235 GLU B N 1
ATOM 3927 C CA . GLU B 1 235 ? 5.234 -31.891 -7.91 1 98.25 235 GLU B CA 1
ATOM 3928 C C . GLU B 1 235 ? 5.117 -32.219 -6.426 1 98.25 235 GLU B C 1
ATOM 3930 O O . GLU B 1 235 ? 5.363 -33.344 -6.012 1 98.25 235 GLU B O 1
ATOM 3935 N N . ARG B 1 236 ? 4.746 -31.234 -5.594 1 98.44 236 ARG B N 1
ATOM 3936 C CA . ARG B 1 236 ? 4.566 -31.406 -4.156 1 98.44 236 ARG B CA 1
ATOM 3937 C C . ARG B 1 236 ? 3.527 -30.438 -3.611 1 98.44 236 ARG B C 1
ATOM 3939 O O . ARG B 1 236 ? 3.357 -29.344 -4.148 1 98.44 236 ARG B O 1
ATOM 3946 N N . VAL B 1 237 ? 2.865 -30.875 -2.584 1 98.75 237 VAL B N 1
ATOM 3947 C CA . VAL B 1 237 ? 1.877 -30.062 -1.89 1 98.75 237 VAL B CA 1
ATOM 3948 C C . VAL B 1 237 ? 2.336 -29.797 -0.456 1 98.75 237 VAL B C 1
ATOM 3950 O O . VAL B 1 237 ? 2.801 -30.719 0.227 1 98.75 237 VAL B O 1
ATOM 3953 N N . PHE B 1 238 ? 2.268 -28.609 -0.023 1 98.75 238 PHE B N 1
ATOM 3954 C CA . PHE B 1 238 ? 2.549 -28.172 1.34 1 98.75 238 PHE B CA 1
ATOM 3955 C C . PHE B 1 238 ? 1.298 -27.609 1.999 1 98.75 238 PHE B C 1
ATOM 3957 O O . PHE B 1 238 ? 0.331 -27.266 1.315 1 98.75 238 PHE B O 1
ATOM 3964 N N . LYS B 1 239 ? 1.324 -27.547 3.361 1 98.75 239 LYS B N 1
ATOM 3965 C CA . LYS B 1 239 ? 0.147 -27.078 4.082 1 98.75 239 LYS B CA 1
ATOM 3966 C C . LYS B 1 239 ? 0.54 -26.125 5.207 1 98.75 239 LYS B C 1
ATOM 3968 O O . LYS B 1 239 ? 1.539 -26.344 5.895 1 98.75 239 LYS B O 1
ATOM 3973 N N . ILE B 1 240 ? -0.141 -25.094 5.344 1 98.75 240 ILE B N 1
ATOM 3974 C CA . ILE B 1 240 ? 0.003 -24.188 6.473 1 98.75 240 ILE B CA 1
ATOM 3975 C C . ILE B 1 240 ? -1.253 -24.234 7.34 1 98.75 240 ILE B C 1
ATOM 3977 O O . ILE B 1 240 ? -2.33 -23.812 6.902 1 98.75 240 ILE B O 1
ATOM 3981 N N . LYS B 1 241 ? -1.116 -24.703 8.555 1 98.06 241 LYS B N 1
ATOM 3982 C CA . LYS B 1 241 ? -2.213 -24.719 9.516 1 98.06 241 LYS B CA 1
ATOM 3983 C C . LYS B 1 241 ? -2.447 -23.328 10.109 1 98.06 241 LYS B C 1
ATOM 3985 O O . LYS B 1 241 ? -1.496 -22.594 10.375 1 98.06 241 LYS B O 1
ATOM 3990 N N . GLY B 1 242 ? -3.676 -23 10.305 1 98 242 GLY B N 1
ATOM 3991 C CA . GLY B 1 242 ? -4.023 -21.766 10.984 1 98 242 GLY B CA 1
ATOM 3992 C C . GLY B 1 242 ? -3.959 -20.547 10.086 1 98 242 GLY B C 1
ATOM 3993 O O . GLY B 1 242 ? -4.062 -19.406 10.562 1 98 242 GLY B O 1
ATOM 3994 N N . SER B 1 243 ? -3.781 -20.797 8.805 1 98.56 243 SER B N 1
ATOM 3995 C CA . SER B 1 243 ? -3.691 -19.656 7.887 1 98.56 243 SER B CA 1
ATOM 3996 C C . SER B 1 243 ? -5 -19.453 7.133 1 98.56 243 SER B C 1
ATOM 3998 O O . SER B 1 243 ? -5.605 -20.406 6.652 1 98.56 243 SER B O 1
ATOM 4000 N N . ASP B 1 244 ? -5.422 -18.188 7.109 1 98.75 244 ASP B N 1
ATOM 4001 C CA . ASP B 1 244 ? -6.523 -17.797 6.23 1 98.75 244 ASP B CA 1
ATOM 4002 C C . ASP B 1 244 ? -6.047 -17.641 4.789 1 98.75 244 ASP B C 1
ATOM 4004 O O . ASP B 1 244 ? -5.043 -18.234 4.395 1 98.75 244 ASP B O 1
ATOM 4008 N N . HIS B 1 245 ? -6.773 -16.953 3.904 1 98.62 245 HIS B N 1
ATOM 4009 C CA . HIS B 1 245 ? -6.488 -16.844 2.479 1 98.62 245 HIS B CA 1
ATOM 4010 C C . HIS B 1 245 ? -5.238 -16 2.232 1 98.62 245 HIS B C 1
ATOM 4012 O O . HIS B 1 245 ? -4.801 -15.852 1.09 1 98.62 245 HIS B O 1
ATOM 4018 N N . CYS B 1 246 ? -4.695 -15.406 3.332 1 98.88 246 CYS B N 1
ATOM 4019 C CA . CYS B 1 246 ? -3.541 -14.516 3.217 1 98.88 246 CYS B CA 1
ATOM 4020 C C . CYS B 1 246 ? -2.418 -14.961 4.145 1 98.88 246 CYS B C 1
ATOM 4022 O O . CYS B 1 246 ? -2.1 -14.273 5.117 1 98.88 246 CYS B O 1
ATOM 4024 N N . PRO B 1 247 ? -1.732 -16.016 3.748 1 98.94 247 PRO B N 1
ATOM 4025 C CA . PRO B 1 247 ? -0.706 -16.547 4.645 1 98.94 247 PRO B CA 1
ATOM 4026 C C . PRO B 1 247 ? 0.457 -15.578 4.855 1 98.94 247 PRO B C 1
ATOM 4028 O O . PRO B 1 247 ? 1.165 -15.672 5.863 1 98.94 247 PRO B O 1
ATOM 4031 N N . PHE B 1 248 ? 0.688 -14.625 3.941 1 98.94 248 PHE B N 1
ATOM 4032 C CA . PHE B 1 248 ? 1.738 -13.625 4.105 1 98.94 248 PHE B CA 1
ATOM 4033 C C . PHE B 1 248 ? 1.387 -12.648 5.219 1 98.94 248 PHE B C 1
ATOM 4035 O O . PHE B 1 248 ? 2.248 -11.906 5.695 1 98.94 248 PHE B O 1
ATOM 4042 N N . PHE B 1 249 ? 0.169 -12.625 5.664 1 98.88 249 PHE B N 1
ATOM 4043 C CA . PHE B 1 249 ? -0.272 -11.844 6.812 1 98.88 249 PHE B CA 1
ATOM 4044 C C . PHE B 1 249 ? -0.42 -12.727 8.047 1 98.88 249 PHE B C 1
ATOM 4046 O O . PHE B 1 249 ? 0.22 -12.477 9.07 1 98.88 249 PHE B O 1
ATOM 4053 N N . SER B 1 250 ? -1.14 -13.844 7.957 1 98.81 250 SER B N 1
ATOM 4054 C CA . SER B 1 250 ? -1.573 -14.641 9.102 1 98.81 250 SER B CA 1
ATOM 4055 C C . SER B 1 250 ? -0.454 -15.547 9.602 1 98.81 250 SER B C 1
ATOM 4057 O O . SER B 1 250 ? -0.357 -15.82 10.797 1 98.81 250 SER B O 1
ATOM 4059 N N . LYS B 1 251 ? 0.351 -16.062 8.664 1 98.81 251 LYS B N 1
ATOM 4060 C CA . LYS B 1 251 ? 1.426 -16.969 9.023 1 98.81 251 LYS B CA 1
ATOM 4061 C C . LYS B 1 251 ? 2.68 -16.703 8.195 1 98.81 251 LYS B C 1
ATOM 4063 O O . LYS B 1 251 ? 3.199 -17.609 7.535 1 98.81 251 LYS B O 1
ATOM 4068 N N . PRO B 1 252 ? 3.244 -15.516 8.352 1 98.81 252 PRO B N 1
ATOM 4069 C CA . PRO B 1 252 ? 4.363 -15.148 7.48 1 98.81 252 PRO B CA 1
ATOM 4070 C C . PRO B 1 252 ? 5.602 -16.016 7.711 1 98.81 252 PRO B C 1
ATOM 4072 O O . PRO B 1 252 ? 6.328 -16.328 6.766 1 98.81 252 PRO B O 1
ATOM 4075 N N . GLN B 1 253 ? 5.859 -16.438 8.922 1 98.69 253 GLN B N 1
ATOM 4076 C CA . GLN B 1 253 ? 7.031 -17.266 9.203 1 98.69 253 GLN B CA 1
ATOM 4077 C C . GLN B 1 253 ? 6.875 -18.656 8.617 1 98.69 253 GLN B C 1
ATOM 4079 O O . GLN B 1 253 ? 7.828 -19.219 8.07 1 98.69 253 GLN B O 1
ATOM 4084 N N . SER B 1 254 ? 5.668 -19.219 8.742 1 98.88 254 SER B N 1
ATOM 4085 C CA . SER B 1 254 ? 5.414 -20.531 8.148 1 98.88 254 SER B CA 1
ATOM 4086 C C . SER B 1 254 ? 5.547 -20.5 6.629 1 98.88 254 SER B C 1
ATOM 4088 O O . SER B 1 254 ? 6.133 -21.391 6.027 1 98.88 254 SER B O 1
ATOM 4090 N N . LEU B 1 255 ? 4.98 -19.453 6.059 1 98.94 255 LEU B N 1
ATOM 4091 C CA . LEU B 1 255 ? 5.105 -19.297 4.613 1 98.94 255 LEU B CA 1
ATOM 4092 C C . LEU B 1 255 ? 6.57 -19.188 4.203 1 98.94 255 LEU B C 1
ATOM 4094 O O . LEU B 1 255 ? 7 -19.828 3.244 1 98.94 255 LEU B O 1
ATOM 4098 N N . HIS B 1 256 ? 7.332 -18.375 4.969 1 98.75 256 HIS B N 1
ATOM 4099 C CA . HIS B 1 256 ? 8.75 -18.203 4.691 1 98.75 256 HIS B CA 1
ATOM 4100 C C . HIS B 1 256 ? 9.492 -19.531 4.727 1 98.75 256 HIS B C 1
ATOM 4102 O O . HIS B 1 256 ? 10.281 -19.844 3.826 1 98.75 256 HIS B O 1
ATOM 4108 N N . LYS B 1 257 ? 9.219 -20.297 5.699 1 98.25 257 LYS B N 1
ATOM 4109 C CA . LYS B 1 257 ? 9.852 -21.609 5.836 1 98.25 257 LYS B CA 1
ATOM 4110 C C . LYS B 1 257 ? 9.531 -22.5 4.645 1 98.25 257 LYS B C 1
ATOM 4112 O O . LYS B 1 257 ? 10.414 -23.188 4.121 1 98.25 257 LYS B O 1
ATOM 4117 N N . MET B 1 258 ? 8.336 -22.516 4.191 1 98.5 258 MET B N 1
ATOM 4118 C CA . MET B 1 258 ? 7.918 -23.359 3.076 1 98.5 258 MET B CA 1
ATOM 4119 C C . MET B 1 258 ? 8.57 -22.922 1.774 1 98.5 258 MET B C 1
ATOM 4121 O O . MET B 1 258 ? 8.969 -23.75 0.953 1 98.5 258 MET B O 1
ATOM 4125 N N . LEU B 1 259 ? 8.625 -21.609 1.575 1 98.56 259 LEU B N 1
ATOM 4126 C CA . LEU B 1 259 ? 9.281 -21.094 0.382 1 98.56 259 LEU B CA 1
ATOM 4127 C C . LEU B 1 259 ? 10.742 -21.516 0.339 1 98.56 259 LEU B C 1
ATOM 4129 O O . LEU B 1 259 ? 11.242 -21.938 -0.708 1 98.56 259 LEU B O 1
ATOM 4133 N N . LEU B 1 260 ? 11.438 -21.453 1.492 1 97.25 260 LEU B N 1
ATOM 4134 C CA . LEU B 1 260 ? 12.836 -21.859 1.555 1 97.25 260 LEU B CA 1
ATOM 4135 C C . LEU B 1 260 ? 12.977 -23.359 1.314 1 97.25 260 LEU B C 1
ATOM 4137 O O . LEU B 1 260 ? 13.906 -23.797 0.641 1 97.25 260 LEU B O 1
ATOM 4141 N N . GLU B 1 261 ? 12.055 -24.125 1.896 1 96.94 261 GLU B N 1
ATOM 4142 C CA . GLU B 1 261 ? 12.07 -25.562 1.684 1 96.94 261 GLU B CA 1
ATOM 4143 C C . GLU B 1 261 ? 11.906 -25.906 0.206 1 96.94 261 GLU B C 1
ATOM 4145 O O . GLU B 1 261 ? 12.633 -26.75 -0.326 1 96.94 261 GLU B O 1
ATOM 4150 N N . ILE B 1 262 ? 10.977 -25.281 -0.458 1 97.88 262 ILE B N 1
ATOM 4151 C CA . ILE B 1 262 ? 10.734 -25.516 -1.875 1 97.88 262 ILE B CA 1
ATOM 4152 C C . ILE B 1 262 ? 11.961 -25.125 -2.688 1 97.88 262 ILE B C 1
ATOM 4154 O O . ILE B 1 262 ? 12.375 -25.859 -3.594 1 97.88 262 ILE B O 1
ATOM 4158 N N . ALA B 1 263 ? 12.555 -23.969 -2.361 1 96.62 263 ALA B N 1
ATOM 4159 C CA . ALA B 1 263 ? 13.734 -23.484 -3.07 1 96.62 263 ALA B CA 1
ATOM 4160 C C . ALA B 1 263 ? 14.875 -24.5 -3.01 1 96.62 263 ALA B C 1
ATOM 4162 O O . ALA B 1 263 ? 15.68 -24.594 -3.938 1 96.62 263 ALA B O 1
ATOM 4163 N N . GLN B 1 264 ? 14.898 -25.328 -1.996 1 94.5 264 GLN B N 1
ATOM 4164 C CA . GLN B 1 264 ? 16.016 -26.219 -1.752 1 94.5 264 GLN B CA 1
ATOM 4165 C C . GLN B 1 264 ? 15.789 -27.594 -2.391 1 94.5 264 GLN B C 1
ATOM 4167 O O . GLN B 1 264 ? 16.703 -28.422 -2.455 1 94.5 264 GLN B O 1
ATOM 4172 N N . ILE B 1 265 ? 14.602 -27.828 -2.791 1 94.25 265 ILE B N 1
ATOM 4173 C CA . ILE B 1 265 ? 14.328 -29.094 -3.467 1 94.25 265 ILE B CA 1
ATOM 4174 C C . ILE B 1 265 ? 15.156 -29.172 -4.746 1 94.25 265 ILE B C 1
ATOM 4176 O O . ILE B 1 265 ? 15.156 -28.25 -5.559 1 94.25 265 ILE B O 1
ATOM 4180 N N . PRO B 1 266 ? 15.906 -30.266 -4.945 1 90.25 266 PRO B N 1
ATOM 4181 C CA . PRO B 1 266 ? 16.766 -30.391 -6.121 1 90.25 266 PRO B CA 1
ATOM 4182 C C . PRO B 1 266 ? 15.984 -30.5 -7.422 1 90.25 266 PRO B C 1
ATOM 4184 O O . PRO B 1 266 ? 14.859 -31 -7.426 1 90.25 266 PRO B O 1
#

Foldseek 3Di:
DPDLPPLCVQFPAQEEEEAEAFQAFLVLLVLVCVLSVVNVGHYDTGGFDCAFPHPHPLLVQAAQCNRLVRVQVVLVPPDQPEAHEYEAAAQRLLSLLVCQQPPVSRYQEYEYELYQVDDAFDFSLVLQCVPQNDPVCNQVDPPFFDCPPDPVDGTFWGDDDLVVCCVQFPVQFDPVSSVVSVVRTDTGTPNHRGDGDHHDCVGSVVHQYEYEAEDQERSRHSVSSVVSCVVVPHPYYHYDYSDYSRCCGRPVPVVSVVVSVVSNDD/DPDLPPLCVQFPAQEEEEAEAFQAFLVLLVLVCVLSVVNVGHYDTGGFDCAFPHPHPLLVQAAQCNRLVRVVVVLVPPDQPEAHAYEAAAQRLLSLLVCQQVPVSRYQEYEYELYQVDDAFDFSLVLQCVPQNDPVCNQPDPPFFDCPPDPVDGTFWGDDDLVVCCVQFPVQFDPVSSVVSVVRGDTGTPNHRGDGDHHDCVGSVVHQYEYEAEDQERSRHSVSSVVSCVVVPHPYYHYDYSDYSRCCGRPVPVVSVVVSVVSNDD

Organism: Populus trichocarpa (NCBI:txid3694)

Secondary structure (DSSP, 8-state):
-----GGGGG-S--EEEEE--TT--GGGGHHHHHHHHHTT-EEEEEPPTTSTT--S-GGG--SHHHHTHHHHHHHHHS-TT--EEEEEETTHHHHHHHHHHH-GGGEEEEEEES---PPTT--GGGGGHHHH--HHHHHHH-TTEE-TT-TTS---EE---HHHHHHHH-TTS-HHHHHHHHHH--PEEHHHHHPPP---TTTGGGS-EEEEEETT-SSS-HHHHHHHHHHS--SEEEEETT--S-HHHH-HHHHHHHHHHHHH--/-----GGGGG-S--EEEEE--TT--GGGGHHHHHHHHHTT-EEEEEPPTTSTT--S-GGG--SHHHHTHHHHHHHHHS-TT--EEEEEETTHHHHHHHHHHH-GGGEEEEEEES---PPTT--GGGGGHHHH--HHHHHHH-TTEE-TT-TTS---EE---HHHHHHHH-SSS-HHHHHHHHHH--PEEHHHHHPPP---TTTGGGS-EEEEEETT-SSS-HHHHHHHHHHS--SEEEEETT--S-HHHH-HHHHHHHHHHHHH--